Protein AF-A0A7V9SX04-F1 (afdb_monomer)

Secondary structure (DSSP, 8-state):
-HHHHHHHHHHHHHHHHTSBHHHHS-HHHHHHHHHHHHHHHHHHHTSHHHHHHHHHHHHHHHHHHHH--SBGGGGS-HHHHHHHHHHHHHHHHHHHHHHHHHHHSHHHHHHHHHHHHHHHHHHHHTS-HHHHTTS-HHHHHHHHHHIIIIIHHHHHHHHHHSHHHHHHHHHHHHHHHHHHHTSBHHHHH----HHHHHHHHHHHHHHHHHHHT-HHHHHHHHHHHHHHHHHHTTSBHHHHHHHH-TTHHHHHHHHHHHHHHHHHTSHHHHHHHHHHHHHHHHHHHHS----GGGTS-HHHHHHHHHHHHHHHHHHHHHHHHHHHHT--HHHHHHHHHHTS-HHHHHHHHHHHHHHHHHHHHHHHHHHHHHHHHHHHHHHHHHHT-

pLDDT: mean 81.3, std 8.98, range [48.69, 94.0]

Sequence (385 aa):
TLASISSFVERRVDEFLSQRVSHVVDEEAFDKILSFLESRVHSIVKQKVLEQKVREFVSRRVEDLAHTQTSLGEMFTGDAVLLLKERAAEQINPIVHQIAEIATAERTRNQIGALIKREVQNYYENLAFIKKMFVSRENLLREVDDLVNESLPKRIEETLRGDFFADEARNFINTAIDNAMSRPLPEVIGTIAPEKLEMFKAQISKNVLALLQGEEMTTQLSAYLSDTLYKIRPHSIDAILQTVHPQAEEKLKNMLSKGLVGVLTRDETSNIVNTVLSRQIERLLATPIGRLSEHVSEEQFLIVGKNLTETIISAAREKLPQVIQDFDLGGVVREKINNYPVEKLENLVLSVAKEHLRKIELFGALFGFIIGVVQVFLSYWAFTK

Foldseek 3Di:
DLVVLLVVQLVVLVVQLQDFLCVVAPPVNLVVVLVVVLVVLLVVLPDVVVLVVLLVVLLVVLVCLLPDFDFQLVVDDPVVLVVVLVVVLVCLVVVLVVVLVVCLDPVNLVVVLVVVLVVLVVVLVPDDPVVVVVDDNVVVSVVSVCCSNPPRSVVSCCVSPDPVVSVVVSVVVSVVSVVSRRGRPNVNVDDDDPVVSSVVSVVVSVVVSCCSNPPVNSVVVSVVSVVVSVVRNRGGNQVVQCVVPVCRSVVVSVVSSCVVSVQCPDPVNVVVVVVVVVVVVVVVVVPPPPPPVVVADPVRCVVVVVVVVVVVVVVCVVVVVVVVVVDPPVVVVVVCVVPPPPVVVVVVVCVVVVVVVVVVVVVVVVVVVVVVVVVVVVVVVVVVD

Mean predicted aligned error: 20.15 Å

Radius of gyration: 53.55 Å; Cα contacts (8 Å, |Δi|>4): 169; chains: 1; bounding box: 108×53×193 Å

Structure (mmCIF, N/CA/C/O backbone):
data_AF-A0A7V9SX04-F1
#
_entry.id   AF-A0A7V9SX04-F1
#
loop_
_atom_site.group_PDB
_atom_site.id
_atom_site.type_symbol
_atom_site.label_atom_id
_atom_site.label_alt_id
_atom_site.label_comp_id
_atom_site.label_asym_id
_atom_site.label_entity_id
_atom_site.label_seq_id
_atom_site.pdbx_PDB_ins_code
_atom_site.Cartn_x
_atom_site.Cartn_y
_atom_site.Cartn_z
_atom_site.occupancy
_atom_site.B_iso_or_equiv
_atom_site.auth_seq_id
_atom_site.auth_comp_id
_atom_site.auth_asym_id
_atom_site.auth_atom_id
_atom_site.pdbx_PDB_model_num
ATOM 1 N N . THR A 1 1 ? 21.087 6.106 -52.531 1.00 64.31 1 THR A N 1
ATOM 2 C CA . THR A 1 1 ? 22.139 6.258 -51.499 1.00 64.31 1 THR A CA 1
ATOM 3 C C . THR A 1 1 ? 21.548 6.246 -50.097 1.00 64.31 1 THR A C 1
ATOM 5 O O . THR A 1 1 ? 21.906 5.368 -49.329 1.00 64.31 1 THR A O 1
ATOM 8 N N . LEU A 1 2 ? 20.584 7.117 -49.781 1.00 64.62 2 LEU A N 1
ATOM 9 C CA . LEU A 1 2 ? 19.925 7.179 -48.462 1.00 64.62 2 LEU A CA 1
ATOM 10 C C . LEU A 1 2 ? 19.087 5.927 -48.119 1.00 64.62 2 LEU A C 1
ATOM 12 O O . LEU A 1 2 ? 19.200 5.397 -47.018 1.00 64.62 2 LEU A O 1
ATOM 16 N N . ALA A 1 3 ? 18.334 5.392 -49.088 1.00 69.56 3 ALA A N 1
ATOM 17 C CA . ALA A 1 3 ? 17.557 4.157 -48.912 1.00 69.56 3 ALA A CA 1
ATOM 18 C C . ALA A 1 3 ? 18.443 2.933 -48.598 1.00 69.56 3 ALA A C 1
ATOM 20 O O . ALA A 1 3 ? 18.130 2.149 -47.706 1.00 69.56 3 ALA A O 1
ATOM 21 N N . SER A 1 4 ? 19.596 2.808 -49.265 1.00 75.81 4 SER A N 1
ATOM 22 C CA . SER A 1 4 ? 20.553 1.724 -49.009 1.00 75.81 4 SER A CA 1
ATOM 23 C C . SER A 1 4 ? 21.174 1.822 -47.613 1.00 75.81 4 SER A C 1
ATOM 25 O O . SER A 1 4 ? 21.299 0.805 -46.937 1.00 75.81 4 SER A O 1
ATOM 27 N N . ILE A 1 5 ? 21.503 3.034 -47.148 1.00 75.75 5 ILE A N 1
ATOM 28 C CA . ILE A 1 5 ? 22.012 3.263 -45.785 1.00 75.75 5 ILE A CA 1
ATOM 29 C C . ILE A 1 5 ? 20.944 2.898 -44.748 1.00 75.75 5 ILE A C 1
ATOM 31 O O . ILE A 1 5 ? 21.258 2.185 -43.800 1.00 75.75 5 ILE A O 1
ATOM 35 N N . SER A 1 6 ? 19.684 3.300 -44.956 1.00 77.88 6 SER A N 1
ATOM 36 C CA . SER A 1 6 ? 18.574 2.928 -44.064 1.00 77.88 6 SER A CA 1
ATOM 37 C C . SER A 1 6 ? 18.402 1.413 -43.978 1.00 77.88 6 SER A C 1
ATOM 39 O O . SER A 1 6 ? 18.413 0.863 -42.883 1.00 77.88 6 SER A O 1
ATOM 41 N N . SER A 1 7 ? 18.364 0.721 -45.123 1.00 80.50 7 SER A N 1
ATOM 42 C CA . SER A 1 7 ? 18.221 -0.743 -45.158 1.00 80.50 7 SER A CA 1
ATOM 43 C C . SER A 1 7 ? 19.389 -1.481 -44.488 1.00 80.50 7 SER A C 1
ATOM 45 O O . SER A 1 7 ? 19.200 -2.511 -43.844 1.00 80.50 7 SER A O 1
ATOM 47 N N . PHE A 1 8 ? 20.610 -0.944 -44.598 1.00 81.12 8 PHE A N 1
ATOM 48 C CA . PHE A 1 8 ? 21.787 -1.505 -43.943 1.00 81.12 8 PHE A CA 1
ATOM 49 C C . PHE A 1 8 ? 21.735 -1.307 -42.424 1.00 81.12 8 PHE A C 1
ATOM 51 O O . PHE A 1 8 ? 22.030 -2.242 -41.680 1.00 81.12 8 PHE A O 1
ATOM 58 N N . VAL A 1 9 ? 21.346 -0.111 -41.971 1.00 83.88 9 VAL A N 1
ATOM 59 C CA . VAL A 1 9 ? 21.195 0.211 -40.547 1.00 83.88 9 VAL A CA 1
ATOM 60 C C . VAL A 1 9 ? 20.090 -0.633 -39.920 1.00 83.88 9 VAL A C 1
ATOM 62 O O . VAL A 1 9 ? 20.337 -1.246 -38.889 1.00 83.88 9 VAL A O 1
ATOM 65 N N . GLU A 1 10 ? 18.919 -0.729 -40.551 1.00 84.31 10 GLU A N 1
ATOM 66 C CA . GLU A 1 10 ? 17.801 -1.549 -40.064 1.00 84.31 10 GLU A CA 1
ATOM 67 C C . GLU A 1 10 ? 18.207 -3.015 -39.912 1.00 84.31 10 GLU A C 1
ATOM 69 O O . GLU A 1 10 ? 18.032 -3.595 -38.843 1.00 84.31 10 GLU A O 1
ATOM 74 N N . ARG A 1 11 ? 18.860 -3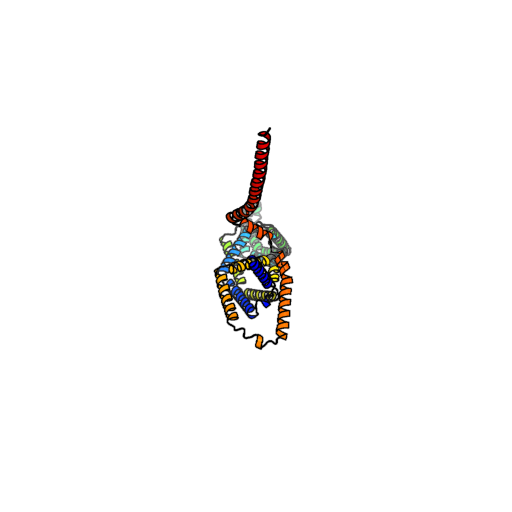.592 -40.931 1.00 84.62 11 ARG A N 1
ATOM 75 C CA . ARG A 1 11 ? 19.355 -4.973 -40.865 1.00 84.62 11 ARG A CA 1
ATOM 76 C C . ARG A 1 11 ? 20.391 -5.171 -39.757 1.00 84.62 11 ARG A C 1
ATOM 78 O O . ARG A 1 11 ? 20.416 -6.225 -39.130 1.00 84.62 11 ARG A O 1
ATOM 85 N N . ARG A 1 12 ? 21.257 -4.182 -39.512 1.00 83.12 12 ARG A N 1
ATOM 86 C CA . ARG A 1 12 ? 22.281 -4.271 -38.461 1.00 83.12 12 ARG A CA 1
ATOM 87 C C . ARG A 1 12 ? 21.695 -4.101 -37.060 1.00 83.12 12 ARG A C 1
ATOM 89 O O . ARG A 1 12 ? 22.191 -4.726 -36.128 1.00 83.12 12 ARG A O 1
ATOM 96 N N . VAL A 1 13 ? 20.658 -3.276 -36.917 1.00 83.50 13 VAL A N 1
ATOM 97 C CA . VAL A 1 13 ? 19.882 -3.140 -35.678 1.00 83.50 13 VAL A CA 1
ATOM 98 C C . VAL A 1 13 ? 19.147 -4.446 -35.379 1.00 83.50 13 VAL A C 1
ATOM 100 O O . VAL A 1 13 ? 19.228 -4.914 -34.249 1.00 83.50 13 VAL A O 1
ATOM 103 N N . ASP A 1 14 ? 18.530 -5.078 -36.379 1.00 82.94 14 ASP A N 1
ATOM 104 C CA . ASP A 1 14 ? 17.896 -6.396 -36.222 1.00 82.94 14 ASP A CA 1
ATOM 105 C C . ASP A 1 14 ? 18.898 -7.465 -35.787 1.00 82.94 14 ASP A C 1
ATOM 107 O O . ASP A 1 14 ? 18.695 -8.151 -34.789 1.00 82.94 14 ASP A O 1
ATOM 111 N N . GLU A 1 15 ? 20.032 -7.557 -36.482 1.00 82.56 15 GLU A N 1
ATOM 112 C CA . GLU A 1 15 ? 21.091 -8.508 -36.140 1.00 82.56 15 GLU A CA 1
ATOM 113 C C . GLU A 1 15 ? 21.616 -8.299 -34.710 1.00 82.56 15 GLU A C 1
ATOM 115 O O . GLU A 1 15 ? 21.926 -9.266 -34.021 1.00 82.56 15 GLU A O 1
ATOM 120 N N . PHE A 1 16 ? 21.697 -7.049 -34.246 1.00 81.31 16 PHE A N 1
ATOM 121 C CA . PHE A 1 16 ? 22.108 -6.724 -32.882 1.00 81.31 16 PHE A CA 1
ATOM 122 C C . PHE A 1 16 ? 21.055 -7.118 -31.836 1.00 81.31 16 PHE A C 1
ATOM 124 O O . PHE A 1 16 ? 21.411 -7.663 -30.794 1.00 81.31 16 PHE A O 1
ATOM 131 N N . LEU A 1 17 ? 19.770 -6.863 -32.098 1.00 81.19 17 LEU A N 1
ATOM 132 C CA . LEU A 1 17 ? 18.684 -7.184 -31.164 1.00 81.19 17 LEU A CA 1
ATOM 133 C C . LEU A 1 17 ? 18.470 -8.698 -31.010 1.00 81.19 17 LEU A C 1
ATOM 135 O O . LEU A 1 17 ? 18.138 -9.154 -29.914 1.00 81.19 17 LEU A O 1
ATOM 139 N N . SER A 1 18 ? 18.734 -9.472 -32.063 1.00 82.31 18 SER A N 1
ATOM 140 C CA . SER A 1 18 ? 18.651 -10.936 -32.035 1.00 82.31 18 SER A CA 1
ATOM 141 C C . SER A 1 18 ? 19.880 -11.627 -31.436 1.00 82.31 18 SER A C 1
ATOM 143 O O . SER A 1 18 ? 19.867 -12.842 -31.220 1.00 82.31 18 SER A O 1
ATOM 145 N N . GLN A 1 19 ? 20.955 -10.893 -31.131 1.00 82.62 19 GLN A N 1
ATOM 146 C CA . GLN A 1 19 ? 22.083 -11.460 -30.395 1.00 82.62 19 GLN A CA 1
ATOM 147 C C . GLN A 1 19 ? 21.741 -11.644 -28.914 1.00 82.62 19 GLN A C 1
ATOM 149 O O . GLN A 1 19 ? 21.030 -10.850 -28.295 1.00 82.62 19 GLN A O 1
ATOM 154 N N . ARG A 1 20 ? 22.284 -12.715 -28.325 1.00 80.62 20 ARG A N 1
ATOM 155 C CA . ARG A 1 20 ? 22.182 -12.958 -26.881 1.00 80.62 20 ARG A CA 1
ATOM 156 C C . ARG A 1 20 ? 22.918 -11.865 -26.124 1.00 80.62 20 ARG A C 1
ATOM 158 O O . ARG A 1 20 ? 24.028 -11.494 -26.510 1.00 80.62 20 ARG A O 1
ATOM 165 N N . VAL A 1 21 ? 22.354 -11.432 -25.000 1.00 77.12 21 VAL A N 1
ATOM 166 C CA . VAL A 1 21 ? 22.986 -10.431 -24.129 1.00 77.12 21 VAL A CA 1
ATOM 167 C C . VAL A 1 21 ? 24.400 -10.870 -23.734 1.00 77.12 21 VAL A C 1
ATOM 169 O O . VAL A 1 21 ? 25.318 -10.060 -23.778 1.00 77.12 21 VAL A O 1
ATOM 172 N N . SER A 1 22 ? 24.610 -12.166 -23.481 1.00 74.50 22 SER A N 1
ATOM 173 C CA . SER A 1 22 ? 25.922 -12.756 -23.174 1.00 74.50 22 SER A CA 1
ATOM 174 C C . SER A 1 22 ? 26.991 -12.630 -24.269 1.00 74.50 22 SER A C 1
ATOM 176 O O . SER A 1 22 ? 28.159 -12.878 -23.994 1.00 74.50 22 SER A O 1
ATOM 178 N N . HIS A 1 23 ? 26.603 -12.361 -25.518 1.00 75.56 23 HIS A N 1
ATOM 179 C CA . HIS A 1 23 ? 27.521 -12.230 -26.656 1.00 75.56 23 HIS A CA 1
ATOM 180 C C . HIS A 1 23 ? 27.844 -10.760 -26.969 1.00 75.56 23 HIS A C 1
ATOM 182 O O . HIS A 1 23 ? 28.874 -10.459 -27.567 1.00 75.56 23 HIS A O 1
ATOM 188 N N . VAL A 1 24 ? 26.957 -9.844 -26.572 1.00 73.62 24 VAL A N 1
ATOM 189 C CA . VAL A 1 24 ? 27.121 -8.393 -26.747 1.00 73.62 24 VAL A CA 1
ATOM 190 C C . VAL A 1 24 ? 27.809 -7.765 -25.536 1.00 73.62 24 VAL A C 1
ATOM 192 O O . VAL A 1 24 ? 28.595 -6.831 -25.680 1.00 73.62 24 VAL A O 1
ATOM 195 N N . VAL A 1 25 ? 27.501 -8.276 -24.346 1.00 76.19 25 VAL A N 1
ATOM 196 C CA . VAL A 1 25 ? 28.039 -7.826 -23.066 1.00 76.19 25 VAL A CA 1
ATOM 197 C C . VAL A 1 25 ? 28.861 -8.971 -22.491 1.00 76.19 25 VAL A C 1
ATOM 199 O O . VAL A 1 25 ? 28.328 -10.045 -22.197 1.00 76.19 25 VAL A O 1
ATOM 202 N N . ASP A 1 26 ? 30.166 -8.749 -22.367 1.00 81.00 26 ASP A N 1
ATOM 203 C CA . ASP A 1 26 ? 31.061 -9.693 -21.711 1.00 81.00 26 ASP A CA 1
ATOM 204 C C . ASP A 1 26 ? 30.797 -9.752 -20.196 1.00 81.00 26 ASP A C 1
ATOM 206 O O . ASP A 1 26 ? 30.036 -8.966 -19.628 1.00 81.00 26 ASP A O 1
ATOM 210 N N . GLU A 1 27 ? 31.387 -10.744 -19.534 1.00 79.62 27 GLU A N 1
ATOM 211 C CA . GLU A 1 27 ? 31.180 -10.976 -18.101 1.00 79.62 27 GLU A CA 1
ATOM 212 C C . GLU A 1 27 ? 31.592 -9.766 -17.253 1.00 79.62 27 GLU A C 1
ATOM 214 O O . GLU A 1 27 ? 30.856 -9.346 -16.365 1.00 79.62 27 GLU A O 1
ATOM 219 N N . GLU A 1 28 ? 32.709 -9.128 -17.606 1.00 82.69 28 GLU A N 1
ATOM 220 C CA . GLU A 1 28 ? 33.219 -7.967 -16.883 1.00 82.69 28 GLU A CA 1
ATOM 221 C C . GLU A 1 28 ? 32.308 -6.735 -17.034 1.00 82.69 28 GLU A C 1
ATOM 223 O O . GLU A 1 28 ? 32.060 -6.020 -16.058 1.00 82.69 28 GLU A O 1
ATOM 228 N N . ALA A 1 29 ? 31.782 -6.457 -18.234 1.00 82.62 29 ALA A N 1
ATOM 229 C CA . ALA A 1 29 ? 30.834 -5.363 -18.430 1.00 82.62 29 ALA A CA 1
ATOM 230 C C . ALA A 1 29 ? 29.486 -5.652 -17.763 1.00 82.62 29 ALA A C 1
ATOM 232 O O . ALA A 1 29 ? 28.866 -4.732 -17.226 1.00 82.62 29 ALA A O 1
ATOM 233 N N . PHE A 1 30 ? 29.044 -6.910 -17.757 1.00 82.00 30 PHE A N 1
ATOM 234 C CA . PHE A 1 30 ? 27.809 -7.314 -17.096 1.00 82.00 30 PHE A CA 1
ATOM 235 C C . PHE A 1 30 ? 27.887 -7.087 -15.579 1.00 82.00 30 PHE A C 1
ATOM 237 O O . PHE A 1 30 ? 27.004 -6.441 -15.013 1.00 82.00 30 PHE A O 1
ATOM 244 N N . ASP A 1 31 ? 28.982 -7.499 -14.940 1.00 84.75 31 ASP A N 1
ATOM 245 C CA . ASP A 1 31 ? 29.207 -7.289 -13.504 1.00 84.75 31 ASP A CA 1
ATOM 246 C C . ASP A 1 31 ? 29.336 -5.797 -13.146 1.00 84.75 31 ASP A C 1
ATOM 248 O O . ASP A 1 31 ? 28.844 -5.336 -12.108 1.00 84.75 31 ASP A O 1
ATOM 252 N N . LYS A 1 32 ? 29.931 -4.987 -14.033 1.00 86.25 32 LYS A N 1
ATOM 253 C CA . LYS A 1 32 ? 29.955 -3.519 -13.890 1.00 86.25 32 LYS A CA 1
ATOM 254 C C . LYS A 1 32 ? 28.558 -2.905 -13.972 1.00 86.25 32 LYS A C 1
ATOM 256 O O . LYS A 1 32 ? 28.248 -2.000 -13.201 1.00 86.25 32 LYS A O 1
ATOM 261 N N . ILE A 1 33 ? 27.709 -3.378 -14.884 1.00 83.88 33 ILE A N 1
ATOM 262 C CA . ILE A 1 33 ? 26.313 -2.926 -14.982 1.00 83.88 33 ILE A CA 1
ATOM 263 C C . ILE A 1 33 ? 25.545 -3.329 -13.724 1.00 83.88 33 ILE A C 1
ATOM 265 O O . ILE A 1 33 ? 24.818 -2.505 -13.169 1.00 83.88 33 ILE A O 1
ATOM 269 N N . LEU A 1 34 ? 25.733 -4.561 -13.251 1.00 84.00 34 LEU A N 1
ATOM 270 C CA . LEU A 1 34 ? 25.060 -5.065 -12.063 1.00 84.00 34 LEU A CA 1
ATOM 271 C C . LEU A 1 34 ? 25.412 -4.230 -10.830 1.00 84.00 34 LEU A C 1
ATOM 273 O O . LEU A 1 34 ? 24.529 -3.653 -10.198 1.00 84.00 34 LEU A O 1
ATOM 277 N N . SER A 1 35 ? 26.706 -4.075 -10.554 1.00 85.25 35 SER A N 1
ATOM 278 C CA . SER A 1 35 ? 27.195 -3.268 -9.431 1.00 85.25 35 SER A CA 1
ATOM 279 C C . SER A 1 35 ? 26.781 -1.794 -9.534 1.00 85.25 35 SER A C 1
ATOM 281 O O . SER A 1 35 ? 26.432 -1.171 -8.526 1.00 85.25 35 SER A O 1
ATOM 283 N N . PHE A 1 36 ? 26.745 -1.224 -10.744 1.00 88.94 36 PHE A N 1
ATOM 284 C CA . PHE A 1 36 ? 26.217 0.121 -10.971 1.00 88.94 36 PHE A CA 1
ATOM 285 C C . PHE A 1 36 ? 24.731 0.225 -10.604 1.00 88.94 36 PHE A C 1
ATOM 287 O O . PHE A 1 36 ? 24.330 1.182 -9.936 1.00 88.94 36 PHE A O 1
ATOM 294 N N . LEU A 1 37 ? 23.909 -0.745 -11.015 1.00 85.44 37 LEU A N 1
ATOM 295 C CA . LEU A 1 37 ? 22.477 -0.756 -10.721 1.00 85.44 37 LEU A CA 1
ATOM 296 C C . LEU A 1 37 ? 22.204 -0.978 -9.227 1.00 85.44 37 LEU A C 1
ATOM 298 O O . LEU A 1 37 ? 21.396 -0.246 -8.659 1.00 85.44 37 LEU A O 1
ATOM 302 N N . GLU A 1 38 ? 22.914 -1.894 -8.568 1.00 84.31 38 GLU A N 1
ATOM 303 C CA . GLU A 1 38 ? 22.819 -2.107 -7.116 1.00 84.31 38 GLU A CA 1
ATOM 304 C C . GLU A 1 38 ? 23.195 -0.839 -6.332 1.00 84.31 38 GLU A C 1
ATOM 306 O O . GLU A 1 38 ? 22.445 -0.377 -5.465 1.00 84.31 38 GLU A O 1
ATOM 311 N N . SER A 1 39 ? 24.315 -0.203 -6.692 1.00 85.69 39 SER A N 1
ATOM 312 C CA . SER A 1 39 ? 24.740 1.071 -6.099 1.00 85.69 39 SER A CA 1
ATOM 313 C C . SER A 1 39 ? 23.700 2.172 -6.321 1.00 85.69 39 SER A C 1
ATOM 315 O O . SER A 1 39 ? 23.390 2.961 -5.419 1.00 85.69 39 SER A O 1
ATOM 317 N N . ARG A 1 40 ? 23.097 2.210 -7.516 1.00 85.56 40 ARG A N 1
ATOM 318 C CA . ARG A 1 40 ? 22.062 3.183 -7.858 1.00 85.56 40 ARG A CA 1
ATOM 319 C C . ARG A 1 40 ? 20.790 2.974 -7.043 1.00 85.56 40 ARG A C 1
ATOM 321 O O . ARG A 1 40 ? 20.247 3.962 -6.553 1.00 85.56 40 ARG A O 1
ATOM 328 N N . VAL A 1 41 ? 20.341 1.732 -6.868 1.00 83.69 41 VAL A N 1
ATOM 329 C CA . VAL A 1 41 ? 19.195 1.382 -6.014 1.00 83.69 41 VAL A CA 1
ATOM 330 C C . VAL A 1 41 ? 19.451 1.856 -4.585 1.00 83.69 41 VAL A C 1
ATOM 332 O O . VAL A 1 41 ? 18.645 2.606 -4.032 1.00 83.69 41 VAL A O 1
ATOM 335 N N . HIS A 1 42 ? 20.614 1.523 -4.025 1.00 82.25 42 HIS A N 1
ATOM 336 C CA . HIS A 1 42 ? 20.973 1.915 -2.664 1.00 82.25 42 HIS A CA 1
ATOM 337 C C . HIS A 1 42 ? 21.052 3.443 -2.489 1.00 82.25 42 HIS A C 1
ATOM 339 O O . HIS A 1 42 ? 20.626 3.992 -1.470 1.00 82.25 42 HIS A O 1
ATOM 345 N N . SER A 1 43 ? 21.553 4.152 -3.505 1.00 84.88 43 SER A N 1
ATOM 346 C CA . SER A 1 43 ? 21.589 5.615 -3.522 1.00 84.88 43 SER A CA 1
ATOM 347 C C . SER A 1 43 ? 20.186 6.224 -3.570 1.00 84.88 43 SER A C 1
ATOM 349 O O . SER A 1 43 ? 19.894 7.123 -2.784 1.00 84.88 43 SER A O 1
ATOM 351 N N . ILE A 1 44 ? 19.302 5.736 -4.449 1.00 84.94 44 ILE A N 1
ATOM 352 C CA . ILE A 1 44 ? 17.937 6.265 -4.616 1.00 84.94 44 ILE A CA 1
ATOM 353 C C . ILE A 1 44 ? 17.125 6.111 -3.328 1.00 84.94 44 ILE A C 1
ATOM 355 O O . ILE A 1 44 ? 16.431 7.046 -2.933 1.00 84.94 44 ILE A O 1
ATOM 359 N N . VAL A 1 45 ? 17.252 4.971 -2.645 1.00 84.38 45 VAL A N 1
ATOM 360 C CA . VAL A 1 45 ? 16.540 4.690 -1.389 1.00 84.38 45 VAL A CA 1
ATOM 361 C C . VAL A 1 45 ? 16.860 5.718 -0.293 1.00 84.38 45 VAL A C 1
ATOM 363 O O . VAL A 1 45 ? 15.990 6.099 0.495 1.00 84.38 45 VAL A O 1
ATOM 366 N N . LYS A 1 46 ? 18.092 6.238 -0.282 1.00 82.56 46 LYS A N 1
ATOM 367 C CA . LYS A 1 46 ? 18.576 7.230 0.692 1.00 82.56 46 LYS A CA 1
ATOM 368 C C . LYS A 1 46 ? 18.365 8.685 0.260 1.00 82.56 46 LYS A C 1
ATOM 370 O O . LYS A 1 46 ? 18.666 9.601 1.025 1.00 82.56 46 LYS A O 1
ATOM 375 N N . GLN A 1 47 ? 17.880 8.937 -0.955 1.00 88.44 47 GLN A N 1
ATOM 376 C CA . GLN A 1 47 ? 17.682 10.299 -1.447 1.00 88.44 47 GLN A CA 1
ATOM 377 C C . GLN A 1 47 ? 16.424 10.942 -0.857 1.00 88.44 47 GLN A C 1
ATOM 379 O O . GLN A 1 47 ? 15.347 10.348 -0.834 1.00 88.44 47 GLN A O 1
ATOM 384 N N . LYS A 1 48 ? 16.529 12.234 -0.515 1.00 87.94 48 LYS A N 1
ATOM 385 C CA . LYS A 1 48 ? 15.386 13.064 -0.086 1.00 87.94 48 LYS A CA 1
ATOM 386 C C . LYS A 1 48 ? 14.253 13.113 -1.118 1.00 87.94 48 LYS A C 1
ATOM 388 O O . LYS A 1 48 ? 13.096 13.293 -0.759 1.00 87.94 48 LYS A O 1
ATOM 393 N N . VAL A 1 49 ? 14.579 12.929 -2.398 1.00 89.81 49 VAL A N 1
ATOM 394 C CA . VAL A 1 49 ? 13.593 12.888 -3.486 1.00 89.81 49 VAL A CA 1
ATOM 395 C C . VAL A 1 49 ? 12.643 11.699 -3.331 1.00 89.81 49 VAL A C 1
ATOM 397 O O . VAL A 1 49 ? 11.445 11.855 -3.556 1.00 89.81 49 VAL A O 1
ATOM 400 N N . LEU A 1 50 ? 13.144 10.524 -2.929 1.00 87.75 50 LEU A N 1
ATOM 401 C CA . LEU A 1 50 ? 12.283 9.368 -2.680 1.00 87.75 50 LEU A CA 1
ATOM 402 C C . LEU A 1 50 ? 11.382 9.624 -1.473 1.00 87.75 50 LEU A C 1
ATOM 404 O O . LEU A 1 50 ? 10.187 9.367 -1.552 1.00 87.75 50 LEU A O 1
ATOM 408 N N . GLU A 1 51 ? 11.931 10.191 -0.396 1.00 89.12 51 GLU A N 1
ATOM 409 C CA . GLU A 1 51 ? 11.149 10.584 0.778 1.00 89.12 51 GLU A CA 1
ATOM 410 C C . GLU A 1 51 ? 9.981 11.504 0.408 1.00 89.12 51 GLU A C 1
ATOM 412 O O . GLU A 1 51 ? 8.842 11.242 0.800 1.00 89.12 51 GLU A O 1
ATOM 417 N N . GLN A 1 52 ? 10.239 12.541 -0.389 1.00 91.56 52 GLN A N 1
ATOM 418 C CA . GLN A 1 52 ? 9.192 13.445 -0.850 1.00 91.56 52 GLN A CA 1
ATOM 419 C C . GLN A 1 52 ? 8.148 12.714 -1.703 1.00 91.56 52 GLN A C 1
ATOM 421 O O . GLN A 1 52 ? 6.953 12.864 -1.458 1.00 91.56 52 GLN A O 1
ATOM 426 N N . LYS A 1 53 ? 8.577 11.873 -2.653 1.00 91.88 53 LYS A N 1
ATOM 427 C CA . LYS A 1 53 ? 7.655 11.104 -3.503 1.00 91.88 53 LYS A CA 1
ATOM 428 C C . LYS A 1 53 ? 6.795 10.126 -2.712 1.00 91.88 53 LYS A C 1
ATOM 430 O O . LYS A 1 53 ? 5.618 9.983 -3.023 1.00 91.88 53 LYS A O 1
ATOM 435 N N . VAL A 1 54 ? 7.352 9.463 -1.699 1.00 92.19 54 VAL A N 1
ATOM 436 C CA . VAL A 1 54 ? 6.591 8.557 -0.827 1.00 92.19 54 VAL A CA 1
ATOM 437 C C . VAL A 1 54 ? 5.575 9.345 -0.008 1.00 92.19 54 VAL A C 1
ATOM 439 O O . VAL A 1 54 ? 4.419 8.942 0.046 1.00 92.19 54 VAL A O 1
ATOM 442 N N . ARG A 1 55 ? 5.962 10.489 0.570 1.00 92.12 55 ARG A N 1
ATOM 443 C CA . ARG A 1 55 ? 5.028 11.368 1.293 1.00 92.12 55 ARG A CA 1
ATOM 444 C C . ARG A 1 55 ? 3.891 11.855 0.394 1.00 92.12 55 ARG A C 1
ATOM 446 O O . ARG A 1 55 ? 2.734 11.769 0.787 1.00 92.12 55 ARG A O 1
ATOM 453 N N . GLU A 1 56 ? 4.200 12.315 -0.817 1.00 93.44 56 GLU A N 1
ATOM 454 C CA . GLU A 1 56 ? 3.195 12.741 -1.800 1.00 93.44 56 GLU A CA 1
ATOM 455 C C . GLU A 1 56 ? 2.276 11.584 -2.215 1.00 93.44 56 GLU A C 1
ATOM 457 O O . GLU A 1 56 ? 1.059 11.753 -2.264 1.00 93.44 56 GLU A O 1
ATOM 462 N N . PHE A 1 57 ? 2.840 10.401 -2.473 1.00 92.44 57 PHE A N 1
ATOM 463 C CA . PHE A 1 57 ? 2.080 9.203 -2.822 1.00 92.44 57 PHE A CA 1
ATOM 464 C C . PHE A 1 57 ? 1.126 8.788 -1.698 1.00 92.44 57 PHE A C 1
ATOM 466 O O . PHE A 1 57 ? -0.056 8.565 -1.949 1.00 92.44 57 PHE A O 1
ATOM 473 N N . VAL A 1 58 ? 1.619 8.727 -0.458 1.00 92.56 58 VAL A N 1
ATOM 474 C CA . VAL A 1 58 ? 0.808 8.396 0.719 1.00 92.56 58 VAL A CA 1
ATOM 475 C C . VAL A 1 58 ? -0.265 9.454 0.949 1.00 92.56 58 VAL A C 1
ATOM 477 O O . VAL A 1 58 ? -1.414 9.085 1.165 1.00 92.56 58 VAL A O 1
ATOM 480 N N . SER A 1 59 ? 0.067 10.748 0.861 1.00 90.69 59 SER A N 1
ATOM 481 C CA . SER A 1 59 ? -0.911 11.828 1.049 1.00 90.69 59 SER A CA 1
ATOM 482 C C . SER A 1 59 ? -2.057 11.710 0.057 1.00 90.69 59 SER A C 1
ATOM 484 O O . SER A 1 59 ? -3.210 11.652 0.476 1.00 90.69 59 SER A O 1
ATOM 486 N N . ARG A 1 60 ? -1.736 11.582 -1.239 1.00 91.00 60 ARG A N 1
ATOM 487 C CA . ARG A 1 60 ? -2.738 11.406 -2.295 1.00 91.00 60 ARG A CA 1
ATOM 488 C C . ARG A 1 60 ? -3.570 10.159 -2.065 1.00 91.00 60 ARG A C 1
ATOM 490 O O . ARG A 1 60 ? -4.785 10.227 -2.124 1.00 91.00 60 ARG A O 1
ATOM 497 N N . ARG A 1 61 ? -2.938 9.027 -1.743 1.00 88.44 61 ARG A N 1
ATOM 498 C CA . ARG A 1 61 ? -3.678 7.779 -1.557 1.00 88.44 61 ARG A CA 1
ATOM 499 C C . ARG A 1 61 ? -4.611 7.836 -0.350 1.00 88.44 61 ARG A C 1
ATOM 501 O O . ARG A 1 61 ? -5.718 7.323 -0.427 1.00 88.44 61 ARG A O 1
ATOM 508 N N . VAL A 1 62 ? -4.183 8.454 0.749 1.00 86.81 62 VAL A N 1
ATOM 509 C CA . VAL A 1 62 ? -5.025 8.654 1.936 1.00 86.81 62 VAL A CA 1
ATOM 510 C C . VAL A 1 62 ? -6.167 9.629 1.638 1.00 86.81 62 VAL A C 1
ATOM 512 O O . VAL A 1 62 ? -7.289 9.370 2.057 1.00 86.81 62 VAL A O 1
ATOM 515 N N . GLU A 1 63 ? -5.909 10.714 0.904 1.00 84.19 63 GLU A N 1
ATOM 516 C CA . GLU A 1 63 ? -6.941 11.663 0.460 1.00 84.19 63 GLU A CA 1
ATOM 517 C C . GLU A 1 63 ? -7.962 11.003 -0.462 1.00 84.19 63 GLU A C 1
ATOM 519 O O . GLU A 1 63 ? -9.159 11.125 -0.221 1.00 84.19 63 GLU A O 1
ATOM 524 N N . ASP A 1 64 ? -7.501 10.247 -1.460 1.00 85.69 64 ASP A N 1
ATOM 525 C CA . ASP A 1 64 ? -8.365 9.492 -2.362 1.00 85.69 64 ASP A CA 1
ATOM 526 C C . ASP A 1 64 ? -9.303 8.606 -1.543 1.00 85.69 64 ASP A C 1
ATOM 528 O O . ASP A 1 64 ? -10.520 8.708 -1.673 1.00 85.69 64 ASP A O 1
ATOM 532 N N . LEU A 1 65 ? -8.757 7.797 -0.628 1.00 82.75 65 LEU A N 1
ATOM 533 C CA . LEU A 1 65 ? -9.546 6.912 0.231 1.00 82.75 65 LEU A CA 1
ATOM 534 C C . LEU A 1 65 ? -10.513 7.677 1.146 1.00 82.75 65 LEU A C 1
ATOM 536 O O . LEU A 1 65 ? -11.639 7.231 1.347 1.00 82.75 65 LEU A O 1
ATOM 540 N N . ALA A 1 66 ? -10.111 8.841 1.656 1.00 78.00 66 ALA A N 1
ATOM 541 C CA . ALA A 1 66 ? -10.959 9.708 2.472 1.00 78.00 66 ALA A CA 1
ATOM 542 C C . ALA A 1 66 ? -12.079 10.409 1.678 1.00 78.00 66 ALA A C 1
ATOM 544 O O . ALA A 1 66 ? -12.991 10.974 2.280 1.00 78.00 66 ALA A O 1
ATOM 545 N N . HIS A 1 67 ? -12.036 10.372 0.345 1.00 79.75 67 HIS A N 1
ATOM 546 C CA . HIS A 1 67 ? -13.065 10.931 -0.535 1.00 79.75 67 HIS A CA 1
ATOM 547 C C . HIS A 1 67 ? -13.781 9.875 -1.381 1.00 79.75 67 HIS A C 1
ATOM 549 O O . HIS A 1 67 ? -14.728 10.201 -2.101 1.00 79.75 67 HIS A O 1
ATOM 555 N N . THR A 1 68 ? -13.356 8.613 -1.307 1.00 79.12 68 THR A N 1
ATOM 556 C CA . THR A 1 68 ? -13.953 7.551 -2.110 1.00 79.12 68 THR A CA 1
ATOM 557 C C . THR A 1 68 ? -15.306 7.143 -1.521 1.00 79.12 68 THR A C 1
ATOM 559 O O . THR A 1 68 ? -15.452 6.969 -0.314 1.00 79.12 68 THR A O 1
ATOM 562 N N . GLN A 1 69 ? -16.297 6.967 -2.395 1.00 78.88 69 GLN A N 1
ATOM 563 C CA . GLN A 1 69 ? -17.643 6.483 -2.054 1.00 78.88 69 GLN A CA 1
ATOM 564 C C . GLN A 1 69 ? -17.734 4.945 -2.004 1.00 78.88 69 GLN A C 1
ATOM 566 O O . GLN A 1 69 ? -18.808 4.399 -1.773 1.00 78.88 69 GLN A O 1
ATOM 571 N N . THR A 1 70 ? -16.632 4.236 -2.259 1.00 82.50 70 THR A N 1
ATOM 572 C CA . THR A 1 70 ? -16.585 2.771 -2.230 1.00 82.50 70 THR A CA 1
ATOM 573 C C . THR A 1 70 ? -16.807 2.277 -0.808 1.00 82.50 70 THR A C 1
ATOM 575 O O . THR A 1 70 ? -16.281 2.861 0.146 1.00 82.50 70 THR A O 1
ATOM 578 N N . SER A 1 71 ? -17.582 1.204 -0.666 1.00 84.69 71 SER A N 1
ATOM 579 C CA . SER A 1 71 ? -17.838 0.612 0.644 1.00 84.69 71 SER A CA 1
ATOM 580 C C . SER A 1 71 ? -16.549 0.046 1.238 1.00 84.69 71 SER A C 1
ATOM 582 O O . SER A 1 71 ? -15.674 -0.443 0.516 1.00 84.69 71 SER A O 1
ATOM 584 N N . LEU A 1 72 ? -16.417 0.098 2.565 1.00 84.75 72 LEU A N 1
ATOM 585 C CA . LEU A 1 72 ? -15.232 -0.427 3.237 1.00 84.75 72 LEU A CA 1
ATOM 586 C C . LEU A 1 72 ? -15.045 -1.926 2.954 1.00 84.75 72 LEU A C 1
ATOM 588 O O . LEU A 1 72 ? -13.923 -2.377 2.751 1.00 84.75 72 LEU A O 1
ATOM 592 N N . GLY A 1 73 ? -16.140 -2.682 2.863 1.00 83.81 73 GLY A N 1
ATOM 593 C CA . GLY A 1 73 ? -16.129 -4.112 2.565 1.00 83.81 73 GLY A CA 1
ATOM 594 C C . GLY A 1 73 ? -15.552 -4.455 1.191 1.00 83.81 73 GLY A C 1
ATOM 595 O O . GLY A 1 73 ? -14.882 -5.471 1.067 1.00 83.81 73 GLY A O 1
ATOM 596 N N . GLU A 1 74 ? -15.726 -3.602 0.178 1.00 85.50 74 GLU A N 1
ATOM 597 C CA . GLU A 1 74 ? -15.137 -3.803 -1.158 1.00 85.50 74 GLU A CA 1
ATOM 598 C C . GLU A 1 74 ? -13.622 -3.540 -1.192 1.00 85.50 74 GLU A C 1
ATOM 600 O O . GLU A 1 74 ? -12.937 -3.953 -2.129 1.00 85.50 74 GLU A O 1
ATOM 605 N N . MET A 1 75 ? -13.080 -2.859 -0.177 1.00 82.31 75 MET A N 1
ATOM 606 C CA . MET A 1 75 ? -11.641 -2.609 -0.046 1.00 82.31 75 MET A CA 1
ATOM 607 C C . MET A 1 75 ? -10.884 -3.781 0.589 1.00 82.31 75 MET A C 1
ATOM 609 O O . MET A 1 75 ? -9.654 -3.829 0.505 1.00 82.31 75 MET A O 1
ATOM 613 N N . PHE A 1 76 ? -11.595 -4.712 1.227 1.00 84.12 76 PHE A N 1
ATOM 614 C CA . PHE A 1 76 ? -11.025 -5.872 1.904 1.00 84.12 76 PHE A CA 1
ATOM 615 C C . PHE A 1 76 ? -11.470 -7.171 1.231 1.00 84.12 76 PHE A C 1
ATOM 617 O O . PHE A 1 76 ? -12.545 -7.268 0.647 1.00 84.12 76 PHE A O 1
ATOM 624 N N . THR A 1 77 ? -10.641 -8.209 1.325 1.00 88.19 77 THR A N 1
ATOM 625 C CA . THR A 1 77 ? -11.071 -9.557 0.944 1.00 88.19 77 THR A CA 1
ATOM 626 C C . THR A 1 77 ? -12.021 -10.119 2.004 1.00 88.19 77 THR A C 1
ATOM 628 O O . THR A 1 77 ? -11.922 -9.768 3.182 1.00 88.19 77 THR A O 1
ATOM 631 N N . GLY A 1 78 ? -12.914 -11.034 1.611 1.00 87.62 78 GLY A N 1
ATOM 632 C CA . GLY A 1 78 ? -13.808 -11.714 2.558 1.00 87.62 78 GLY A CA 1
ATOM 633 C C . GLY A 1 78 ? -13.046 -12.380 3.711 1.00 87.62 78 GLY A C 1
ATOM 634 O O . GLY A 1 78 ? -13.443 -12.251 4.867 1.00 87.62 78 GLY A O 1
ATOM 635 N N . ASP A 1 79 ? -11.892 -12.982 3.415 1.00 89.06 79 ASP A N 1
ATOM 636 C CA . ASP A 1 79 ? -11.011 -13.599 4.414 1.00 89.06 79 ASP A CA 1
ATOM 637 C C . ASP A 1 79 ? -10.451 -12.583 5.419 1.00 89.06 79 ASP A C 1
ATOM 639 O O . ASP A 1 79 ? -10.363 -12.871 6.611 1.00 89.06 79 ASP A O 1
ATOM 643 N N . ALA A 1 80 ? -10.110 -11.369 4.969 1.00 88.75 80 ALA A N 1
ATOM 644 C CA . ALA A 1 80 ? -9.634 -10.312 5.858 1.00 88.75 80 ALA A CA 1
ATOM 645 C C . ALA A 1 80 ? -10.739 -9.839 6.815 1.00 88.75 80 ALA A C 1
ATOM 647 O O . ALA A 1 80 ? -10.473 -9.603 7.994 1.00 88.75 80 ALA A O 1
ATOM 648 N N . VAL A 1 81 ? -11.984 -9.744 6.334 1.00 89.25 81 VAL A N 1
ATOM 649 C CA . VAL A 1 81 ? -13.140 -9.398 7.176 1.00 89.25 81 VAL A CA 1
ATOM 650 C C . VAL A 1 81 ? -13.428 -10.508 8.190 1.00 89.25 81 VAL A C 1
ATOM 652 O O . VAL A 1 81 ? -13.681 -10.212 9.358 1.00 89.25 81 VAL A O 1
ATOM 655 N N . LEU A 1 82 ? -13.345 -11.777 7.780 1.00 90.44 82 LEU A N 1
ATOM 656 C CA . LEU A 1 82 ? -13.505 -12.924 8.680 1.00 90.44 82 LEU A CA 1
ATOM 657 C C . LEU A 1 82 ? -12.439 -12.937 9.779 1.00 90.44 82 LEU A C 1
ATOM 659 O O . LEU A 1 82 ? -12.789 -13.046 10.953 1.00 90.44 82 LEU A O 1
ATOM 663 N N . LEU A 1 83 ? -11.168 -12.735 9.419 1.00 92.62 83 LEU A N 1
ATOM 664 C CA . LEU A 1 83 ? -10.074 -12.629 10.385 1.00 92.62 83 LEU A CA 1
ATOM 665 C C . LEU A 1 83 ? -10.314 -11.486 11.380 1.00 92.62 83 LEU A C 1
ATOM 667 O O . LEU A 1 83 ? -10.054 -11.628 12.573 1.00 92.62 83 LEU A O 1
ATOM 671 N N . LEU A 1 84 ? -10.831 -10.349 10.909 1.00 90.31 84 LEU A N 1
ATOM 672 C CA . LEU A 1 84 ? -11.135 -9.203 11.762 1.00 90.31 84 LEU A CA 1
ATOM 673 C C . LEU A 1 84 ? -12.257 -9.525 12.759 1.00 90.31 84 LEU A C 1
ATOM 675 O O . LEU A 1 84 ? -12.131 -9.187 13.936 1.00 90.31 84 LEU A O 1
ATOM 679 N N . LYS A 1 85 ? -13.313 -10.228 12.326 1.00 92.25 85 LYS A N 1
ATOM 680 C CA . LYS A 1 85 ? -14.388 -10.708 13.212 1.00 92.25 85 LYS A CA 1
ATOM 681 C C . LYS A 1 85 ? -13.884 -11.713 14.244 1.00 92.25 85 LYS A C 1
ATOM 683 O O . LYS A 1 85 ? -14.242 -11.608 15.413 1.00 92.25 85 LYS A O 1
ATOM 688 N N . GLU A 1 86 ? -13.031 -12.650 13.839 1.00 92.56 86 GLU A N 1
ATOM 689 C CA . GLU A 1 86 ? -12.429 -13.634 14.743 1.00 92.56 86 GLU A CA 1
ATOM 690 C C . GLU A 1 86 ? -11.568 -12.948 15.812 1.00 92.56 86 GLU A C 1
ATOM 692 O O . GLU A 1 86 ? -11.779 -13.151 17.007 1.00 92.56 86 GLU A O 1
ATOM 697 N N . ARG A 1 87 ? -10.681 -12.033 15.401 1.00 91.88 87 ARG A N 1
ATOM 698 C CA . ARG A 1 87 ? -9.871 -11.237 16.334 1.00 91.88 87 ARG A CA 1
ATOM 699 C C . ARG A 1 87 ? -10.715 -10.361 17.248 1.00 91.88 87 ARG A C 1
ATOM 701 O O . ARG A 1 87 ? -10.402 -10.246 18.428 1.00 91.88 87 ARG A O 1
ATOM 708 N N . ALA A 1 88 ? -11.787 -9.756 16.741 1.00 91.31 88 ALA A N 1
ATOM 709 C CA . ALA A 1 88 ? -12.700 -8.984 17.574 1.00 91.31 88 ALA A CA 1
ATOM 710 C C . ALA A 1 88 ? -13.411 -9.878 18.605 1.00 91.31 88 ALA A C 1
ATOM 712 O O . ALA A 1 88 ? -13.537 -9.488 19.764 1.00 91.31 88 ALA A O 1
ATOM 713 N N . ALA A 1 89 ? -13.804 -11.095 18.217 1.00 89.56 89 ALA A N 1
ATOM 714 C CA . ALA A 1 89 ? -14.424 -12.068 19.109 1.00 89.56 89 ALA A CA 1
ATOM 715 C C . ALA A 1 89 ? -13.474 -12.556 20.216 1.00 89.56 89 ALA A C 1
ATOM 717 O O . ALA A 1 89 ? -13.912 -12.730 21.353 1.00 89.56 89 ALA A O 1
ATOM 718 N N . GLU A 1 90 ? -12.183 -12.735 19.918 1.00 90.38 90 GLU A N 1
ATOM 719 C CA . GLU A 1 90 ? -11.157 -13.069 20.919 1.00 90.38 90 GLU A CA 1
ATOM 720 C C . GLU A 1 90 ? -11.009 -11.979 21.994 1.00 90.38 90 GLU A C 1
ATOM 722 O O . GLU A 1 90 ? -10.726 -12.285 23.153 1.00 90.38 90 GLU A O 1
ATOM 727 N N . GLN A 1 91 ? -11.232 -10.710 2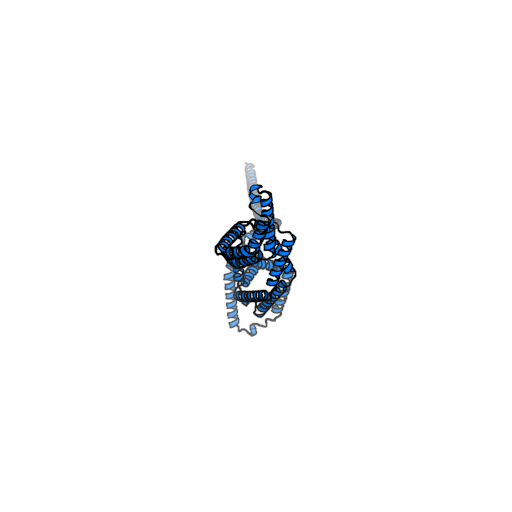1.635 1.00 89.38 91 GLN A N 1
ATOM 728 C CA . GLN A 1 91 ? -11.120 -9.578 22.561 1.00 89.38 91 GLN A CA 1
ATOM 729 C C . GLN A 1 91 ? -12.353 -9.382 23.453 1.00 89.38 91 GLN A C 1
ATOM 731 O O . GLN A 1 91 ? -12.273 -8.636 24.429 1.00 89.38 91 GLN A O 1
ATOM 736 N N . ILE A 1 92 ? -13.469 -10.071 23.189 1.00 89.19 92 ILE A N 1
ATOM 737 C CA . ILE A 1 92 ? -14.698 -9.928 23.985 1.00 89.19 92 ILE A CA 1
ATOM 738 C C . ILE A 1 92 ? -14.443 -10.303 25.443 1.00 89.19 92 ILE A C 1
ATOM 740 O O . ILE A 1 92 ? -14.691 -9.489 26.326 1.00 89.19 92 ILE A O 1
ATOM 744 N N . ASN A 1 93 ? -13.889 -11.487 25.709 1.00 86.50 93 ASN A N 1
ATOM 745 C CA . ASN A 1 93 ? -13.665 -11.956 27.080 1.00 86.50 93 ASN A CA 1
ATOM 746 C C . ASN A 1 93 ? -12.738 -11.024 27.896 1.00 86.50 93 ASN A C 1
ATOM 748 O O . ASN A 1 93 ? -13.114 -10.651 29.010 1.00 86.50 93 ASN A O 1
ATOM 752 N N . PRO A 1 94 ? -11.571 -10.584 27.375 1.00 88.75 94 PRO A N 1
ATOM 753 C CA . PRO A 1 94 ? -10.745 -9.572 28.038 1.00 88.75 94 PRO A CA 1
ATOM 754 C C . PRO A 1 94 ? -11.488 -8.265 28.342 1.00 88.75 94 PRO A C 1
ATOM 756 O O . PRO A 1 94 ? -11.380 -7.740 29.450 1.00 88.75 94 PRO A O 1
ATOM 759 N N . ILE A 1 95 ? -12.263 -7.748 27.382 1.00 88.19 95 ILE A N 1
ATOM 760 C CA . ILE A 1 95 ? -13.013 -6.494 27.541 1.00 88.19 95 ILE A CA 1
ATOM 761 C C . ILE A 1 95 ? -14.112 -6.652 28.594 1.00 88.19 95 ILE A C 1
ATOM 763 O O . ILE A 1 95 ? -14.259 -5.795 29.462 1.00 88.19 95 ILE A O 1
ATOM 767 N N . VAL A 1 96 ? -14.854 -7.758 28.563 1.00 86.56 96 VAL A N 1
ATOM 768 C CA . VAL A 1 96 ? -15.878 -8.100 29.560 1.00 86.56 96 VAL A CA 1
ATOM 769 C C . VAL A 1 96 ? -15.276 -8.113 30.965 1.00 86.56 96 VAL A C 1
ATOM 771 O O . VAL A 1 96 ? -15.861 -7.550 31.891 1.00 86.56 96 VAL A O 1
ATOM 774 N N . HIS A 1 97 ? -14.084 -8.694 31.123 1.00 84.75 97 HIS A N 1
ATOM 775 C CA . HIS A 1 97 ? -13.389 -8.715 32.405 1.00 84.75 97 HIS A CA 1
ATOM 776 C C . HIS A 1 97 ? -13.009 -7.307 32.883 1.00 84.75 97 HIS A C 1
ATOM 778 O O . HIS A 1 97 ? -13.282 -6.960 34.031 1.00 84.75 97 HIS A O 1
ATOM 784 N N . GLN A 1 98 ? -12.472 -6.466 31.993 1.00 87.25 98 GLN A N 1
ATOM 785 C CA . GLN A 1 98 ? -12.164 -5.067 32.312 1.00 87.25 98 GLN A CA 1
ATOM 786 C C . GLN A 1 98 ? -13.419 -4.259 32.667 1.00 87.25 98 GLN A C 1
ATOM 788 O O . GLN A 1 98 ? -13.394 -3.462 33.601 1.00 87.25 98 GLN A O 1
ATOM 793 N N . ILE A 1 99 ? -14.536 -4.469 31.964 1.00 88.19 99 ILE A N 1
ATOM 794 C CA . ILE A 1 99 ? -15.811 -3.806 32.275 1.00 88.19 99 ILE A CA 1
ATOM 795 C C . ILE A 1 99 ? -16.306 -4.234 33.657 1.00 88.19 99 ILE A C 1
ATOM 797 O O . ILE A 1 99 ? -16.736 -3.381 34.433 1.00 88.19 99 ILE A O 1
ATOM 801 N N . ALA A 1 100 ? -16.217 -5.525 33.991 1.00 86.62 100 ALA A N 1
ATOM 802 C CA . ALA A 1 100 ? -16.581 -6.021 35.314 1.00 86.62 100 ALA A CA 1
ATOM 803 C C . ALA A 1 100 ? -15.701 -5.392 36.408 1.00 86.62 100 ALA A C 1
ATOM 805 O O . ALA A 1 100 ? -16.215 -4.925 37.423 1.00 86.62 100 ALA A O 1
ATOM 806 N N . GLU A 1 101 ? -14.390 -5.298 36.190 1.00 87.88 101 GLU A N 1
ATOM 807 C CA . GLU A 1 101 ? -13.459 -4.653 37.123 1.00 87.88 101 GLU A CA 1
ATOM 808 C C . GLU A 1 101 ? -13.795 -3.164 37.328 1.00 87.88 101 GLU A C 1
ATOM 810 O O . GLU A 1 101 ? -13.928 -2.692 38.458 1.00 87.88 101 GLU A O 1
ATOM 815 N N . ILE A 1 102 ? -14.043 -2.426 36.242 1.00 89.81 102 ILE A N 1
ATOM 816 C CA . ILE A 1 102 ? -14.444 -1.013 36.302 1.00 89.81 102 ILE A CA 1
ATOM 817 C C . ILE A 1 102 ? -15.795 -0.846 37.014 1.00 89.81 102 ILE A C 1
ATOM 819 O O . ILE A 1 102 ? -15.967 0.093 37.794 1.00 89.81 102 ILE A O 1
ATOM 823 N N . ALA A 1 103 ? -16.758 -1.734 36.768 1.00 85.88 103 ALA A N 1
ATOM 824 C CA . ALA A 1 103 ? -18.089 -1.676 37.365 1.00 85.88 103 ALA A CA 1
ATOM 825 C C . ALA A 1 103 ? -18.083 -2.020 38.867 1.00 85.88 103 ALA A C 1
ATOM 827 O O . ALA A 1 103 ? -18.883 -1.478 39.631 1.00 85.88 103 ALA A O 1
ATOM 828 N N . THR A 1 104 ? -17.156 -2.878 39.298 1.00 86.56 104 THR A N 1
ATOM 829 C CA . THR A 1 104 ? -16.962 -3.265 40.706 1.00 86.56 104 THR A CA 1
ATOM 830 C C . THR A 1 104 ? -16.024 -2.332 41.478 1.00 86.56 104 THR A C 1
ATOM 832 O O . THR A 1 104 ? -16.001 -2.362 42.712 1.00 86.56 104 THR A O 1
ATOM 835 N N . ALA A 1 105 ? -15.304 -1.445 40.787 1.00 91.25 105 ALA A N 1
ATOM 836 C CA . ALA A 1 105 ? -14.421 -0.464 41.402 1.00 91.25 105 ALA A CA 1
ATOM 837 C C . ALA A 1 105 ? -15.159 0.453 42.396 1.00 91.25 105 ALA A C 1
ATOM 839 O O . ALA A 1 105 ? -16.288 0.890 42.168 1.00 91.25 105 ALA A O 1
ATOM 840 N N . GLU A 1 106 ? -14.489 0.807 43.497 1.00 89.94 106 GLU A N 1
ATOM 841 C CA . GLU A 1 106 ? -15.051 1.637 44.576 1.00 89.94 106 GLU A CA 1
ATOM 842 C C . GLU A 1 106 ? -15.626 2.970 44.074 1.00 89.94 106 GLU A C 1
ATOM 844 O O . GLU A 1 106 ? -16.733 3.354 44.445 1.00 89.94 106 GLU A O 1
ATOM 849 N N . ARG A 1 107 ? -14.923 3.648 43.159 1.00 92.44 107 ARG A N 1
ATOM 850 C CA . ARG A 1 107 ? -15.393 4.902 42.555 1.00 92.44 107 ARG A CA 1
ATOM 851 C C . ARG A 1 107 ? -16.737 4.730 41.844 1.00 92.44 107 ARG A C 1
ATOM 853 O O . ARG A 1 107 ? -17.633 5.550 42.035 1.00 92.44 107 ARG A O 1
ATOM 860 N N . THR A 1 108 ? -16.866 3.689 41.026 1.00 90.44 108 THR A N 1
ATOM 861 C CA . THR A 1 108 ? -18.077 3.412 40.247 1.00 90.44 108 THR A CA 1
ATOM 862 C C . THR A 1 108 ? -19.223 3.010 41.166 1.00 90.44 108 THR A C 1
ATOM 864 O O . THR A 1 108 ? -20.320 3.545 41.030 1.00 90.44 108 THR A O 1
ATOM 867 N N . ARG A 1 109 ? -18.955 2.167 42.174 1.00 88.56 109 ARG A N 1
ATOM 868 C CA . ARG A 1 109 ? -19.930 1.805 43.215 1.00 88.56 109 ARG A CA 1
ATOM 869 C C . ARG A 1 109 ? -20.463 3.037 43.940 1.00 88.56 109 ARG A C 1
ATOM 871 O O . ARG A 1 109 ? -21.674 3.208 44.024 1.00 88.56 109 ARG A O 1
ATOM 878 N N . ASN A 1 110 ? -19.589 3.947 44.366 1.00 90.19 110 ASN A N 1
ATOM 879 C CA . ASN A 1 110 ? -19.995 5.185 45.033 1.00 90.19 110 ASN A CA 1
ATOM 880 C C . ASN A 1 110 ? -20.831 6.097 44.119 1.00 90.19 110 ASN A C 1
ATOM 882 O O . ASN A 1 110 ? -21.810 6.690 44.575 1.00 90.19 110 ASN A O 1
ATOM 886 N N . GLN A 1 111 ? -20.492 6.196 42.828 1.00 91.00 111 GLN A N 1
ATOM 887 C CA . GLN A 1 111 ? -21.286 6.959 41.857 1.00 91.00 111 GLN A CA 1
ATOM 888 C C . GLN A 1 111 ? -22.667 6.338 41.619 1.00 91.00 111 GLN A C 1
ATOM 890 O O . GLN A 1 111 ? -23.668 7.054 41.661 1.00 91.00 111 GLN A O 1
ATOM 895 N N . ILE A 1 112 ? -22.735 5.019 41.416 1.00 89.69 112 ILE A N 1
ATOM 896 C CA . ILE A 1 112 ? -23.996 4.281 41.265 1.00 89.69 112 ILE A CA 1
ATOM 897 C C . ILE A 1 112 ? -24.842 4.437 42.533 1.00 89.69 112 ILE A C 1
ATOM 899 O O . ILE A 1 112 ? -26.014 4.793 42.446 1.00 89.69 112 ILE A O 1
ATOM 903 N N . GLY A 1 113 ? -24.244 4.261 43.713 1.00 90.31 113 GLY A N 1
ATOM 904 C CA . GLY A 1 113 ? -24.920 4.431 44.995 1.00 90.31 113 GLY A CA 1
ATOM 905 C C . GLY A 1 113 ? -25.466 5.842 45.187 1.00 90.31 113 GLY A C 1
ATOM 906 O O . GLY A 1 113 ? -26.624 5.997 45.562 1.00 90.31 113 GLY A O 1
ATOM 907 N N . ALA A 1 114 ? -24.698 6.882 44.857 1.00 91.94 114 ALA A N 1
ATOM 908 C CA . ALA A 1 114 ? -25.174 8.264 44.920 1.00 91.94 114 ALA A CA 1
ATOM 909 C C . ALA A 1 114 ? -26.356 8.526 43.968 1.00 91.94 114 ALA A C 1
ATOM 911 O O . ALA A 1 114 ? -27.315 9.199 44.352 1.00 91.94 114 ALA A O 1
ATOM 912 N N . LEU A 1 115 ? -26.315 7.977 42.747 1.00 92.69 115 LEU A N 1
ATOM 913 C CA . LEU A 1 115 ? -27.410 8.087 41.778 1.00 92.69 115 LEU A CA 1
ATOM 914 C C . LEU A 1 115 ? -28.674 7.376 42.269 1.00 92.69 115 LEU A C 1
ATOM 916 O O . LEU A 1 115 ? -29.746 7.979 42.259 1.00 92.69 115 LEU A O 1
ATOM 920 N N . ILE A 1 116 ? -28.550 6.137 42.754 1.00 91.56 116 ILE A N 1
ATOM 921 C CA . ILE A 1 116 ? -29.682 5.371 43.289 1.00 91.56 116 ILE A CA 1
ATOM 922 C C . ILE A 1 116 ? -30.251 6.069 44.526 1.00 91.56 116 ILE A C 1
ATOM 924 O O . ILE A 1 116 ? -31.461 6.246 44.613 1.00 91.56 116 ILE A O 1
ATOM 928 N N . LYS A 1 117 ? -29.408 6.545 45.452 1.00 91.75 117 LYS A N 1
ATOM 929 C CA . LYS A 1 117 ? -29.853 7.316 46.626 1.00 91.75 117 LYS A CA 1
ATOM 930 C C . LYS A 1 117 ? -30.631 8.567 46.231 1.00 91.75 117 LYS A C 1
ATOM 932 O O . LYS A 1 117 ? -31.641 8.866 46.862 1.00 91.75 117 LYS A O 1
ATOM 937 N N . ARG A 1 118 ? -30.197 9.286 45.188 1.00 92.94 118 ARG A N 1
ATOM 938 C CA . ARG A 1 118 ? -30.925 10.451 44.661 1.00 92.94 118 ARG A CA 1
ATOM 939 C C . ARG A 1 118 ? -32.288 10.054 44.097 1.00 92.94 118 ARG A C 1
ATOM 941 O O . ARG A 1 118 ? -33.272 10.739 44.353 1.00 92.94 118 ARG A O 1
ATOM 948 N N . GLU A 1 119 ? -32.359 8.952 43.361 1.00 91.00 119 GLU A N 1
ATOM 949 C CA . GLU A 1 119 ? -33.619 8.475 42.788 1.00 91.00 119 GLU A CA 1
ATOM 950 C C . GLU A 1 119 ? -34.590 7.987 43.872 1.00 91.00 119 GLU A C 1
ATOM 952 O O . GLU A 1 119 ? -35.764 8.348 43.877 1.00 91.00 119 GLU A O 1
ATOM 957 N N . VAL A 1 120 ? -34.082 7.249 44.860 1.00 90.44 120 VAL A N 1
ATOM 958 C CA . VAL A 1 120 ? -34.840 6.808 46.038 1.00 90.44 120 VAL A CA 1
ATOM 959 C C . VAL A 1 120 ? -35.331 8.003 46.853 1.00 90.44 120 VAL A C 1
ATOM 961 O O . VAL A 1 120 ? -36.472 7.995 47.313 1.00 90.44 120 VAL A O 1
ATOM 964 N N . GLN A 1 121 ? -34.516 9.052 46.989 1.00 88.38 121 GLN A N 1
ATOM 965 C CA . GLN A 1 121 ? -34.913 10.302 47.632 1.00 88.38 121 GLN A CA 1
ATOM 966 C C . GLN A 1 121 ? -36.089 10.962 46.904 1.00 88.38 121 GLN A C 1
ATOM 968 O O . GLN A 1 121 ? -37.103 11.260 47.533 1.00 88.38 121 GLN A O 1
ATOM 973 N N . ASN A 1 122 ? -35.981 11.137 45.585 1.00 90.31 122 ASN A N 1
ATOM 974 C CA . ASN A 1 122 ? -37.044 11.718 44.763 1.00 90.31 122 ASN A CA 1
ATOM 975 C C . ASN A 1 122 ? -38.328 10.878 44.827 1.00 90.31 122 ASN A C 1
ATOM 977 O O . ASN A 1 122 ? -39.434 11.409 44.947 1.00 90.31 122 ASN A O 1
ATOM 981 N N . TYR A 1 123 ? -38.196 9.552 44.776 1.00 87.81 123 TYR A N 1
ATOM 982 C CA . TYR A 1 123 ? -39.321 8.633 44.915 1.00 87.81 123 TYR A CA 1
ATOM 983 C C . TYR A 1 123 ? -39.991 8.764 46.288 1.00 87.81 123 TYR A C 1
ATOM 985 O O . TYR A 1 123 ? -41.218 8.841 46.379 1.00 87.81 123 TYR A O 1
ATOM 993 N N . TYR A 1 124 ? -39.195 8.846 47.356 1.00 87.12 124 TYR A N 1
ATOM 994 C CA . TYR A 1 124 ? -39.698 9.046 48.709 1.00 87.12 124 TYR A CA 1
ATOM 995 C C . TYR A 1 124 ? -40.415 10.391 48.852 1.00 87.12 124 TYR A C 1
ATOM 997 O O . TYR A 1 124 ? -41.487 10.448 49.444 1.00 87.12 124 TYR A O 1
ATOM 1005 N N . GLU A 1 125 ? -39.886 11.475 48.284 1.00 87.38 125 GLU A N 1
ATOM 1006 C CA . GLU A 1 125 ? -40.518 12.800 48.314 1.00 87.38 125 GLU A CA 1
ATOM 1007 C C . GLU A 1 125 ? -41.895 12.802 47.641 1.00 87.38 125 GLU A C 1
ATOM 1009 O O . GLU A 1 125 ? -42.849 13.339 48.213 1.00 87.38 125 GLU A O 1
ATOM 1014 N N . ASN A 1 126 ? -42.027 12.100 46.516 1.00 89.12 126 ASN A N 1
ATOM 1015 C CA . ASN A 1 126 ? -43.275 11.962 45.762 1.00 89.12 126 ASN A CA 1
ATOM 1016 C C . ASN A 1 126 ? -44.241 10.905 46.329 1.00 89.12 126 ASN A C 1
ATOM 1018 O O . ASN A 1 126 ? -45.360 10.741 45.836 1.00 89.12 126 ASN A O 1
ATOM 1022 N N . LEU A 1 127 ? -43.844 10.179 47.376 1.00 87.50 127 LEU A N 1
ATOM 1023 C CA . LEU A 1 127 ? -44.662 9.135 47.980 1.00 87.50 127 LEU A CA 1
ATOM 1024 C C . LEU A 1 127 ? -45.865 9.732 48.736 1.00 87.50 127 LEU A C 1
ATOM 1026 O O . LEU A 1 127 ? -45.733 10.692 49.504 1.00 87.50 127 LEU A O 1
ATOM 1030 N N . ALA A 1 128 ? -47.044 9.122 48.575 1.00 88.19 128 ALA A N 1
ATOM 1031 C CA . ALA A 1 128 ? -48.249 9.507 49.311 1.00 88.19 128 ALA A CA 1
ATOM 1032 C C . ALA A 1 128 ? -48.042 9.397 50.836 1.00 88.19 128 ALA A C 1
ATOM 1034 O O . ALA A 1 128 ? -47.420 8.445 51.312 1.00 88.19 128 ALA A O 1
ATOM 1035 N N . PHE A 1 129 ? -48.615 10.333 51.604 1.00 83.88 129 PHE A N 1
ATOM 1036 C CA . PHE A 1 129 ? -48.418 10.457 53.059 1.00 83.88 129 PHE A CA 1
ATOM 1037 C C . PHE A 1 129 ? -48.627 9.141 53.826 1.00 83.88 129 PHE A C 1
ATOM 1039 O O . PHE A 1 129 ? -47.803 8.777 54.660 1.00 83.88 129 PHE A O 1
ATOM 1046 N N . ILE A 1 130 ? -49.675 8.381 53.486 1.00 82.50 130 ILE A N 1
ATOM 1047 C CA . ILE A 1 130 ? -49.971 7.093 54.131 1.00 82.50 130 ILE A CA 1
ATOM 1048 C C . ILE A 1 130 ? -48.804 6.111 53.971 1.00 82.50 130 ILE A C 1
ATOM 1050 O O . ILE A 1 130 ? -48.449 5.433 54.925 1.00 82.50 130 ILE A O 1
ATOM 1054 N N . LYS A 1 131 ? -48.156 6.063 52.802 1.00 79.75 131 LYS A N 1
ATOM 1055 C CA . LYS A 1 131 ? -47.033 5.148 52.551 1.00 79.75 131 LYS A CA 1
ATOM 1056 C C . LYS A 1 131 ? -45.745 5.591 53.262 1.00 79.75 131 LYS A C 1
ATOM 1058 O O . LYS A 1 131 ? -44.974 4.733 53.677 1.00 79.75 131 LYS A O 1
ATOM 1063 N N . LYS A 1 132 ? -45.538 6.900 53.471 1.00 81.25 132 LYS A N 1
ATOM 1064 C CA . LYS A 1 132 ? -44.399 7.446 54.243 1.00 81.25 132 LYS A CA 1
ATOM 1065 C C . LYS A 1 132 ? -44.441 7.060 55.724 1.00 81.25 132 LYS A C 1
ATOM 1067 O O . LYS A 1 132 ? -43.399 6.994 56.356 1.00 81.25 132 LYS A O 1
ATOM 1072 N N . MET A 1 133 ? -45.623 6.773 56.278 1.00 79.94 133 MET A N 1
ATOM 1073 C CA . MET A 1 133 ? -45.737 6.286 57.661 1.00 79.94 133 MET A CA 1
ATOM 1074 C C . MET A 1 133 ? -45.229 4.849 57.847 1.00 79.94 133 MET A C 1
ATOM 1076 O O . MET A 1 133 ? -44.864 4.484 58.959 1.00 79.94 133 MET A O 1
ATOM 1080 N N . PHE A 1 134 ? -45.195 4.039 56.783 1.00 80.75 134 PHE A N 1
ATOM 1081 C CA . PHE A 1 134 ? -44.778 2.632 56.850 1.00 80.75 134 PHE A CA 1
ATOM 1082 C C . PHE A 1 134 ? -43.370 2.381 56.302 1.00 80.75 134 PHE A C 1
ATOM 1084 O O . PHE A 1 134 ? -42.825 1.299 56.500 1.00 80.75 134 PHE A O 1
ATOM 1091 N N . VAL A 1 135 ? -42.776 3.356 55.612 1.00 80.50 135 VAL A N 1
ATOM 1092 C CA . VAL A 1 135 ? -41.470 3.214 54.964 1.00 80.50 135 VAL A CA 1
ATOM 1093 C C . VAL A 1 135 ? -40.537 4.299 55.484 1.00 80.50 135 VAL A C 1
ATOM 1095 O O . VAL A 1 135 ? -40.827 5.481 55.351 1.00 80.50 135 VAL A O 1
ATOM 1098 N N . SER A 1 136 ? -39.411 3.898 56.072 1.00 86.94 136 SER A N 1
ATOM 1099 C CA . SER A 1 136 ? -38.404 4.824 56.598 1.00 86.94 136 SER A CA 1
ATOM 1100 C C . SER A 1 136 ? -37.403 5.217 55.512 1.00 86.94 136 SER A C 1
ATOM 1102 O O . SER A 1 136 ? -36.807 4.352 54.868 1.00 86.94 136 SER A O 1
ATOM 1104 N N . ARG A 1 137 ? -37.181 6.527 55.351 1.00 85.12 137 ARG A N 1
ATOM 1105 C CA . ARG A 1 137 ? -36.160 7.093 54.457 1.00 85.12 137 ARG A CA 1
ATOM 1106 C C . ARG A 1 137 ? -34.763 6.564 54.789 1.00 85.12 137 ARG A C 1
ATOM 1108 O O . ARG A 1 137 ? -34.070 6.091 53.894 1.00 85.12 137 ARG A O 1
ATOM 1115 N N . GLU A 1 138 ? -34.366 6.616 56.059 1.00 85.44 138 GLU A N 1
ATOM 1116 C CA . GLU A 1 138 ? -33.072 6.107 56.526 1.00 85.44 138 GLU A CA 1
ATOM 1117 C C . GLU A 1 138 ? -32.893 4.620 56.202 1.00 85.44 138 GLU A C 1
ATOM 1119 O O . GLU A 1 138 ? -31.822 4.221 55.749 1.00 85.44 138 GLU A O 1
ATOM 1124 N N . ASN A 1 139 ? -33.945 3.810 56.377 1.00 87.06 139 ASN A N 1
ATOM 1125 C CA . ASN A 1 139 ? -33.869 2.379 56.079 1.00 87.06 139 ASN A CA 1
ATOM 1126 C C . ASN A 1 139 ? -33.654 2.137 54.583 1.00 87.06 139 ASN A C 1
ATOM 1128 O O . ASN A 1 139 ? -32.790 1.345 54.229 1.00 87.06 139 ASN A O 1
ATOM 1132 N N . LEU A 1 140 ? -34.371 2.862 53.716 1.00 85.81 140 LEU A N 1
ATOM 1133 C CA . LEU A 1 140 ? -34.192 2.760 52.266 1.00 85.81 140 LEU A CA 1
ATOM 1134 C C . LEU A 1 140 ? -32.776 3.156 51.830 1.00 85.81 140 LEU A C 1
ATOM 1136 O O . LEU A 1 140 ? -32.172 2.475 51.009 1.00 85.81 140 LEU A O 1
ATOM 1140 N N . LEU A 1 141 ? -32.230 4.249 52.373 1.00 87.56 141 LEU A N 1
ATOM 1141 C CA . LEU A 1 141 ? -30.879 4.700 52.025 1.00 87.56 141 LEU A CA 1
ATOM 1142 C C . LEU A 1 141 ? -29.805 3.712 52.495 1.00 87.56 141 LEU A C 1
ATOM 1144 O O . LEU A 1 141 ? -28.842 3.485 51.764 1.00 87.56 141 LEU A O 1
ATOM 1148 N N . ARG A 1 142 ? -29.987 3.109 53.677 1.00 89.00 142 ARG A N 1
ATOM 1149 C CA . ARG A 1 142 ? -29.091 2.067 54.191 1.00 89.00 142 ARG A CA 1
ATOM 1150 C C . ARG A 1 142 ? -29.162 0.797 53.348 1.00 89.00 142 ARG A C 1
ATOM 1152 O O . ARG A 1 142 ? -28.135 0.231 53.009 1.00 89.00 142 ARG A O 1
ATOM 1159 N N . GLU A 1 143 ? -30.362 0.396 52.946 1.00 89.31 143 GLU A N 1
ATOM 1160 C CA . GLU A 1 143 ? -30.567 -0.781 52.100 1.00 89.31 143 GLU A CA 1
ATOM 1161 C C . GLU A 1 143 ? -29.956 -0.598 50.702 1.00 89.31 143 GLU A C 1
ATOM 1163 O O . GLU A 1 143 ? -29.408 -1.541 50.137 1.00 89.31 143 GLU A O 1
ATOM 1168 N N . VAL A 1 144 ? -29.947 0.630 50.171 1.00 89.44 144 VAL A N 1
ATOM 1169 C CA . VAL A 1 144 ? -29.191 0.964 48.952 1.00 89.44 144 VAL A CA 1
ATOM 1170 C C . VAL A 1 144 ? -27.683 0.816 49.165 1.00 89.44 144 VAL A C 1
ATOM 1172 O O . VAL A 1 144 ? -27.012 0.275 48.288 1.00 89.44 144 VAL A O 1
ATOM 1175 N N . ASP A 1 145 ? -27.139 1.275 50.297 1.00 89.44 145 ASP A N 1
ATOM 1176 C CA . ASP A 1 145 ? -25.711 1.112 50.606 1.00 89.44 145 ASP A CA 1
ATOM 1177 C C . ASP A 1 145 ? -25.308 -0.360 50.699 1.00 89.44 145 ASP A C 1
ATOM 1179 O O . ASP A 1 145 ? -24.304 -0.760 50.103 1.00 89.44 145 ASP A O 1
ATOM 1183 N N . ASP A 1 146 ? -26.110 -1.169 51.385 1.00 90.06 146 ASP A N 1
ATOM 1184 C CA . ASP A 1 146 ? -25.880 -2.607 51.522 1.00 90.06 146 ASP A CA 1
ATOM 1185 C C . ASP A 1 146 ? -25.947 -3.291 50.139 1.00 90.06 146 ASP A C 1
ATOM 1187 O O . ASP A 1 146 ? -25.061 -4.061 49.750 1.00 90.06 146 ASP A O 1
ATOM 1191 N N . LEU A 1 147 ? -26.946 -2.933 49.322 1.00 89.81 147 LEU A N 1
ATOM 1192 C CA . LEU A 1 147 ? -27.137 -3.483 47.980 1.00 89.81 147 LEU A CA 1
ATOM 119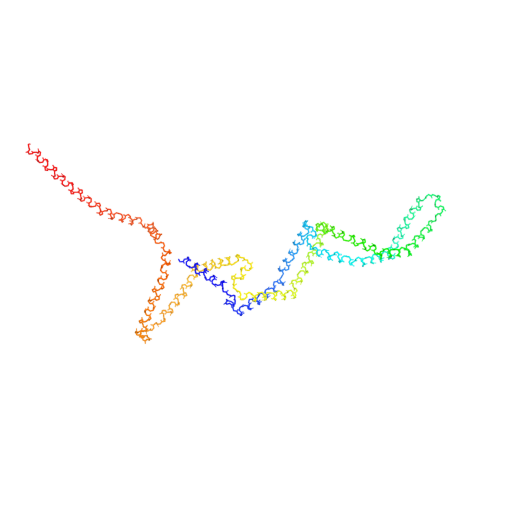3 C C . LEU A 1 147 ? -25.968 -3.136 47.045 1.00 89.81 147 LEU A C 1
ATOM 1195 O O . LEU A 1 147 ? -25.491 -4.015 46.321 1.00 89.81 147 LEU A O 1
ATOM 1199 N N . VAL A 1 148 ? -25.485 -1.892 47.077 1.00 89.88 148 VAL A N 1
ATOM 1200 C CA . VAL A 1 148 ? -24.388 -1.393 46.230 1.00 89.88 148 VAL A CA 1
ATOM 1201 C C . VAL A 1 148 ? -23.032 -1.958 46.636 1.00 89.88 148 VAL A C 1
ATOM 1203 O O . VAL A 1 148 ? -22.216 -2.271 45.765 1.00 89.88 148 VAL A O 1
ATOM 1206 N N . ASN A 1 149 ? -22.783 -2.112 47.934 1.00 87.44 149 ASN A N 1
ATOM 1207 C CA . ASN A 1 149 ? -21.481 -2.553 48.419 1.00 87.44 149 ASN A CA 1
ATOM 1208 C C . ASN A 1 149 ? -21.318 -4.072 48.407 1.00 87.44 149 ASN A C 1
ATOM 1210 O O . ASN A 1 149 ? -20.219 -4.541 48.105 1.00 87.44 149 ASN A O 1
ATOM 1214 N N . GLU A 1 150 ? -22.383 -4.832 48.679 1.00 86.12 150 GLU A N 1
ATOM 1215 C CA . GLU A 1 150 ? -22.290 -6.289 48.821 1.00 86.12 150 GLU A CA 1
ATOM 1216 C C . GLU A 1 150 ? -22.845 -7.062 47.622 1.00 86.12 150 GLU A C 1
ATOM 1218 O O . GLU A 1 150 ? -22.218 -8.016 47.152 1.00 86.12 150 GLU A O 1
ATOM 1223 N N . SER A 1 151 ? -24.026 -6.682 47.127 1.00 87.25 151 SER A N 1
ATOM 1224 C CA . SER A 1 151 ? -24.775 -7.522 46.181 1.00 87.25 151 SER A CA 1
ATOM 1225 C C . SER A 1 151 ? -24.536 -7.165 44.713 1.00 87.25 151 SER A C 1
ATOM 1227 O O . SER A 1 151 ? -24.438 -8.058 43.869 1.00 87.25 151 SER A O 1
ATOM 1229 N N . LEU A 1 152 ? -24.411 -5.870 44.405 1.00 87.25 152 LEU A N 1
ATOM 1230 C CA . LEU A 1 152 ? -24.194 -5.363 43.051 1.00 87.25 152 LEU A CA 1
ATOM 1231 C C . LEU A 1 152 ? -22.910 -5.915 42.421 1.00 87.25 152 LEU A C 1
ATOM 1233 O O . LEU A 1 152 ? -22.993 -6.389 41.290 1.00 87.25 152 LEU A O 1
ATOM 1237 N N . PRO A 1 153 ? -21.754 -5.940 43.115 1.00 86.81 153 PRO A N 1
ATOM 1238 C CA . PRO A 1 153 ? -20.512 -6.406 42.509 1.00 86.81 153 PRO A CA 1
ATOM 1239 C C . PRO A 1 153 ? -20.585 -7.869 42.076 1.00 86.81 153 PRO A C 1
ATOM 1241 O O . PRO A 1 153 ? -20.248 -8.190 40.940 1.00 86.81 153 PRO A O 1
ATOM 1244 N N . LYS A 1 154 ? -21.120 -8.730 42.950 1.00 86.75 154 LYS A N 1
ATOM 1245 C CA . LYS A 1 154 ? -21.300 -10.162 42.676 1.00 86.75 154 LYS A CA 1
ATOM 1246 C C . LYS A 1 154 ? -22.244 -10.392 41.499 1.00 86.75 154 LYS A C 1
ATOM 1248 O O . LYS A 1 154 ? -21.914 -11.139 40.589 1.00 86.75 154 LYS A O 1
ATOM 1253 N N . ARG A 1 155 ? -23.385 -9.693 41.471 1.00 85.56 155 ARG A N 1
ATOM 1254 C CA . ARG A 1 155 ? -24.369 -9.808 40.381 1.00 85.56 155 ARG A CA 1
ATOM 1255 C C . ARG A 1 155 ? -23.825 -9.316 39.044 1.00 85.56 155 ARG A C 1
ATOM 1257 O O . ARG A 1 155 ? -24.106 -9.928 38.019 1.00 85.56 155 ARG A O 1
ATOM 1264 N N . ILE A 1 156 ? -23.071 -8.217 39.044 1.00 86.06 156 ILE A N 1
ATOM 1265 C CA . ILE A 1 156 ? -22.426 -7.683 37.839 1.00 86.06 156 ILE A CA 1
ATOM 1266 C C . ILE A 1 156 ? -21.403 -8.688 37.316 1.00 86.06 156 ILE A C 1
ATOM 1268 O O . ILE A 1 156 ? -21.402 -8.991 36.129 1.00 86.06 156 ILE A O 1
ATOM 1272 N N . GLU A 1 157 ? -20.574 -9.240 38.195 1.00 83.38 157 GLU A N 1
ATOM 1273 C CA . GLU A 1 157 ? -19.566 -10.225 37.825 1.00 83.38 157 GLU A CA 1
ATOM 1274 C C . GLU A 1 157 ? -20.193 -11.517 37.282 1.00 83.38 157 GLU A C 1
ATOM 1276 O O . GLU A 1 157 ? -19.792 -11.976 36.218 1.00 83.38 157 GLU A O 1
ATOM 1281 N N . GLU A 1 158 ? -21.216 -12.060 37.944 1.00 84.81 158 GLU A N 1
ATOM 1282 C CA . GLU A 1 158 ? -21.958 -13.242 37.482 1.00 84.81 158 GLU A CA 1
ATOM 1283 C C . GLU A 1 158 ? -22.654 -13.006 36.135 1.00 84.81 158 GLU A C 1
ATOM 1285 O O . GLU A 1 158 ? -22.613 -13.865 35.258 1.00 84.81 158 GLU A O 1
ATOM 1290 N N . THR A 1 159 ? -23.262 -11.830 35.944 1.00 84.81 159 THR A N 1
ATOM 1291 C CA . THR A 1 159 ? -23.974 -11.491 34.700 1.00 84.81 159 THR A CA 1
ATOM 1292 C C . THR A 1 159 ? -23.005 -11.282 33.541 1.00 84.81 159 THR A C 1
ATOM 1294 O O . THR A 1 159 ? -23.248 -11.771 32.442 1.00 84.81 159 THR A O 1
ATOM 1297 N N . LEU A 1 160 ? -21.902 -10.565 33.777 1.00 82.81 160 LEU A N 1
ATOM 1298 C CA . LEU A 1 160 ? -20.910 -10.267 32.746 1.00 82.81 160 LEU A CA 1
ATOM 1299 C C . LEU A 1 160 ? -20.071 -11.497 32.387 1.00 82.81 160 LEU A C 1
ATOM 1301 O O . LEU A 1 160 ? -19.727 -11.663 31.225 1.00 82.81 160 LEU A O 1
ATOM 1305 N N . ARG A 1 161 ? -19.762 -12.373 33.352 1.00 74.81 161 ARG A N 1
ATOM 1306 C CA . ARG A 1 161 ? -19.029 -13.627 33.101 1.00 74.81 161 ARG A CA 1
ATOM 1307 C C . ARG A 1 161 ? -19.900 -14.754 32.547 1.00 74.81 161 ARG A C 1
ATOM 1309 O O . ARG A 1 161 ? -19.357 -15.798 32.200 1.00 74.81 161 ARG A O 1
ATOM 1316 N N . GLY A 1 162 ? -21.218 -14.580 32.501 1.00 79.31 162 GLY A N 1
ATOM 1317 C CA . GLY A 1 162 ? -22.115 -15.562 31.907 1.00 79.31 162 GLY A CA 1
ATOM 1318 C C . GLY A 1 162 ? -21.950 -15.642 30.388 1.00 79.31 162 GLY A C 1
ATOM 1319 O O . GLY A 1 162 ? -21.775 -14.620 29.723 1.00 79.31 162 GLY A O 1
ATOM 1320 N N . ASP A 1 163 ? -22.089 -16.851 29.835 1.00 77.88 163 ASP A N 1
ATOM 1321 C CA . ASP A 1 163 ? -21.972 -17.111 28.389 1.00 77.88 163 ASP A CA 1
ATOM 1322 C C . ASP A 1 163 ? -22.933 -16.237 27.560 1.00 77.88 163 ASP A C 1
ATOM 1324 O O . ASP A 1 163 ? -22.588 -15.754 26.485 1.00 77.88 163 ASP A O 1
ATOM 1328 N N . PHE A 1 164 ? -24.111 -15.931 28.119 1.00 83.38 164 PHE A N 1
ATOM 1329 C CA . PHE A 1 164 ? -25.133 -15.102 27.480 1.00 83.38 164 PHE A CA 1
ATOM 1330 C C . PHE A 1 164 ? -24.640 -13.695 27.105 1.00 83.38 164 PHE A C 1
ATOM 1332 O O . PHE A 1 164 ? -24.911 -13.222 26.004 1.00 83.38 164 PHE A O 1
ATOM 1339 N N . PHE A 1 165 ? -23.914 -13.012 27.999 1.00 85.81 165 PHE A N 1
ATOM 1340 C CA . PHE A 1 165 ? -23.440 -11.654 27.714 1.00 85.81 165 PHE A CA 1
ATOM 1341 C C . PHE A 1 165 ? -22.336 -11.659 26.653 1.00 85.81 165 PHE A C 1
ATOM 1343 O O . PHE A 1 165 ? -22.310 -10.785 25.787 1.00 85.81 165 PHE A O 1
ATOM 1350 N N . ALA A 1 166 ? -21.446 -12.654 26.693 1.00 83.88 166 ALA A N 1
ATOM 1351 C CA . ALA A 1 166 ? -20.389 -12.812 25.702 1.00 83.88 166 ALA A CA 1
ATOM 1352 C C . ALA A 1 166 ? -20.957 -13.096 24.299 1.00 83.88 166 ALA A C 1
ATOM 1354 O O . ALA A 1 166 ? -20.488 -12.510 23.320 1.00 83.88 166 ALA A O 1
ATOM 1355 N N . ASP A 1 167 ? -21.994 -13.931 24.201 1.00 87.75 167 ASP A N 1
ATOM 1356 C CA . ASP A 1 167 ? -22.683 -14.216 22.940 1.00 87.75 167 ASP A CA 1
ATOM 1357 C C . ASP A 1 167 ? -23.428 -12.989 22.396 1.00 87.75 167 ASP A C 1
ATOM 1359 O O . ASP A 1 167 ? -23.322 -12.673 21.206 1.00 87.75 167 ASP A O 1
ATOM 1363 N N . GLU A 1 168 ? -24.116 -12.237 23.260 1.00 89.81 168 GLU A N 1
ATOM 1364 C CA . GLU A 1 168 ? -24.783 -10.990 22.871 1.00 89.81 168 GLU A CA 1
ATOM 1365 C C . GLU A 1 168 ? -23.764 -9.942 22.392 1.00 89.81 168 GLU A C 1
ATOM 1367 O O . GLU A 1 168 ? -23.937 -9.327 21.337 1.00 89.81 168 GLU A O 1
ATOM 1372 N N . ALA A 1 169 ? -22.642 -9.795 23.104 1.00 90.00 169 ALA A N 1
ATOM 1373 C CA . ALA A 1 169 ? -21.545 -8.915 22.708 1.00 90.00 169 ALA A CA 1
ATOM 1374 C C . ALA A 1 169 ? -20.930 -9.337 21.364 1.00 90.00 169 ALA A C 1
ATOM 1376 O O . ALA A 1 169 ? -20.616 -8.482 20.533 1.00 90.00 169 ALA A O 1
ATOM 1377 N N . ARG A 1 170 ? -20.800 -10.645 21.110 1.00 90.25 170 ARG A N 1
ATOM 1378 C CA . ARG A 1 170 ? -20.297 -11.176 19.836 1.00 90.25 170 ARG A CA 1
ATOM 1379 C C . ARG A 1 170 ? -21.233 -10.844 18.685 1.00 90.25 170 ARG A C 1
ATOM 1381 O O . ARG A 1 170 ? -20.772 -10.362 17.651 1.00 90.25 170 ARG A O 1
ATOM 1388 N N . ASN A 1 171 ? -22.533 -11.054 18.864 1.00 92.12 171 ASN A N 1
ATOM 1389 C CA . ASN A 1 171 ? -23.534 -10.722 17.853 1.00 92.12 171 ASN A CA 1
ATOM 1390 C C . ASN A 1 171 ? -23.579 -9.217 17.578 1.00 92.12 171 ASN A C 1
ATOM 1392 O O . ASN A 1 171 ? -23.610 -8.801 16.415 1.00 92.12 171 ASN A O 1
ATOM 1396 N N . PHE A 1 172 ? -23.504 -8.402 18.632 1.00 92.69 172 PHE A N 1
ATOM 1397 C CA . PHE A 1 172 ? -23.425 -6.952 18.516 1.00 92.69 172 PHE A CA 1
ATOM 1398 C C . PHE A 1 172 ? -22.186 -6.508 17.725 1.00 92.69 172 PHE A C 1
ATOM 1400 O O . PHE A 1 172 ? -22.322 -5.752 16.763 1.00 92.69 172 PHE A O 1
ATOM 1407 N N . ILE A 1 173 ? -20.991 -7.008 18.067 1.00 92.69 173 ILE A N 1
ATOM 1408 C CA . ILE A 1 173 ? -19.742 -6.665 17.367 1.00 92.69 173 ILE A CA 1
ATOM 1409 C C . ILE A 1 173 ? -19.780 -7.127 15.910 1.00 92.69 173 ILE A C 1
ATOM 1411 O O . ILE A 1 173 ? -19.428 -6.349 15.027 1.00 92.69 173 ILE A O 1
ATOM 1415 N N . ASN A 1 174 ? -20.245 -8.347 15.634 1.00 93.38 174 ASN A N 1
ATOM 1416 C CA . ASN A 1 174 ? -20.372 -8.846 14.263 1.00 93.38 174 ASN A CA 1
ATOM 1417 C C . ASN A 1 174 ? -21.282 -7.945 13.424 1.00 93.38 174 ASN A C 1
ATOM 1419 O O . ASN A 1 174 ? -20.899 -7.534 12.331 1.00 93.38 174 ASN A O 1
ATOM 1423 N N . THR A 1 175 ? -22.440 -7.576 13.972 1.00 94.00 175 THR A N 1
ATOM 1424 C CA . THR A 1 175 ? -23.397 -6.677 13.315 1.00 94.00 175 THR A CA 1
ATOM 1425 C C . THR A 1 175 ? -22.814 -5.275 13.124 1.00 94.00 175 THR A C 1
ATOM 1427 O O . THR A 1 175 ? -23.025 -4.646 12.088 1.00 94.00 175 THR A O 1
ATOM 1430 N N . ALA A 1 176 ? -22.057 -4.767 14.099 1.00 91.44 176 ALA A N 1
ATOM 1431 C CA . ALA A 1 176 ? -21.380 -3.479 13.997 1.00 91.44 176 ALA A CA 1
ATOM 1432 C C . ALA A 1 176 ? -20.295 -3.490 12.908 1.00 91.44 176 ALA A C 1
ATOM 1434 O O . ALA A 1 176 ? -20.223 -2.545 12.123 1.00 91.44 176 ALA A O 1
ATOM 1435 N N . ILE A 1 177 ? -19.503 -4.565 12.821 1.00 92.50 177 ILE A N 1
ATOM 1436 C CA . ILE A 1 177 ? -18.509 -4.763 11.760 1.00 92.50 177 ILE A CA 1
ATOM 1437 C C . ILE A 1 177 ? -19.208 -4.819 10.401 1.00 92.50 177 ILE A C 1
ATOM 1439 O O . ILE A 1 177 ? -18.807 -4.090 9.502 1.00 92.50 177 ILE A O 1
ATOM 1443 N N . ASP A 1 178 ? -20.275 -5.605 10.251 1.00 92.69 178 ASP A N 1
ATOM 1444 C CA . ASP A 1 178 ? -21.007 -5.715 8.981 1.00 92.69 178 ASP A CA 1
ATOM 1445 C C . ASP A 1 178 ? -21.593 -4.373 8.531 1.00 92.69 178 ASP A C 1
ATOM 1447 O O . ASP A 1 178 ? -21.432 -3.962 7.379 1.00 92.69 178 ASP A O 1
ATOM 1451 N N . ASN A 1 179 ? -22.193 -3.629 9.460 1.00 91.31 179 ASN A N 1
ATOM 1452 C CA . ASN A 1 179 ? -22.700 -2.292 9.179 1.00 91.31 179 ASN A CA 1
ATOM 1453 C C . ASN A 1 179 ? -21.579 -1.314 8.802 1.00 91.31 179 ASN A C 1
ATOM 1455 O O . ASN A 1 179 ? -21.764 -0.516 7.885 1.00 91.31 179 ASN A O 1
ATOM 1459 N N . ALA A 1 180 ? -20.419 -1.370 9.459 1.00 89.94 180 ALA A N 1
ATOM 1460 C CA . ALA A 1 180 ? -19.272 -0.539 9.096 1.00 89.94 180 ALA A CA 1
ATOM 1461 C C . ALA A 1 180 ? -18.726 -0.911 7.708 1.00 89.94 180 ALA A C 1
ATOM 1463 O O . ALA A 1 180 ? -18.428 -0.026 6.912 1.00 89.94 180 ALA A O 1
ATOM 1464 N N . MET A 1 181 ? -18.664 -2.205 7.385 1.00 90.19 181 MET A N 1
ATOM 1465 C CA . MET A 1 181 ? -18.213 -2.699 6.082 1.00 90.19 181 MET A CA 1
ATOM 1466 C C . MET A 1 181 ? -19.158 -2.297 4.941 1.00 90.19 181 MET A C 1
ATOM 1468 O O . MET A 1 181 ? -18.699 -2.048 3.830 1.00 90.19 181 MET A O 1
ATOM 1472 N N . SER A 1 182 ? -20.461 -2.170 5.205 1.00 90.00 182 SER A N 1
ATOM 1473 C CA . SER A 1 182 ? -21.443 -1.731 4.201 1.00 90.00 182 SER A CA 1
ATOM 1474 C C . SER A 1 182 ? -21.380 -0.241 3.844 1.00 90.00 182 SER A C 1
ATOM 1476 O O . SER A 1 182 ? -21.988 0.174 2.858 1.00 90.00 182 SER A O 1
ATOM 1478 N N . ARG A 1 183 ? -20.675 0.574 4.637 1.00 88.75 183 ARG A N 1
ATOM 1479 C CA . ARG A 1 183 ? -20.645 2.032 4.479 1.00 88.75 183 ARG A CA 1
ATOM 1480 C C . ARG A 1 183 ? -19.322 2.498 3.871 1.00 88.75 183 ARG A C 1
ATOM 1482 O O . ARG A 1 183 ? -18.294 1.842 4.060 1.00 88.75 183 ARG A O 1
ATOM 1489 N N . PRO A 1 184 ? -19.315 3.634 3.160 1.00 86.00 184 PRO A N 1
ATOM 1490 C CA . PRO A 1 184 ? -18.084 4.262 2.706 1.00 86.00 184 PRO A CA 1
ATOM 1491 C C . PRO A 1 184 ? -17.166 4.644 3.872 1.00 86.00 184 PRO A C 1
ATOM 1493 O O . PRO A 1 184 ? -17.630 5.097 4.923 1.00 86.00 184 PRO A O 1
ATOM 1496 N N . LEU A 1 185 ? -15.849 4.537 3.667 1.00 82.25 185 LEU A N 1
ATOM 1497 C CA . LEU A 1 185 ? -14.840 4.938 4.658 1.00 82.25 185 LEU A CA 1
ATOM 1498 C C . LEU A 1 185 ? -15.071 6.355 5.240 1.00 82.25 185 LEU A C 1
ATOM 1500 O O . LEU A 1 185 ? -14.946 6.507 6.458 1.00 82.25 185 LEU A O 1
ATOM 1504 N N . PRO A 1 186 ? -15.454 7.378 4.444 1.00 81.31 186 PRO A N 1
ATOM 1505 C CA . PRO A 1 186 ? -15.698 8.723 4.969 1.00 81.31 186 PRO A CA 1
ATOM 1506 C C . PRO A 1 186 ? -16.871 8.789 5.959 1.00 81.31 186 PRO A C 1
ATOM 1508 O O . PRO A 1 186 ? -16.841 9.586 6.894 1.00 81.31 186 PRO A O 1
ATOM 1511 N N . GLU A 1 187 ? -17.887 7.937 5.798 1.00 82.81 187 GLU A N 1
ATOM 1512 C CA . GLU A 1 187 ? -19.023 7.862 6.725 1.00 82.81 187 GLU A CA 1
ATOM 1513 C C . GLU A 1 187 ? -18.661 7.132 8.020 1.00 82.81 187 GLU A C 1
ATOM 1515 O O . GLU A 1 187 ? -19.138 7.501 9.092 1.00 82.81 187 GLU A O 1
ATOM 1520 N N . VAL A 1 188 ? -17.812 6.102 7.928 1.00 80.50 188 VAL A N 1
ATOM 1521 C CA . VAL A 1 188 ? -17.369 5.309 9.085 1.00 80.50 188 VAL A CA 1
ATOM 1522 C C . VAL A 1 188 ? -16.399 6.100 9.957 1.00 80.50 188 VAL A C 1
ATOM 1524 O O . VAL A 1 188 ? -16.517 6.072 11.181 1.00 80.50 188 VAL A O 1
ATOM 1527 N N . ILE A 1 189 ? -15.445 6.812 9.348 1.00 72.69 189 ILE A N 1
ATOM 1528 C CA . ILE A 1 189 ? -14.483 7.621 10.105 1.00 72.69 189 ILE A CA 1
ATOM 1529 C C . ILE A 1 189 ? -15.094 8.973 10.529 1.00 72.69 189 ILE A C 1
ATOM 1531 O O . ILE A 1 189 ? -14.699 9.545 11.548 1.00 72.69 189 ILE A O 1
ATOM 1535 N N . GLY A 1 190 ? -16.083 9.480 9.789 1.00 73.69 190 GLY A N 1
ATOM 1536 C CA . GLY A 1 190 ? -16.705 10.774 10.054 1.00 73.69 190 GLY A CA 1
ATOM 1537 C C . GLY A 1 190 ? -15.757 11.950 9.788 1.00 73.69 190 GLY A C 1
ATOM 1538 O O . GLY A 1 190 ? -14.823 11.871 8.989 1.00 73.69 190 GLY A O 1
ATOM 1539 N N . THR A 1 191 ? -15.987 13.082 10.458 1.00 65.94 191 THR A N 1
ATOM 1540 C CA . THR A 1 191 ? -15.150 14.281 10.304 1.00 65.94 191 THR A CA 1
ATOM 1541 C C . THR A 1 191 ? -13.835 14.133 11.071 1.00 65.94 191 THR A C 1
ATOM 1543 O O . THR A 1 191 ? -13.766 14.412 12.270 1.00 65.94 191 THR A O 1
ATOM 1546 N N . ILE A 1 192 ? -12.772 13.719 10.382 1.00 71.38 192 ILE A N 1
ATOM 1547 C CA . ILE A 1 192 ? -11.413 13.742 10.935 1.00 71.38 192 ILE A CA 1
ATOM 1548 C C . ILE A 1 192 ? -10.949 15.198 11.012 1.00 71.38 192 ILE A C 1
ATOM 1550 O O . ILE A 1 192 ? -10.967 15.913 10.010 1.00 71.38 192 ILE A O 1
ATOM 1554 N N . ALA A 1 193 ? -10.492 15.641 12.186 1.00 80.25 193 ALA A N 1
ATOM 1555 C CA . ALA A 1 193 ? -9.836 16.940 12.307 1.00 80.25 193 ALA A CA 1
ATOM 1556 C C . ALA A 1 193 ? -8.627 16.999 11.347 1.00 80.25 193 ALA A C 1
ATOM 1558 O O . ALA A 1 193 ? -7.806 16.076 11.391 1.00 80.25 193 ALA A O 1
ATOM 1559 N N . PRO A 1 194 ? -8.463 18.058 10.527 1.00 79.75 194 PRO A N 1
ATOM 1560 C CA . PRO A 1 194 ? -7.390 18.135 9.530 1.00 79.75 194 PRO A CA 1
ATOM 1561 C C . PRO A 1 194 ? -6.000 17.828 10.105 1.00 79.75 194 PRO A C 1
ATOM 1563 O O . PRO A 1 194 ? -5.220 17.097 9.506 1.00 79.75 194 PRO A O 1
ATOM 1566 N N . GLU A 1 195 ? -5.730 18.280 11.331 1.00 84.62 195 GLU A N 1
ATOM 1567 C CA . GLU A 1 195 ? -4.476 18.011 12.044 1.00 84.62 195 GLU A CA 1
ATOM 1568 C C . GLU A 1 195 ? -4.223 16.513 12.286 1.00 84.62 195 GLU A C 1
ATOM 1570 O O . GLU A 1 195 ? -3.101 16.033 12.127 1.00 84.62 195 GLU A O 1
ATOM 1575 N N . LYS A 1 196 ? -5.259 15.744 12.646 1.00 84.94 196 LYS A N 1
ATOM 1576 C CA . LYS A 1 196 ? -5.142 14.298 12.895 1.00 84.94 196 LYS A CA 1
ATOM 1577 C C . LYS A 1 196 ? -4.908 13.523 11.604 1.00 84.94 196 LYS A C 1
ATOM 1579 O O . LYS A 1 196 ? -4.151 12.554 11.616 1.00 84.94 196 LYS A O 1
ATOM 1584 N N . LEU A 1 197 ? -5.517 13.966 10.504 1.00 83.44 197 LEU A N 1
ATOM 1585 C CA . LEU A 1 197 ? -5.298 13.381 9.185 1.00 83.44 197 LEU A CA 1
ATOM 1586 C C . LEU A 1 197 ? -3.849 13.587 8.726 1.00 83.44 197 LEU A C 1
ATOM 1588 O O . LEU A 1 197 ? -3.209 12.640 8.274 1.00 83.44 197 LEU A O 1
ATOM 1592 N N . GLU A 1 198 ? -3.303 14.787 8.916 1.00 86.75 198 GLU A N 1
ATOM 1593 C CA . GLU A 1 198 ? -1.904 15.079 8.587 1.00 86.75 198 GLU A CA 1
ATOM 1594 C C . GLU A 1 198 ? -0.922 14.279 9.453 1.00 86.75 198 GLU A C 1
ATOM 1596 O O . GLU A 1 198 ? 0.038 13.702 8.936 1.00 86.75 198 GLU A O 1
ATOM 1601 N N . MET A 1 199 ? -1.192 14.142 10.758 1.00 88.94 199 MET A N 1
ATOM 1602 C CA . MET A 1 199 ? -0.403 13.260 11.628 1.00 88.94 199 MET A CA 1
ATOM 1603 C C . MET A 1 199 ? -0.427 11.804 11.143 1.00 88.94 199 MET A C 1
ATOM 1605 O O . MET A 1 199 ? 0.609 11.136 11.131 1.00 88.94 199 MET A O 1
ATOM 1609 N N . PHE A 1 200 ? -1.593 11.310 10.725 1.00 87.44 200 PHE A N 1
ATOM 1610 C CA . PHE A 1 200 ? -1.749 9.950 10.217 1.00 87.44 200 PHE A CA 1
ATOM 1611 C C . PHE A 1 200 ? -0.983 9.731 8.904 1.00 87.44 200 PHE A C 1
ATOM 1613 O O . PHE A 1 200 ? -0.209 8.776 8.797 1.00 87.44 200 PHE A O 1
ATOM 1620 N N . LYS A 1 201 ? -1.110 10.653 7.939 1.00 90.12 201 LYS A N 1
ATOM 1621 C CA . LYS A 1 201 ? -0.337 10.641 6.684 1.00 90.12 201 LYS A CA 1
ATOM 1622 C C . LYS A 1 201 ? 1.168 10.634 6.949 1.00 90.12 201 LYS A C 1
ATOM 1624 O O . LYS A 1 201 ? 1.901 9.855 6.333 1.00 90.12 201 LYS A O 1
ATOM 1629 N N . ALA A 1 202 ? 1.633 11.464 7.884 1.00 91.56 202 ALA A N 1
ATOM 1630 C CA . ALA A 1 202 ? 3.040 11.525 8.267 1.00 91.56 202 ALA A CA 1
ATOM 1631 C C . ALA A 1 202 ? 3.527 10.201 8.876 1.00 91.56 202 ALA A C 1
ATOM 1633 O O . ALA A 1 202 ? 4.614 9.732 8.530 1.00 91.56 202 ALA A O 1
ATOM 1634 N N . GLN A 1 203 ? 2.716 9.568 9.728 1.00 93.00 203 GLN A N 1
ATOM 1635 C CA . GLN A 1 203 ? 3.055 8.294 10.362 1.00 93.00 203 GLN A CA 1
ATOM 1636 C C . GLN A 1 203 ? 3.135 7.148 9.347 1.00 93.00 203 GLN A C 1
ATOM 1638 O O . GLN A 1 203 ? 4.109 6.394 9.358 1.00 93.00 203 GLN A O 1
ATOM 1643 N N . ILE A 1 204 ? 2.164 7.039 8.432 1.00 92.31 204 ILE A N 1
ATOM 1644 C CA . ILE A 1 204 ? 2.214 6.043 7.351 1.00 92.31 204 ILE A CA 1
ATOM 1645 C C . ILE A 1 204 ? 3.449 6.279 6.486 1.00 92.31 204 ILE A C 1
ATOM 1647 O O . ILE A 1 204 ? 4.206 5.344 6.240 1.00 92.31 204 ILE A O 1
ATOM 1651 N N . SER A 1 205 ? 3.688 7.525 6.072 1.00 93.12 205 SER A N 1
ATOM 1652 C CA . SER A 1 205 ? 4.84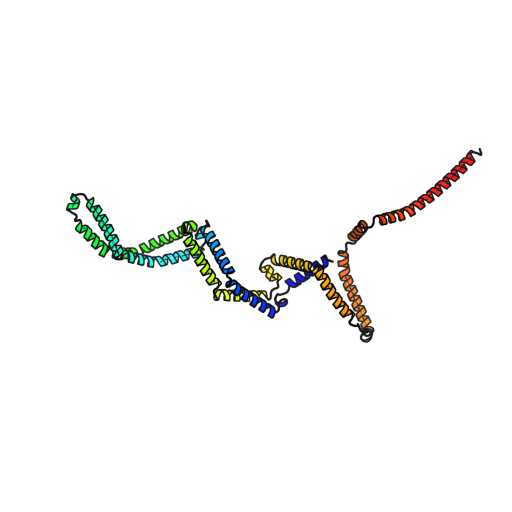5 7.871 5.240 1.00 93.12 205 SER A CA 1
ATOM 1653 C C . SER A 1 205 ? 6.152 7.461 5.909 1.00 93.12 205 SER A C 1
ATOM 1655 O O . SER A 1 205 ? 7.005 6.852 5.271 1.00 93.12 205 SER A O 1
ATOM 1657 N N . LYS A 1 206 ? 6.293 7.738 7.211 1.00 93.06 206 LYS A N 1
ATOM 1658 C CA . LYS A 1 206 ? 7.466 7.352 7.997 1.00 93.06 206 LYS A CA 1
ATOM 1659 C C . LYS A 1 206 ? 7.645 5.835 8.050 1.00 93.06 206 LYS A C 1
ATOM 1661 O O . LYS A 1 206 ? 8.760 5.363 7.854 1.00 93.06 206 LYS A O 1
ATOM 1666 N N . ASN A 1 207 ? 6.576 5.079 8.290 1.00 92.00 207 ASN A N 1
ATOM 1667 C CA . ASN A 1 207 ? 6.642 3.619 8.362 1.00 92.00 207 ASN A CA 1
ATOM 1668 C C . ASN A 1 207 ? 6.988 2.998 7.002 1.00 92.00 207 ASN A C 1
ATOM 1670 O O . ASN A 1 207 ? 7.856 2.134 6.926 1.00 92.00 207 ASN A O 1
ATOM 1674 N N . VAL A 1 208 ? 6.364 3.475 5.921 1.00 90.56 208 VAL A N 1
ATOM 1675 C CA . VAL A 1 208 ? 6.679 3.037 4.553 1.00 90.56 208 VAL A CA 1
ATOM 1676 C C . VAL A 1 208 ? 8.133 3.357 4.214 1.00 90.56 208 VAL A C 1
ATOM 1678 O O . VAL A 1 208 ? 8.838 2.505 3.683 1.00 90.56 208 VAL A O 1
ATOM 1681 N N . LEU A 1 209 ? 8.616 4.551 4.568 1.00 90.00 209 LEU A N 1
ATOM 1682 C CA . LEU A 1 209 ? 10.015 4.919 4.360 1.00 90.00 209 LEU A CA 1
ATOM 1683 C C . LEU A 1 209 ? 10.970 4.045 5.162 1.00 90.00 209 LEU A C 1
ATOM 1685 O O . LEU A 1 209 ? 11.973 3.614 4.609 1.00 90.00 209 LEU A O 1
ATOM 1689 N N . ALA A 1 210 ? 10.650 3.740 6.419 1.00 90.19 210 ALA A N 1
ATOM 1690 C CA . ALA A 1 210 ? 11.464 2.856 7.243 1.00 90.19 210 ALA A CA 1
ATOM 1691 C C . ALA A 1 210 ? 11.573 1.446 6.640 1.00 90.19 210 ALA A C 1
ATOM 1693 O O . ALA A 1 210 ? 12.657 0.873 6.648 1.00 90.19 210 ALA A O 1
ATOM 1694 N N . LEU A 1 211 ? 10.485 0.916 6.068 1.00 88.12 211 LEU A N 1
ATOM 1695 C CA . LEU A 1 211 ? 10.502 -0.369 5.365 1.00 88.12 211 LEU A CA 1
ATOM 1696 C C . LEU A 1 211 ? 11.330 -0.304 4.074 1.00 88.12 211 LEU A C 1
ATOM 1698 O O . LEU A 1 211 ? 12.174 -1.163 3.844 1.00 88.12 211 LEU A O 1
ATOM 1702 N N . LEU A 1 212 ? 11.139 0.735 3.254 1.00 87.81 212 LEU A N 1
ATOM 1703 C CA . LEU A 1 212 ? 11.882 0.912 1.999 1.00 87.81 212 LEU A CA 1
ATOM 1704 C C . LEU A 1 212 ? 13.380 1.152 2.222 1.00 87.81 212 LEU A C 1
ATOM 1706 O O . LEU A 1 212 ? 14.197 0.722 1.412 1.00 87.81 212 LEU A O 1
ATOM 1710 N N . GLN A 1 213 ? 13.734 1.846 3.304 1.00 86.88 213 GLN A N 1
ATOM 1711 C CA . GLN A 1 213 ? 15.111 2.131 3.714 1.00 86.88 213 GLN A CA 1
ATOM 1712 C C . GLN A 1 213 ? 15.711 1.039 4.605 1.00 86.88 213 GLN A C 1
ATOM 1714 O O . GLN A 1 213 ? 16.875 1.146 4.994 1.00 86.88 213 GLN A O 1
ATOM 1719 N N . GLY A 1 214 ? 14.934 0.003 4.922 1.00 89.25 214 GLY A N 1
ATOM 1720 C CA . GLY A 1 214 ? 15.385 -1.135 5.702 1.00 89.25 214 GLY A CA 1
ATOM 1721 C C . GLY A 1 214 ? 16.470 -1.914 4.966 1.00 89.25 214 GLY A C 1
ATOM 1722 O O . GLY A 1 214 ? 16.376 -2.162 3.762 1.00 89.25 214 GLY A O 1
ATOM 1723 N N . GLU A 1 215 ? 17.494 -2.334 5.707 1.00 85.38 215 GLU A N 1
ATOM 1724 C CA . GLU A 1 215 ? 18.614 -3.110 5.167 1.00 85.38 215 GLU A CA 1
ATOM 1725 C C . GLU A 1 215 ? 18.128 -4.406 4.500 1.00 85.38 215 GLU A C 1
ATOM 1727 O O . GLU A 1 215 ? 18.564 -4.742 3.397 1.00 85.38 215 GLU A O 1
ATOM 1732 N N . GLU A 1 216 ? 17.132 -5.058 5.102 1.00 87.75 216 GLU A N 1
ATOM 1733 C CA . GLU A 1 216 ? 16.482 -6.253 4.567 1.00 87.75 216 GLU A CA 1
ATOM 1734 C C . GLU A 1 216 ? 15.864 -6.012 3.179 1.00 87.75 216 GLU A C 1
ATOM 1736 O O . GLU A 1 216 ? 16.196 -6.724 2.233 1.00 87.75 216 GLU A O 1
ATOM 1741 N N . MET A 1 217 ? 15.038 -4.971 3.016 1.00 85.25 217 MET A N 1
ATOM 1742 C CA . MET A 1 217 ? 14.393 -4.652 1.734 1.00 85.25 217 MET A CA 1
ATOM 1743 C C . MET A 1 217 ? 15.424 -4.298 0.658 1.00 85.25 217 MET A C 1
ATOM 1745 O O . MET A 1 217 ? 15.305 -4.735 -0.486 1.00 85.25 217 MET A O 1
ATOM 1749 N N . THR A 1 218 ? 16.468 -3.539 1.013 1.00 83.75 218 THR A N 1
ATOM 1750 C CA . THR A 1 218 ? 17.536 -3.208 0.057 1.00 83.75 218 THR A CA 1
ATOM 1751 C C . THR A 1 218 ? 18.314 -4.444 -0.388 1.00 83.75 218 THR A C 1
ATOM 1753 O O . THR A 1 218 ? 18.616 -4.576 -1.570 1.00 83.75 218 THR A O 1
ATOM 1756 N N . THR A 1 219 ? 18.571 -5.377 0.530 1.00 86.12 219 THR A N 1
ATOM 1757 C CA . THR A 1 219 ? 19.272 -6.632 0.237 1.00 86.12 219 THR A CA 1
ATOM 1758 C C . THR A 1 219 ? 18.421 -7.539 -0.646 1.00 86.12 219 THR A C 1
ATOM 1760 O O . THR A 1 219 ? 18.913 -8.062 -1.644 1.00 86.12 219 THR A O 1
ATOM 1763 N N . GLN A 1 220 ? 17.129 -7.679 -0.332 1.00 86.81 220 GLN A N 1
ATOM 1764 C CA . GLN A 1 220 ? 16.190 -8.449 -1.148 1.00 86.81 220 GLN A CA 1
ATOM 1765 C C . GLN A 1 220 ? 16.051 -7.861 -2.556 1.00 86.81 220 GLN A C 1
ATOM 1767 O O . GLN A 1 220 ? 16.036 -8.605 -3.535 1.00 86.81 220 GLN A O 1
ATOM 1772 N N . LEU A 1 221 ? 16.000 -6.531 -2.678 1.00 85.81 221 LEU A N 1
ATOM 1773 C CA . LEU A 1 221 ? 15.903 -5.863 -3.972 1.00 85.81 221 LEU A CA 1
ATOM 1774 C C . LEU A 1 221 ? 17.169 -6.059 -4.818 1.00 85.81 221 LEU A C 1
ATOM 1776 O O . LEU A 1 221 ? 17.049 -6.343 -6.008 1.00 85.81 221 LEU A O 1
ATOM 1780 N N . SER A 1 222 ? 18.361 -5.966 -4.221 1.00 84.94 222 SER A N 1
ATOM 1781 C CA . SER A 1 222 ? 19.620 -6.279 -4.913 1.00 84.94 222 SER A CA 1
ATOM 1782 C C . SER A 1 222 ? 19.692 -7.748 -5.332 1.00 84.94 222 SER A C 1
ATOM 1784 O O . SER A 1 222 ? 20.048 -8.040 -6.470 1.00 84.94 222 SER A O 1
ATOM 1786 N N . ALA A 1 223 ? 19.278 -8.680 -4.467 1.00 87.06 223 ALA A N 1
ATOM 1787 C CA . ALA A 1 223 ? 19.243 -10.105 -4.795 1.00 87.06 223 ALA A CA 1
ATOM 1788 C C . ALA A 1 223 ? 18.277 -10.406 -5.953 1.00 87.06 223 ALA A C 1
ATOM 1790 O O . ALA A 1 223 ? 18.637 -11.119 -6.888 1.00 87.06 223 ALA A O 1
ATOM 1791 N N . TYR A 1 224 ? 17.077 -9.819 -5.929 1.00 86.06 224 TYR A N 1
ATOM 1792 C CA . TYR A 1 224 ? 16.100 -9.948 -7.010 1.00 86.06 224 TYR A CA 1
ATOM 1793 C C . TYR A 1 224 ? 16.608 -9.338 -8.321 1.00 86.06 224 TYR A C 1
ATOM 1795 O O . TYR A 1 224 ? 16.433 -9.925 -9.390 1.00 86.06 224 TYR A O 1
ATOM 1803 N N . LEU A 1 225 ? 17.247 -8.167 -8.251 1.00 85.75 225 LEU A N 1
ATOM 1804 C CA . LEU A 1 225 ? 17.845 -7.501 -9.404 1.00 85.75 225 LEU A CA 1
ATOM 1805 C C . LEU A 1 225 ? 18.955 -8.360 -10.018 1.00 85.75 225 LEU A C 1
ATOM 1807 O O . LEU A 1 225 ? 18.937 -8.588 -11.225 1.00 85.75 225 LEU A O 1
ATOM 1811 N N . SER A 1 226 ? 19.865 -8.870 -9.189 1.00 85.94 226 SER A N 1
ATOM 1812 C CA . SER A 1 226 ? 20.927 -9.791 -9.591 1.00 85.94 226 SER A CA 1
ATOM 1813 C C . SER A 1 226 ? 20.354 -11.034 -10.266 1.00 85.94 226 SER A C 1
ATOM 1815 O O . SER A 1 226 ? 20.681 -11.309 -11.417 1.00 85.94 226 SER A O 1
ATOM 1817 N N . ASP A 1 227 ? 19.439 -11.744 -9.608 1.00 86.75 227 ASP A N 1
ATOM 1818 C CA . ASP A 1 227 ? 18.821 -12.962 -10.143 1.00 86.75 227 ASP A CA 1
ATOM 1819 C C . ASP A 1 227 ? 18.081 -12.707 -11.468 1.00 86.75 227 ASP A C 1
ATOM 1821 O O . ASP A 1 227 ? 18.245 -13.445 -12.440 1.00 86.75 227 ASP A O 1
ATOM 1825 N N . THR A 1 228 ? 17.328 -11.607 -11.557 1.00 83.69 228 THR A N 1
ATOM 1826 C CA . THR A 1 228 ? 16.642 -11.211 -12.796 1.00 83.69 228 THR A CA 1
ATOM 1827 C C . THR A 1 228 ? 17.641 -10.905 -13.910 1.00 83.69 228 THR A C 1
ATOM 1829 O O . THR A 1 228 ? 17.464 -11.370 -15.037 1.00 83.69 228 THR A O 1
ATOM 1832 N N . LEU A 1 229 ? 18.713 -10.163 -13.614 1.00 82.69 229 LEU A N 1
ATOM 1833 C CA . LEU A 1 229 ? 19.746 -9.830 -14.592 1.00 82.69 229 LEU A CA 1
ATOM 1834 C C . LEU A 1 229 ? 20.479 -11.089 -15.086 1.00 82.69 229 LEU A C 1
ATOM 1836 O O . LEU A 1 229 ? 20.707 -11.242 -16.288 1.00 82.69 229 LEU A O 1
ATOM 1840 N N . TYR A 1 230 ? 20.796 -12.034 -14.200 1.00 83.31 230 TYR A N 1
ATOM 1841 C CA . TYR A 1 230 ? 21.399 -13.309 -14.597 1.00 83.31 230 TYR A CA 1
ATOM 1842 C C . TYR A 1 230 ? 20.455 -14.155 -15.459 1.00 83.31 230 TYR A C 1
ATOM 1844 O O . TYR A 1 230 ? 20.897 -14.767 -16.433 1.00 83.31 230 TYR A O 1
ATOM 1852 N N . LYS A 1 231 ? 19.148 -14.143 -15.167 1.00 82.75 231 LYS A N 1
ATOM 1853 C CA . LYS A 1 231 ? 18.128 -14.845 -15.964 1.00 82.75 231 LYS A CA 1
ATOM 1854 C C . LYS A 1 231 ? 17.965 -14.275 -17.371 1.00 82.75 231 LYS A C 1
ATOM 1856 O O . LYS A 1 231 ? 17.676 -15.037 -18.292 1.00 82.75 231 LYS A O 1
ATOM 1861 N N . ILE A 1 232 ? 18.178 -12.974 -17.577 1.00 81.19 232 ILE A N 1
ATOM 1862 C CA . ILE A 1 232 ? 18.090 -12.368 -18.917 1.00 81.19 232 ILE A CA 1
ATOM 1863 C C . ILE A 1 232 ? 19.376 -12.524 -19.742 1.00 81.19 232 ILE A C 1
ATOM 1865 O O . ILE A 1 232 ? 19.298 -12.520 -20.965 1.00 81.19 232 ILE A O 1
ATOM 1869 N N . ARG A 1 233 ? 20.544 -12.730 -19.114 1.00 77.56 233 ARG A N 1
ATOM 1870 C CA . ARG A 1 233 ? 21.845 -12.906 -19.797 1.00 77.56 233 ARG A CA 1
ATOM 1871 C C . ARG A 1 233 ? 21.833 -13.935 -20.953 1.00 77.56 233 ARG A C 1
ATOM 1873 O O . ARG A 1 233 ? 22.404 -13.624 -22.001 1.00 77.56 233 ARG A O 1
ATOM 1880 N N . PRO A 1 234 ? 21.219 -15.132 -20.826 1.00 80.25 234 PRO A N 1
ATOM 1881 C CA . PRO A 1 234 ? 21.172 -16.113 -21.915 1.00 80.25 234 PRO A CA 1
ATOM 1882 C C . PRO A 1 234 ? 20.134 -15.809 -23.009 1.00 80.25 234 PRO A C 1
ATOM 1884 O O . PRO A 1 234 ? 20.153 -16.475 -24.047 1.00 80.25 234 PRO A O 1
ATOM 1887 N N . HIS A 1 235 ? 19.244 -14.835 -22.801 1.00 81.31 235 HIS A N 1
ATOM 1888 C CA . HIS A 1 235 ? 18.203 -14.457 -23.754 1.00 81.31 235 HIS A CA 1
ATOM 1889 C C . HIS A 1 235 ? 18.700 -13.358 -24.707 1.00 81.31 235 HIS A C 1
ATOM 1891 O O . HIS A 1 235 ? 19.661 -12.639 -24.420 1.00 81.31 235 HIS A O 1
ATOM 1897 N N . SER A 1 236 ? 18.075 -13.256 -25.876 1.00 79.06 236 SER A N 1
ATOM 1898 C CA . SER A 1 236 ? 18.291 -12.164 -26.827 1.00 79.06 236 SER A CA 1
ATOM 1899 C C . SER A 1 236 ? 17.480 -10.927 -26.441 1.00 79.06 236 SER A C 1
ATOM 1901 O O . SER A 1 236 ? 16.487 -11.011 -25.711 1.00 79.06 236 SER A O 1
ATOM 1903 N N . ILE A 1 237 ? 17.948 -9.754 -26.874 1.00 77.69 237 ILE A N 1
ATOM 1904 C CA . ILE A 1 237 ? 17.348 -8.468 -26.494 1.00 77.69 237 ILE A CA 1
ATOM 1905 C C . ILE A 1 237 ? 15.907 -8.379 -27.020 1.00 77.69 237 ILE A C 1
ATOM 1907 O O . ILE A 1 237 ? 15.031 -7.905 -26.299 1.00 77.69 237 ILE A O 1
ATOM 1911 N N . ASP A 1 238 ? 15.640 -8.901 -28.219 1.00 73.56 238 ASP A N 1
ATOM 1912 C CA . ASP A 1 238 ? 14.290 -9.042 -28.784 1.00 73.56 238 ASP A CA 1
ATOM 1913 C C . ASP A 1 238 ? 13.341 -9.859 -27.875 1.00 73.56 238 ASP A C 1
ATOM 1915 O O . ASP A 1 238 ? 12.276 -9.373 -27.490 1.00 73.56 238 ASP A O 1
ATOM 1919 N N . ALA A 1 239 ? 13.759 -11.040 -27.416 1.00 76.19 239 ALA A N 1
ATOM 1920 C CA . ALA A 1 239 ? 12.973 -11.924 -26.556 1.00 76.19 239 ALA A CA 1
ATOM 1921 C C . ALA A 1 239 ? 12.663 -11.293 -25.184 1.00 76.19 239 ALA A C 1
ATOM 1923 O O . ALA A 1 239 ? 11.558 -11.439 -24.647 1.00 76.19 239 ALA A O 1
ATOM 1924 N N . ILE A 1 240 ? 13.617 -10.544 -24.621 1.00 78.00 240 ILE A N 1
ATOM 1925 C CA . ILE A 1 240 ? 13.420 -9.804 -23.366 1.00 78.00 240 ILE A CA 1
ATOM 1926 C C . ILE A 1 240 ? 12.383 -8.688 -23.567 1.00 78.00 240 ILE A C 1
ATOM 1928 O O . ILE A 1 240 ? 11.481 -8.521 -22.744 1.00 78.00 240 ILE A O 1
ATOM 1932 N N . LEU A 1 241 ? 12.475 -7.939 -24.669 1.00 74.94 241 LEU A N 1
ATOM 1933 C CA . LEU A 1 241 ? 11.574 -6.819 -24.956 1.00 74.94 241 LEU A CA 1
ATOM 1934 C C . LEU A 1 241 ? 10.136 -7.274 -25.221 1.00 74.94 241 LEU A C 1
ATOM 1936 O O . LEU A 1 241 ? 9.204 -6.626 -24.738 1.00 74.94 241 LEU A O 1
ATOM 1940 N N . GLN A 1 242 ? 9.949 -8.404 -25.905 1.00 73.25 242 GLN A N 1
ATOM 1941 C CA . GLN A 1 242 ? 8.627 -8.996 -26.137 1.00 73.25 242 GLN A CA 1
ATOM 1942 C C . GLN A 1 242 ? 7.935 -9.435 -24.840 1.00 73.25 242 GLN A C 1
ATOM 1944 O O . GLN A 1 242 ? 6.714 -9.326 -24.731 1.00 73.25 242 GLN A O 1
ATOM 1949 N N . THR A 1 243 ? 8.707 -9.867 -23.837 1.00 73.00 243 THR A N 1
ATOM 1950 C CA . THR A 1 243 ? 8.180 -10.278 -22.525 1.00 73.00 243 THR A CA 1
ATOM 1951 C C . THR A 1 243 ? 7.644 -9.087 -21.720 1.00 73.00 243 THR A C 1
ATOM 1953 O O . THR A 1 243 ? 6.679 -9.228 -20.973 1.00 73.00 243 THR A O 1
ATOM 1956 N N . VAL A 1 244 ? 8.242 -7.899 -21.877 1.00 74.44 244 VAL A N 1
ATOM 1957 C CA . VAL A 1 244 ? 7.823 -6.681 -21.159 1.00 74.44 244 VAL A CA 1
ATOM 1958 C C . VAL A 1 244 ? 6.643 -5.999 -21.852 1.00 74.44 244 VAL A C 1
ATOM 1960 O O . VAL A 1 244 ? 5.692 -5.593 -21.185 1.00 74.44 244 VAL A O 1
ATOM 1963 N N . HIS A 1 245 ? 6.689 -5.845 -23.180 1.00 73.94 245 HIS A N 1
ATOM 1964 C CA . HIS A 1 245 ? 5.570 -5.303 -23.951 1.00 73.94 245 HIS A CA 1
ATOM 1965 C C . HIS A 1 245 ? 5.697 -5.652 -25.449 1.00 73.94 245 HIS A C 1
ATOM 1967 O O . HIS A 1 245 ? 6.729 -5.338 -26.046 1.00 73.94 245 HIS A O 1
ATOM 1973 N N . PRO A 1 246 ? 4.634 -6.143 -26.124 1.00 72.06 246 PRO A N 1
ATOM 1974 C CA . PRO A 1 246 ? 4.697 -6.585 -27.527 1.00 72.06 246 PRO A CA 1
ATOM 1975 C C . PRO A 1 246 ? 5.178 -5.520 -28.528 1.00 72.06 246 PRO A C 1
ATOM 1977 O O . PRO A 1 246 ? 5.685 -5.842 -29.591 1.00 72.06 246 PRO A O 1
ATOM 1980 N N . GLN A 1 247 ? 5.013 -4.232 -28.204 1.00 77.06 247 GLN A N 1
ATOM 1981 C CA . GLN A 1 247 ? 5.419 -3.106 -29.064 1.00 77.06 247 GLN A CA 1
ATOM 1982 C C . GLN A 1 247 ? 6.779 -2.479 -28.696 1.00 77.06 247 GLN A C 1
ATOM 1984 O O . GLN A 1 247 ? 7.172 -1.486 -29.312 1.00 77.06 247 GLN A O 1
ATOM 1989 N N . ALA A 1 248 ? 7.464 -2.956 -27.650 1.00 78.94 248 ALA A N 1
ATOM 1990 C CA . ALA A 1 248 ? 8.713 -2.342 -27.188 1.00 78.94 248 ALA A CA 1
ATOM 1991 C C . ALA A 1 248 ? 9.869 -2.570 -28.173 1.00 78.94 248 ALA A C 1
ATOM 1993 O O . ALA A 1 248 ? 10.641 -1.645 -28.428 1.00 78.94 248 ALA A O 1
ATOM 1994 N N . GLU A 1 249 ? 9.936 -3.763 -28.763 1.00 76.25 249 GLU A N 1
ATOM 1995 C CA . GLU A 1 249 ? 10.924 -4.136 -29.777 1.00 76.25 249 GLU A CA 1
ATOM 1996 C C . GLU A 1 249 ? 10.832 -3.228 -31.010 1.00 76.25 249 GLU A C 1
ATOM 1998 O O . GLU A 1 249 ? 11.791 -2.535 -31.344 1.00 76.25 249 GLU A O 1
ATOM 2003 N N . GLU A 1 250 ? 9.643 -3.126 -31.610 1.00 80.19 250 GLU A N 1
ATOM 2004 C CA . GLU A 1 250 ? 9.388 -2.275 -32.778 1.00 80.19 250 GLU A CA 1
ATOM 2005 C C . GLU A 1 250 ? 9.694 -0.795 -32.510 1.00 80.19 250 GLU A C 1
ATOM 2007 O O . GLU A 1 250 ? 10.271 -0.099 -33.351 1.00 80.19 250 GLU A O 1
ATOM 2012 N N . LYS A 1 251 ? 9.352 -0.283 -31.319 1.00 82.19 251 LYS A N 1
ATOM 2013 C CA . LYS A 1 251 ? 9.685 1.099 -30.938 1.00 82.19 251 LYS A CA 1
ATOM 2014 C C . LYS A 1 251 ? 11.191 1.307 -30.807 1.00 82.19 251 LYS A C 1
ATOM 2016 O O . LYS A 1 251 ? 11.697 2.319 -31.295 1.00 82.19 251 LYS A O 1
ATOM 2021 N N . LEU A 1 252 ? 11.902 0.376 -30.171 1.00 80.50 252 LEU A N 1
ATOM 2022 C CA . LEU A 1 252 ? 13.351 0.460 -30.004 1.00 80.50 252 LEU A CA 1
ATOM 2023 C C . LEU A 1 252 ? 14.066 0.358 -31.354 1.00 80.50 252 LEU A C 1
ATOM 2025 O O . LEU A 1 252 ? 14.909 1.201 -31.652 1.00 80.50 252 LEU A O 1
ATOM 2029 N N . LYS A 1 253 ? 13.676 -0.601 -32.198 1.00 83.19 253 LYS A N 1
ATOM 2030 C CA . LYS A 1 253 ? 14.190 -0.769 -33.562 1.00 83.19 253 LYS A CA 1
ATOM 2031 C C . LYS A 1 253 ? 14.028 0.504 -34.381 1.00 83.19 253 LYS A C 1
ATOM 2033 O O . LYS A 1 253 ? 14.996 0.988 -34.969 1.00 83.19 253 LYS A O 1
ATOM 2038 N N . ASN A 1 254 ? 12.834 1.094 -34.370 1.00 84.69 254 ASN A N 1
ATOM 2039 C CA . ASN A 1 254 ? 12.565 2.343 -35.076 1.00 84.69 254 ASN A CA 1
ATOM 2040 C C . ASN A 1 254 ? 13.380 3.519 -34.520 1.00 84.69 254 ASN A C 1
ATOM 2042 O O . ASN A 1 254 ? 13.883 4.334 -35.294 1.00 84.69 254 ASN A O 1
ATOM 2046 N N . MET A 1 255 ? 13.530 3.619 -33.196 1.00 84.62 255 MET A N 1
ATOM 2047 C CA . MET A 1 255 ? 14.319 4.678 -32.561 1.00 84.62 255 MET A CA 1
ATOM 2048 C C . MET A 1 255 ? 15.810 4.556 -32.900 1.00 84.62 255 MET A C 1
ATOM 2050 O O . MET A 1 255 ? 16.425 5.547 -33.295 1.00 84.62 255 MET A O 1
ATOM 2054 N N . LEU A 1 256 ? 16.378 3.351 -32.790 1.00 83.94 256 LEU A N 1
ATOM 2055 C CA . LEU A 1 256 ? 17.780 3.079 -33.111 1.00 83.94 256 LEU A CA 1
ATOM 2056 C C . LEU A 1 256 ? 18.054 3.289 -34.599 1.00 83.94 256 LEU A C 1
ATOM 2058 O O . LEU A 1 256 ? 19.010 3.978 -34.944 1.00 83.94 256 LEU A O 1
ATOM 2062 N N . SER A 1 257 ? 17.188 2.777 -35.475 1.00 85.88 257 SER A N 1
ATOM 2063 C CA . SER A 1 257 ? 17.362 2.905 -36.925 1.00 85.88 257 SER A CA 1
ATOM 2064 C C . SER A 1 257 ? 17.308 4.367 -37.363 1.00 85.88 257 SER A C 1
ATOM 2066 O O . SER A 1 257 ? 18.227 4.848 -38.023 1.00 85.88 257 SER A O 1
ATOM 2068 N N . LYS A 1 258 ? 16.298 5.126 -36.915 1.00 85.12 258 LYS A N 1
ATOM 2069 C CA . LYS A 1 258 ? 16.193 6.561 -37.226 1.00 85.12 258 LYS A CA 1
ATOM 2070 C C . LYS A 1 258 ? 17.337 7.373 -36.625 1.00 85.12 258 LYS A C 1
ATOM 2072 O O . LYS A 1 258 ? 17.854 8.265 -37.291 1.00 85.12 258 LYS A O 1
ATOM 2077 N N . GLY A 1 259 ? 17.742 7.070 -35.391 1.00 81.81 259 GLY A N 1
ATOM 2078 C CA . GLY A 1 259 ? 18.849 7.751 -34.721 1.00 81.81 259 GLY A CA 1
ATOM 2079 C C . GLY A 1 259 ? 20.186 7.527 -35.428 1.00 81.81 259 GLY A C 1
ATOM 2080 O O . GLY A 1 259 ? 20.897 8.487 -35.715 1.00 81.81 259 GLY A O 1
ATOM 2081 N N . LEU 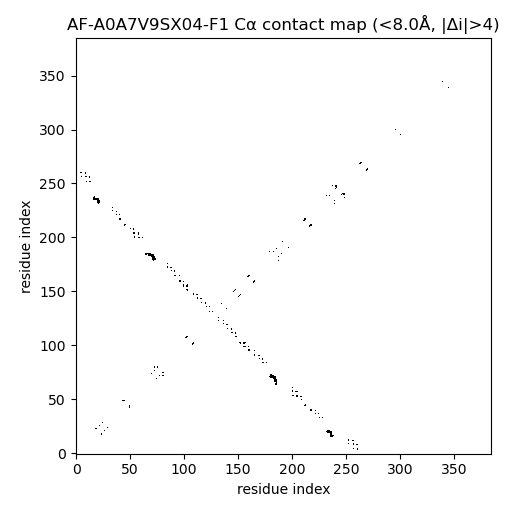A 1 260 ? 20.506 6.275 -35.762 1.00 82.69 260 LEU A N 1
ATOM 2082 C CA . LEU A 1 260 ? 21.744 5.909 -36.451 1.00 82.69 260 LEU A CA 1
ATOM 2083 C C . LEU A 1 260 ? 21.781 6.442 -37.883 1.00 82.69 260 LEU A C 1
ATOM 2085 O O . LEU A 1 260 ? 22.799 7.006 -38.276 1.00 82.69 260 LEU A O 1
ATOM 2089 N N . VAL A 1 261 ? 20.682 6.335 -38.640 1.00 84.88 261 VAL A N 1
ATOM 2090 C CA . VAL A 1 261 ? 20.580 6.970 -39.964 1.00 84.88 261 VAL A CA 1
ATOM 2091 C C . VAL A 1 261 ? 20.792 8.473 -39.827 1.00 84.88 261 VAL A C 1
ATOM 2093 O O . VAL A 1 261 ? 21.635 9.021 -40.526 1.00 84.88 261 VAL A O 1
ATOM 2096 N N . GLY A 1 262 ? 20.116 9.115 -38.870 1.00 82.69 262 GLY A N 1
ATOM 2097 C CA . GLY A 1 262 ? 20.255 10.542 -38.602 1.00 82.69 262 GLY A CA 1
ATOM 2098 C C . GLY A 1 262 ? 21.702 10.954 -38.348 1.00 82.69 262 GLY A C 1
ATOM 2099 O O . GLY A 1 262 ? 22.174 11.889 -38.985 1.00 82.69 262 GLY A O 1
ATOM 2100 N N . VAL A 1 263 ? 22.430 10.233 -37.488 1.00 82.75 263 VAL A N 1
ATOM 2101 C CA . VAL A 1 263 ? 23.852 10.493 -37.199 1.00 82.75 263 VAL A CA 1
ATOM 2102 C C . VAL A 1 263 ? 24.733 10.252 -38.426 1.00 82.75 263 VAL A C 1
ATOM 2104 O O . VAL A 1 263 ? 25.567 11.096 -38.741 1.00 82.75 263 VAL A O 1
ATOM 2107 N N . LEU A 1 264 ? 24.542 9.145 -39.147 1.00 77.75 264 LEU A N 1
ATOM 2108 C CA . LEU A 1 264 ? 25.345 8.802 -40.326 1.00 77.75 264 LEU A CA 1
ATOM 2109 C C . LEU A 1 264 ? 25.124 9.767 -41.498 1.00 77.75 264 LEU A C 1
ATOM 2111 O O . LEU A 1 264 ? 26.039 9.977 -42.289 1.00 77.75 264 LEU A O 1
ATOM 2115 N N . THR A 1 265 ? 23.941 10.376 -41.601 1.00 78.12 265 THR A N 1
ATOM 2116 C CA . THR A 1 265 ? 23.622 11.362 -42.644 1.00 78.12 265 THR A CA 1
ATOM 2117 C C . THR A 1 265 ? 24.103 12.780 -42.338 1.00 78.12 265 THR A C 1
ATOM 2119 O O . THR A 1 265 ? 23.946 13.653 -43.185 1.00 78.12 265 THR A O 1
ATOM 2122 N N . ARG A 1 266 ? 24.688 13.043 -41.159 1.00 84.50 266 ARG A N 1
ATOM 2123 C CA . ARG A 1 266 ? 25.247 14.369 -40.847 1.00 84.50 266 ARG A CA 1
ATOM 2124 C C . ARG A 1 266 ? 26.501 14.622 -41.674 1.00 84.50 266 ARG A C 1
ATOM 2126 O O . ARG A 1 266 ? 27.368 13.749 -41.775 1.00 84.50 266 ARG A O 1
ATOM 2133 N N . ASP A 1 267 ? 26.630 15.844 -42.185 1.00 75.00 267 ASP A N 1
ATOM 2134 C CA . ASP A 1 267 ? 27.793 16.272 -42.969 1.00 75.00 267 ASP A CA 1
ATOM 2135 C C . ASP A 1 267 ? 29.094 16.129 -42.164 1.00 75.00 267 ASP A C 1
ATOM 2137 O O . ASP A 1 267 ? 30.106 15.653 -42.680 1.00 75.00 267 ASP A O 1
ATOM 2141 N N . GLU A 1 268 ? 29.060 16.446 -40.864 1.00 76.50 268 GLU A N 1
ATOM 2142 C CA . GLU A 1 268 ? 30.207 16.276 -39.963 1.00 76.50 268 GLU A CA 1
ATOM 2143 C C . GLU A 1 268 ? 30.673 14.813 -39.888 1.00 76.50 268 GLU A C 1
ATOM 2145 O O . GLU A 1 268 ? 31.863 14.519 -40.020 1.00 76.50 2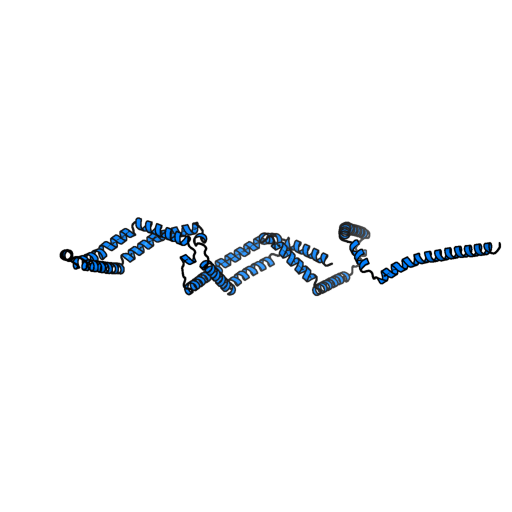68 GLU A O 1
ATOM 2150 N N . THR A 1 269 ? 29.734 13.881 -39.709 1.00 78.00 269 THR A N 1
ATOM 2151 C CA . THR A 1 269 ? 30.017 12.447 -39.588 1.00 78.00 269 THR A CA 1
ATOM 2152 C C . THR A 1 269 ? 30.493 11.865 -40.914 1.00 78.00 269 THR A C 1
ATOM 2154 O O . THR A 1 269 ? 31.471 11.119 -40.931 1.00 78.00 269 THR A O 1
ATOM 2157 N N . SER A 1 270 ? 29.878 12.262 -42.030 1.00 74.88 270 SER A N 1
ATOM 2158 C CA . SER A 1 270 ? 30.303 11.856 -43.375 1.00 74.88 270 SER A CA 1
ATOM 2159 C C . SER A 1 270 ? 31.732 12.310 -43.684 1.00 74.88 270 SER A C 1
ATOM 2161 O O . SER A 1 270 ? 32.525 11.533 -44.213 1.00 74.88 270 SER A O 1
ATOM 2163 N N . ASN A 1 271 ? 32.109 13.528 -43.285 1.00 78.94 271 ASN A N 1
ATOM 2164 C CA . ASN A 1 271 ? 33.470 14.040 -43.457 1.00 78.94 271 ASN A CA 1
ATOM 2165 C C . ASN A 1 271 ? 34.497 13.274 -42.613 1.00 78.94 271 ASN A C 1
ATOM 2167 O O . ASN A 1 271 ? 35.583 12.954 -43.102 1.00 78.94 271 ASN A O 1
ATOM 2171 N N . ILE A 1 272 ? 34.156 12.930 -41.367 1.00 77.50 272 ILE A N 1
ATOM 2172 C CA . ILE A 1 272 ? 35.017 12.111 -40.501 1.00 77.50 272 ILE A CA 1
ATOM 2173 C C . ILE A 1 272 ? 35.194 10.711 -41.097 1.00 77.50 272 ILE A C 1
ATOM 2175 O O . ILE A 1 272 ? 36.327 10.247 -41.229 1.00 77.50 272 ILE A O 1
ATOM 2179 N N . VAL A 1 273 ? 34.102 10.059 -41.507 1.00 79.12 273 VAL A N 1
ATOM 2180 C CA . VAL A 1 273 ? 34.134 8.722 -42.118 1.00 79.12 273 VAL A CA 1
ATOM 2181 C C . VAL A 1 273 ? 34.955 8.734 -43.405 1.00 79.12 273 VAL A C 1
ATOM 2183 O O . VAL A 1 273 ? 35.856 7.910 -43.546 1.00 79.12 273 VAL A O 1
ATOM 2186 N N . ASN A 1 274 ? 34.732 9.703 -44.297 1.00 80.38 274 ASN A N 1
ATOM 2187 C CA . ASN A 1 274 ? 35.522 9.859 -45.520 1.00 80.38 274 ASN A CA 1
ATOM 2188 C C . ASN A 1 274 ? 37.005 10.068 -45.209 1.00 80.38 274 ASN A C 1
ATOM 2190 O O . ASN A 1 274 ? 37.852 9.442 -45.830 1.00 80.38 274 ASN A O 1
ATOM 2194 N N . THR A 1 275 ? 37.339 10.879 -44.206 1.00 81.94 275 THR A N 1
ATOM 2195 C CA . THR A 1 275 ? 38.737 11.100 -43.812 1.00 81.94 275 THR A CA 1
ATOM 2196 C C . THR A 1 275 ? 39.394 9.816 -43.291 1.00 81.94 275 THR A C 1
ATOM 2198 O O . THR A 1 275 ? 40.557 9.547 -43.592 1.00 81.94 275 THR A O 1
ATOM 2201 N N . VAL A 1 276 ? 38.671 9.004 -42.514 1.00 81.00 276 VAL A N 1
ATOM 2202 C CA . VAL A 1 276 ? 39.166 7.719 -41.990 1.00 81.00 276 VAL A CA 1
ATOM 2203 C C . VAL A 1 276 ? 39.331 6.693 -43.114 1.00 81.00 276 VAL A C 1
ATOM 2205 O O . VAL A 1 276 ? 40.373 6.038 -43.182 1.00 81.00 276 VAL A O 1
ATOM 2208 N N . LEU A 1 277 ? 38.346 6.589 -44.012 1.00 79.94 277 LEU A N 1
ATOM 2209 C CA . LEU A 1 277 ? 38.384 5.691 -45.166 1.00 79.94 277 LEU A CA 1
ATOM 2210 C C . LEU A 1 277 ? 39.500 6.073 -46.134 1.00 79.94 277 LEU A C 1
ATOM 2212 O O . LEU A 1 277 ? 40.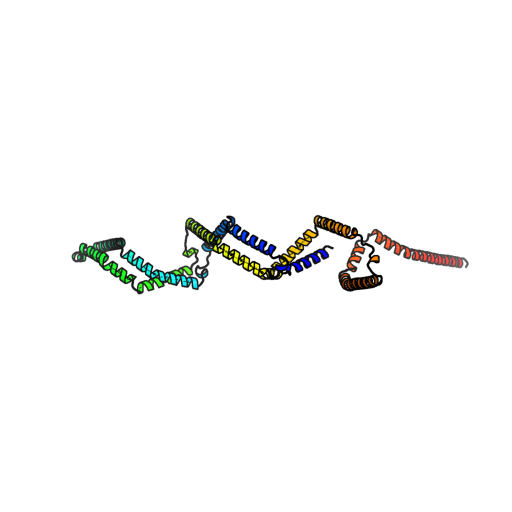278 5.204 -46.513 1.00 79.94 277 LEU A O 1
ATOM 2216 N N . SER A 1 278 ? 39.648 7.357 -46.466 1.00 83.81 278 SER A N 1
ATOM 2217 C CA . SER A 1 278 ? 40.737 7.839 -47.319 1.00 83.81 278 SER A CA 1
ATOM 2218 C C . SER A 1 278 ? 42.099 7.491 -46.729 1.00 83.81 278 SER A C 1
ATOM 2220 O O . SER A 1 278 ? 42.931 6.942 -47.438 1.00 83.81 278 SER A O 1
ATOM 2222 N N . ARG A 1 279 ? 42.313 7.673 -45.416 1.00 81.94 279 ARG A N 1
ATOM 2223 C CA . ARG A 1 279 ? 43.571 7.260 -44.764 1.00 81.94 279 ARG A CA 1
ATOM 2224 C C . ARG A 1 279 ? 43.798 5.746 -44.789 1.00 81.94 279 ARG A C 1
ATOM 2226 O O . ARG A 1 279 ? 44.943 5.311 -44.880 1.00 81.94 279 ARG A O 1
ATOM 2233 N N . GLN A 1 280 ? 42.753 4.928 -44.653 1.00 71.19 280 GLN A N 1
ATOM 2234 C CA . GLN A 1 280 ? 42.880 3.466 -44.737 1.00 71.19 280 GLN A CA 1
ATOM 2235 C C . GLN A 1 280 ? 43.170 3.004 -46.164 1.00 71.19 280 GLN A C 1
ATOM 2237 O O . GLN A 1 280 ? 44.038 2.156 -46.354 1.00 71.19 280 GLN A O 1
ATOM 2242 N N . ILE A 1 281 ? 42.505 3.595 -47.155 1.00 77.00 281 ILE A N 1
ATOM 2243 C CA . ILE A 1 281 ? 42.757 3.342 -48.573 1.00 77.00 281 ILE A CA 1
ATOM 2244 C C . ILE A 1 281 ? 44.175 3.784 -48.932 1.00 77.00 281 ILE A C 1
ATOM 2246 O O . ILE A 1 281 ? 44.915 3.000 -49.510 1.00 77.00 281 ILE A O 1
ATOM 2250 N N . GLU A 1 282 ? 44.603 4.979 -48.522 1.00 77.81 282 GLU A N 1
ATOM 2251 C CA . GLU A 1 282 ? 45.975 5.459 -48.713 1.00 77.81 282 GLU A CA 1
ATOM 2252 C C . GLU A 1 282 ? 47.000 4.533 -48.061 1.00 77.81 282 GLU A C 1
ATOM 2254 O O . GLU A 1 282 ? 48.020 4.248 -48.674 1.00 77.81 282 GLU A O 1
ATOM 2259 N N . ARG A 1 283 ? 46.736 3.997 -46.862 1.00 76.25 283 ARG A N 1
ATOM 2260 C CA . ARG A 1 283 ? 47.611 2.991 -46.234 1.00 76.25 283 ARG A CA 1
ATOM 2261 C C . ARG A 1 283 ? 47.670 1.693 -47.035 1.00 76.25 283 ARG A C 1
ATOM 2263 O O . ARG A 1 283 ? 48.760 1.164 -47.224 1.00 76.25 283 ARG A O 1
ATOM 2270 N N . LEU A 1 284 ? 46.533 1.193 -47.517 1.00 68.50 284 LEU A N 1
ATOM 2271 C CA . LEU A 1 284 ? 46.484 -0.011 -48.351 1.00 68.50 284 LEU A CA 1
ATOM 2272 C C . LEU A 1 284 ? 47.185 0.201 -49.701 1.00 68.50 284 LEU A C 1
ATOM 2274 O O . LEU A 1 284 ? 47.888 -0.692 -50.159 1.00 68.50 284 LEU A O 1
ATOM 2278 N N . LEU A 1 285 ? 47.058 1.389 -50.298 1.00 69.12 285 LEU A N 1
ATOM 2279 C CA . LEU A 1 285 ? 47.721 1.766 -51.551 1.00 69.12 285 LEU A CA 1
ATOM 2280 C C . LEU A 1 285 ? 49.217 2.066 -51.369 1.00 69.12 285 LEU A C 1
ATOM 2282 O O . LEU A 1 285 ? 50.008 1.806 -52.271 1.00 69.12 285 LEU A O 1
ATOM 2286 N N . ALA A 1 286 ? 49.616 2.597 -50.212 1.00 68.81 286 ALA A N 1
ATOM 2287 C CA . ALA A 1 286 ? 51.011 2.841 -49.845 1.00 68.81 286 ALA A CA 1
ATOM 2288 C C . ALA A 1 286 ? 51.729 1.571 -49.374 1.00 68.81 286 ALA A C 1
ATOM 2290 O O . ALA A 1 286 ? 52.946 1.589 -49.191 1.00 68.81 286 ALA A O 1
ATOM 2291 N N . THR A 1 287 ? 51.000 0.467 -49.184 1.00 58.84 287 THR A N 1
ATOM 2292 C CA . THR A 1 287 ? 51.611 -0.848 -49.018 1.00 58.84 287 THR A CA 1
ATOM 2293 C C . THR A 1 287 ? 52.028 -1.307 -50.416 1.00 58.84 287 THR A C 1
ATOM 2295 O O . THR A 1 287 ? 51.147 -1.549 -51.242 1.00 58.84 287 THR A O 1
ATOM 2298 N N . PRO A 1 288 ? 53.331 -1.392 -50.750 1.00 55.31 288 PRO A N 1
ATOM 2299 C CA . PRO A 1 288 ? 53.730 -1.844 -52.071 1.00 55.31 288 PRO A CA 1
ATOM 2300 C C . PRO A 1 288 ? 53.223 -3.272 -52.244 1.00 55.31 288 PRO A C 1
ATOM 2302 O O . PRO A 1 288 ? 53.694 -4.192 -51.574 1.00 55.31 288 PRO A O 1
ATOM 2305 N N . ILE A 1 289 ? 52.258 -3.457 -53.147 1.00 56.47 289 ILE A N 1
ATOM 2306 C CA . ILE A 1 289 ? 51.951 -4.771 -53.701 1.00 56.47 289 ILE A CA 1
ATOM 2307 C C . ILE A 1 289 ? 53.201 -5.144 -54.499 1.00 56.47 289 ILE A C 1
ATOM 2309 O O . ILE A 1 289 ? 53.340 -4.806 -55.674 1.00 56.47 289 ILE A O 1
ATOM 2313 N N . GLY A 1 290 ? 54.185 -5.727 -53.809 1.00 57.00 290 GLY A N 1
ATOM 2314 C CA . GLY A 1 290 ? 55.388 -6.265 -54.424 1.00 57.00 290 GLY A CA 1
ATOM 2315 C C . GLY A 1 290 ? 54.994 -7.216 -55.548 1.00 57.00 290 GLY A C 1
ATOM 2316 O O . GLY A 1 290 ? 53.892 -7.763 -55.543 1.00 57.00 290 GLY A O 1
ATOM 2317 N N . ARG A 1 291 ? 55.878 -7.378 -56.536 1.00 52.16 291 ARG A N 1
ATOM 2318 C CA . ARG A 1 291 ? 55.652 -8.175 -57.748 1.00 52.16 291 ARG A CA 1
ATOM 2319 C C . ARG A 1 291 ? 55.008 -9.529 -57.420 1.00 52.16 291 ARG A C 1
ATOM 2321 O O . ARG A 1 291 ? 55.698 -10.489 -57.086 1.00 52.16 291 ARG A O 1
ATOM 2328 N N . LEU A 1 292 ? 53.682 -9.615 -57.563 1.00 52.12 292 LEU A N 1
ATOM 2329 C CA . LEU A 1 292 ? 52.912 -10.854 -57.385 1.00 52.12 292 LEU A CA 1
ATOM 2330 C C . LEU A 1 292 ? 53.394 -11.958 -58.344 1.00 52.12 292 LEU A C 1
ATOM 2332 O O . LEU A 1 292 ? 53.169 -13.134 -58.087 1.00 52.12 292 LEU A O 1
ATOM 2336 N N . SER A 1 293 ? 54.112 -11.584 -59.408 1.00 53.19 293 SER A N 1
ATOM 2337 C CA . SER A 1 293 ? 54.757 -12.481 -60.367 1.00 53.19 293 SER A CA 1
ATOM 2338 C C . SER A 1 293 ? 55.952 -13.268 -59.817 1.00 53.19 293 SER A C 1
ATOM 2340 O O . SER A 1 293 ? 56.355 -14.234 -60.449 1.00 53.19 293 SER A O 1
ATOM 2342 N N . GLU A 1 294 ? 56.555 -12.875 -58.688 1.00 57.16 294 GLU A N 1
ATOM 2343 C CA . GLU A 1 294 ? 57.746 -13.565 -58.152 1.00 57.16 294 GLU A CA 1
ATOM 2344 C C . GLU A 1 294 ? 57.404 -14.652 -57.113 1.00 57.16 294 GLU A C 1
ATOM 2346 O O . GLU A 1 294 ? 58.256 -15.475 -56.796 1.00 57.16 294 GLU A O 1
ATOM 2351 N N . HIS A 1 295 ? 56.160 -14.707 -56.618 1.00 54.72 295 HIS A N 1
ATOM 2352 C CA . HIS A 1 295 ? 55.727 -15.676 -55.592 1.00 54.72 295 HIS A CA 1
ATOM 2353 C C . HIS A 1 295 ? 54.485 -16.494 -55.985 1.00 54.72 295 HIS A C 1
ATOM 2355 O O . HIS A 1 295 ? 53.964 -17.256 -55.171 1.00 54.72 295 HIS A O 1
ATOM 2361 N N . VAL A 1 296 ? 54.007 -16.363 -57.225 1.00 58.34 296 VAL A N 1
ATOM 2362 C CA . VAL A 1 296 ? 52.847 -17.097 -57.747 1.00 58.34 296 VAL A CA 1
ATOM 2363 C C . VAL A 1 296 ? 53.247 -17.725 -59.083 1.00 58.34 296 VAL A C 1
ATOM 2365 O O . VAL A 1 296 ? 53.606 -17.008 -60.014 1.00 58.34 296 VAL A O 1
ATOM 2368 N N . SER A 1 297 ? 53.228 -19.061 -59.181 1.00 61.66 297 SER A N 1
ATOM 2369 C CA . SER A 1 297 ? 53.517 -19.767 -60.440 1.00 61.66 297 SER A CA 1
ATOM 2370 C C . SER A 1 297 ? 52.443 -19.467 -61.498 1.00 61.66 297 SER A C 1
ATOM 2372 O O . SER A 1 297 ? 51.283 -19.245 -61.147 1.00 61.66 297 SER A O 1
ATOM 2374 N N . GLU A 1 298 ? 52.790 -19.484 -62.794 1.00 60.91 298 GLU A N 1
ATOM 2375 C CA . GLU A 1 298 ? 51.839 -19.219 -63.899 1.00 60.91 298 GLU A CA 1
ATOM 2376 C C . GLU A 1 298 ? 50.570 -20.093 -63.821 1.00 60.91 298 GLU A C 1
ATOM 2378 O O . GLU A 1 298 ? 49.469 -19.616 -64.101 1.00 60.91 298 GLU A O 1
ATOM 2383 N N . GLU A 1 299 ? 50.685 -21.337 -63.341 1.00 59.34 299 GLU A N 1
ATOM 2384 C CA . GLU A 1 299 ? 49.541 -22.223 -63.076 1.00 59.34 299 GLU A CA 1
ATOM 2385 C C . GLU A 1 299 ? 48.614 -21.707 -61.965 1.00 59.34 299 GLU A C 1
ATOM 2387 O O . GLU A 1 299 ? 47.392 -21.761 -62.105 1.00 59.34 299 GLU A O 1
ATOM 2392 N N . GLN A 1 300 ? 49.160 -21.163 -60.874 1.00 59.12 300 GLN A N 1
ATOM 2393 C CA . GLN A 1 300 ? 48.353 -20.610 -59.783 1.00 59.12 300 GLN A CA 1
ATOM 2394 C C . GLN A 1 300 ? 47.659 -19.314 -60.201 1.00 59.12 300 GLN A C 1
ATOM 2396 O O . GLN A 1 300 ? 46.528 -19.071 -59.788 1.00 59.12 300 GLN A O 1
ATOM 2401 N N . PHE A 1 301 ? 48.280 -18.516 -61.072 1.00 62.72 301 PHE A N 1
ATOM 2402 C CA . PHE A 1 301 ? 47.655 -17.315 -61.622 1.00 62.72 301 PHE A CA 1
ATOM 2403 C C . PHE A 1 301 ? 46.459 -17.653 -62.526 1.00 62.72 301 PHE A C 1
ATOM 2405 O O . PHE A 1 301 ? 45.418 -17.001 -62.445 1.00 62.72 301 PHE A O 1
ATOM 2412 N N . LEU A 1 302 ? 46.564 -18.715 -63.331 1.00 61.81 302 LEU A N 1
ATOM 2413 C CA . LEU A 1 302 ? 45.461 -19.220 -64.156 1.00 61.81 302 LEU A CA 1
ATOM 2414 C C . LEU A 1 302 ? 44.311 -19.788 -63.310 1.00 61.81 302 LEU A C 1
ATOM 2416 O O . LEU A 1 302 ? 43.147 -19.517 -63.606 1.00 61.81 302 LEU A O 1
ATOM 2420 N N . ILE A 1 303 ? 44.615 -20.521 -62.233 1.00 63.72 303 ILE A N 1
ATOM 2421 C CA . ILE A 1 303 ? 43.599 -21.080 -61.323 1.00 63.72 303 ILE A CA 1
ATOM 2422 C C . ILE A 1 303 ? 42.909 -19.968 -60.524 1.00 63.72 303 ILE A C 1
ATOM 2424 O O . ILE A 1 303 ? 41.682 -19.927 -60.453 1.00 63.72 303 ILE A O 1
ATOM 2428 N N . VAL A 1 304 ? 43.674 -19.030 -59.964 1.00 65.69 304 VAL A N 1
ATOM 2429 C CA . VAL A 1 304 ? 43.140 -17.896 -59.196 1.00 65.69 304 VAL A CA 1
ATOM 2430 C C . VAL A 1 304 ? 42.357 -16.953 -60.103 1.00 65.69 304 VAL A C 1
ATOM 2432 O O . VAL A 1 304 ? 41.253 -16.554 -59.744 1.00 65.69 304 VAL A O 1
ATOM 2435 N N . GLY A 1 305 ? 42.860 -16.658 -61.303 1.00 67.19 305 GLY A N 1
ATOM 2436 C CA . GLY A 1 305 ? 42.165 -15.846 -62.297 1.00 67.19 305 GLY A CA 1
ATOM 2437 C C . GLY A 1 305 ? 40.848 -16.478 -62.743 1.00 67.19 305 GLY A C 1
ATOM 2438 O O . GLY A 1 305 ? 39.826 -15.792 -62.782 1.00 67.19 305 GLY A O 1
ATOM 2439 N N . LYS A 1 306 ? 40.830 -17.791 -63.004 1.00 70.38 306 LYS A N 1
ATOM 2440 C CA . LYS A 1 306 ? 39.604 -18.510 -63.368 1.00 70.38 306 LYS A CA 1
ATOM 2441 C C . LYS A 1 306 ? 38.605 -18.544 -62.210 1.00 70.38 306 LYS A C 1
ATOM 2443 O O . LYS A 1 306 ? 37.445 -18.214 -62.425 1.00 70.38 306 LYS A O 1
ATOM 2448 N N . ASN A 1 307 ? 39.057 -18.823 -60.988 1.00 68.94 307 ASN A N 1
ATOM 2449 C CA . ASN A 1 307 ? 38.195 -18.854 -59.804 1.00 68.94 307 ASN A CA 1
ATOM 2450 C C . ASN A 1 307 ? 37.653 -17.464 -59.436 1.00 68.94 307 ASN A C 1
ATOM 2452 O O . ASN A 1 307 ? 36.482 -17.345 -59.088 1.00 68.94 307 ASN A O 1
ATOM 2456 N N . LEU A 1 308 ? 38.454 -16.399 -59.551 1.00 69.19 308 LEU A N 1
ATOM 2457 C CA . LEU A 1 308 ? 37.995 -15.013 -59.379 1.00 69.19 308 LEU A CA 1
ATOM 2458 C C . LEU A 1 308 ? 36.986 -14.635 -60.453 1.00 69.19 308 LEU A C 1
ATOM 2460 O O . LEU A 1 308 ? 35.960 -14.045 -60.138 1.00 69.19 308 LEU A O 1
ATOM 2464 N N . THR A 1 309 ? 37.251 -15.001 -61.705 1.00 76.50 309 THR A N 1
ATOM 2465 C CA . THR A 1 309 ? 36.339 -14.719 -62.815 1.00 76.50 309 THR A CA 1
ATOM 2466 C C . THR A 1 309 ? 35.022 -15.470 -62.631 1.00 76.50 309 THR A C 1
ATOM 2468 O O . THR A 1 309 ? 33.966 -14.866 -62.764 1.00 76.50 309 THR A O 1
ATOM 2471 N N . GLU A 1 310 ? 35.050 -16.744 -62.235 1.00 75.06 310 GLU A N 1
ATOM 2472 C CA . GLU A 1 310 ? 33.844 -17.517 -61.912 1.00 75.06 310 GLU A CA 1
ATOM 2473 C C . GLU A 1 310 ? 33.115 -16.964 -60.681 1.00 75.06 310 GLU A C 1
ATOM 2475 O O . GLU A 1 310 ? 31.891 -16.850 -60.701 1.00 75.06 310 GLU A O 1
ATOM 2480 N N . THR A 1 311 ? 33.838 -16.523 -59.649 1.00 71.00 311 THR A N 1
ATOM 2481 C CA . THR A 1 311 ? 33.241 -15.912 -58.450 1.00 71.00 311 THR A CA 1
ATOM 2482 C C . THR A 1 311 ? 32.581 -14.577 -58.789 1.00 71.00 311 THR A C 1
ATOM 2484 O O . THR A 1 311 ? 31.429 -14.365 -58.424 1.00 71.00 311 THR A O 1
ATOM 2487 N N . ILE A 1 312 ? 33.249 -13.709 -59.554 1.00 74.94 312 ILE A N 1
ATOM 2488 C CA . ILE A 1 312 ? 32.710 -12.423 -60.016 1.00 74.94 312 ILE A CA 1
ATOM 2489 C C . ILE A 1 312 ? 31.519 -12.648 -60.950 1.00 74.94 312 ILE A C 1
ATOM 2491 O O . ILE A 1 312 ? 30.499 -11.985 -60.792 1.00 74.94 312 ILE A O 1
ATOM 2495 N N . ILE A 1 313 ? 31.603 -13.596 -61.890 1.00 79.50 313 ILE A N 1
ATOM 2496 C CA . ILE A 1 313 ? 30.496 -13.922 -62.799 1.00 79.50 313 ILE A CA 1
ATOM 2497 C C . ILE A 1 313 ? 29.318 -14.530 -62.030 1.00 79.50 313 ILE A C 1
ATOM 2499 O O . ILE A 1 313 ? 28.173 -14.211 -62.348 1.00 79.50 313 ILE A O 1
ATOM 2503 N N . SER A 1 314 ? 29.557 -15.367 -61.016 1.00 76.25 314 SER A N 1
ATOM 2504 C CA . SER A 1 314 ? 28.488 -15.937 -60.186 1.00 76.25 314 SER A CA 1
ATOM 2505 C C . SER A 1 314 ? 27.825 -14.869 -59.315 1.00 76.25 314 SER A C 1
ATOM 2507 O O . SER A 1 314 ? 26.603 -14.748 -59.339 1.00 76.25 314 SER A O 1
ATOM 2509 N N . ALA A 1 315 ? 28.616 -14.011 -58.664 1.00 72.38 315 ALA A N 1
ATOM 2510 C CA . ALA A 1 315 ? 28.124 -12.889 -57.877 1.00 72.38 315 ALA A CA 1
ATOM 2511 C C . ALA A 1 315 ? 27.351 -11.895 -58.756 1.00 72.38 315 ALA A C 1
ATOM 2513 O O . ALA A 1 315 ? 26.288 -11.415 -58.367 1.00 72.38 315 ALA A O 1
ATOM 2514 N N . ALA A 1 316 ? 27.834 -11.637 -59.975 1.00 74.62 316 ALA A N 1
ATOM 2515 C CA . ALA A 1 316 ? 27.124 -10.839 -60.962 1.00 74.62 316 ALA A CA 1
ATOM 2516 C C . ALA A 1 316 ? 25.812 -11.514 -61.384 1.00 74.62 316 ALA A C 1
ATOM 2518 O O . ALA A 1 316 ? 24.791 -10.845 -61.392 1.00 74.62 316 ALA A O 1
ATOM 2519 N N . ARG A 1 317 ? 25.782 -12.823 -61.674 1.00 76.25 317 ARG A N 1
ATOM 2520 C CA . ARG A 1 317 ? 24.544 -13.544 -62.036 1.00 76.25 317 ARG A CA 1
ATOM 2521 C C . ARG A 1 317 ? 23.522 -13.607 -60.907 1.00 76.25 317 ARG A C 1
ATOM 2523 O O . ARG A 1 317 ? 22.332 -13.594 -61.194 1.00 76.25 317 ARG A O 1
ATOM 2530 N N . GLU A 1 318 ? 23.963 -13.675 -59.657 1.00 76.38 318 GLU A N 1
ATOM 2531 C CA . GLU A 1 318 ? 23.071 -13.702 -58.497 1.00 76.38 318 GLU A CA 1
ATOM 2532 C C . GLU A 1 318 ? 22.507 -12.307 -58.187 1.00 76.38 318 GLU A C 1
ATOM 2534 O O . GLU A 1 318 ? 21.330 -12.168 -57.855 1.00 76.38 318 GLU A O 1
ATOM 2539 N N . LYS A 1 319 ? 23.325 -11.255 -58.332 1.00 70.56 319 LYS A N 1
ATOM 2540 C CA . LYS A 1 319 ? 22.949 -9.886 -57.949 1.00 70.56 319 LYS A CA 1
ATOM 2541 C C . LYS A 1 319 ? 22.378 -9.040 -59.091 1.00 70.56 319 LYS A C 1
ATOM 2543 O O . LYS A 1 319 ? 21.525 -8.203 -58.814 1.00 70.56 319 LYS A O 1
ATOM 2548 N N . LEU A 1 320 ? 22.765 -9.247 -60.358 1.00 71.69 320 LEU A N 1
ATOM 2549 C CA . LEU A 1 320 ? 22.222 -8.476 -61.495 1.00 71.69 320 LEU A CA 1
ATOM 2550 C C . LEU A 1 320 ? 20.697 -8.577 -61.621 1.00 71.69 320 LEU A C 1
ATOM 2552 O O . LEU A 1 320 ? 20.081 -7.540 -61.838 1.00 71.69 320 LEU A O 1
ATOM 2556 N N . PRO A 1 321 ? 20.065 -9.763 -61.520 1.00 69.56 321 PRO A N 1
ATOM 2557 C CA . PRO A 1 321 ? 18.619 -9.873 -61.687 1.00 69.56 321 PRO A CA 1
ATOM 2558 C C . PRO A 1 321 ? 17.851 -9.081 -60.625 1.00 69.56 321 PRO A C 1
ATOM 2560 O O . PRO A 1 321 ? 16.854 -8.446 -60.954 1.00 69.56 321 PRO A O 1
ATOM 2563 N N . GLN A 1 322 ? 18.352 -9.065 -59.382 1.00 64.44 322 GLN A N 1
ATOM 2564 C CA . GLN A 1 322 ? 17.793 -8.265 -58.286 1.00 64.44 322 GLN A CA 1
ATOM 2565 C C . GLN A 1 322 ? 17.967 -6.765 -58.559 1.00 64.44 322 GLN A C 1
ATOM 2567 O O . GLN A 1 322 ? 17.010 -6.007 -58.480 1.00 64.44 322 GLN A O 1
ATOM 2572 N N . VAL A 1 323 ? 19.160 -6.345 -58.996 1.00 64.69 323 VAL A N 1
ATOM 2573 C CA . VAL A 1 323 ? 19.433 -4.940 -59.340 1.00 64.69 323 VAL A CA 1
ATOM 2574 C C . VAL A 1 323 ? 18.598 -4.468 -60.536 1.00 64.69 323 VAL A C 1
ATOM 2576 O O . VAL A 1 323 ? 18.168 -3.324 -60.546 1.00 64.69 323 VAL A O 1
ATOM 2579 N N . ILE A 1 324 ? 18.346 -5.324 -61.533 1.00 66.19 324 ILE A N 1
ATOM 2580 C CA . ILE A 1 324 ? 17.546 -4.984 -62.721 1.00 66.19 324 ILE A CA 1
ATOM 2581 C C . ILE A 1 324 ? 16.045 -4.924 -62.398 1.00 66.19 324 ILE A C 1
ATOM 2583 O O . ILE A 1 324 ? 15.356 -4.085 -62.972 1.00 66.19 324 ILE A O 1
ATOM 2587 N N . GLN A 1 325 ? 15.531 -5.758 -61.484 1.00 63.66 325 GLN A N 1
ATOM 2588 C CA . GLN A 1 325 ? 14.135 -5.660 -61.024 1.00 63.66 325 GLN A CA 1
ATOM 2589 C C . GLN A 1 325 ? 13.857 -4.349 -60.278 1.00 63.66 325 GLN A C 1
ATOM 2591 O O . GLN A 1 325 ? 12.778 -3.783 -60.438 1.00 63.66 325 GLN A O 1
ATOM 2596 N N . ASP A 1 326 ? 14.842 -3.843 -59.536 1.00 57.91 326 ASP A N 1
ATOM 2597 C CA . ASP A 1 326 ? 14.733 -2.590 -58.782 1.00 57.91 326 ASP A CA 1
ATOM 2598 C C . ASP A 1 326 ? 15.066 -1.335 -59.622 1.00 57.91 326 ASP A C 1
ATOM 2600 O O . ASP A 1 326 ? 14.918 -0.205 -59.148 1.00 57.91 326 ASP A O 1
ATOM 2604 N N . PHE A 1 327 ? 15.525 -1.496 -60.871 1.00 58.16 327 PHE A N 1
ATOM 2605 C CA . PHE A 1 327 ? 15.935 -0.388 -61.737 1.00 58.16 327 PHE A CA 1
ATOM 2606 C C . PHE A 1 327 ? 14.799 0.037 -62.679 1.00 58.16 327 PHE A C 1
ATOM 2608 O O . PHE A 1 327 ? 14.650 -0.488 -63.784 1.00 58.16 327 PHE A O 1
ATOM 2615 N N . ASP A 1 328 ? 14.013 1.038 -62.271 1.00 61.91 328 ASP A N 1
ATOM 2616 C CA . ASP A 1 328 ? 12.990 1.661 -63.121 1.00 61.91 328 ASP A CA 1
ATOM 2617 C C . ASP A 1 328 ? 13.625 2.529 -64.224 1.00 61.91 328 ASP A C 1
ATOM 2619 O O . ASP A 1 328 ? 13.728 3.758 -64.148 1.00 61.91 328 ASP A O 1
ATOM 2623 N N . LEU A 1 329 ? 14.058 1.863 -65.293 1.00 64.75 329 LEU A N 1
ATOM 2624 C CA . LEU A 1 329 ? 14.558 2.496 -66.513 1.00 64.75 329 LEU A CA 1
ATOM 2625 C C . LEU A 1 329 ? 13.516 3.438 -67.141 1.00 64.75 329 LEU A C 1
ATOM 2627 O O . LEU A 1 329 ? 13.889 4.445 -67.745 1.00 64.75 329 LEU A O 1
ATOM 2631 N N . GLY A 1 330 ? 12.221 3.148 -66.979 1.00 65.06 330 GLY A N 1
ATOM 2632 C CA . GLY A 1 330 ? 11.133 3.971 -67.506 1.00 65.06 330 GLY A CA 1
ATOM 2633 C C . GLY A 1 330 ? 11.040 5.325 -66.804 1.00 65.06 330 GLY A C 1
ATOM 2634 O O . GLY A 1 330 ? 10.944 6.360 -67.471 1.00 65.06 330 GLY A O 1
ATOM 2635 N N . GLY A 1 331 ? 11.135 5.327 -65.473 1.00 72.62 331 GLY A N 1
ATOM 2636 C CA . GLY A 1 331 ? 11.179 6.530 -64.644 1.00 72.62 331 GLY A CA 1
ATOM 2637 C C . GLY A 1 331 ? 12.378 7.422 -64.965 1.00 72.62 331 GLY A C 1
ATOM 2638 O O . GLY A 1 331 ? 12.203 8.611 -65.235 1.00 72.62 331 GLY A O 1
ATOM 2639 N N . VAL A 1 332 ? 13.580 6.838 -65.051 1.00 75.75 332 VAL A N 1
ATOM 2640 C CA . VAL A 1 332 ? 14.820 7.580 -65.352 1.00 75.75 332 VAL A CA 1
ATOM 2641 C C . VAL A 1 332 ? 14.767 8.226 -66.737 1.00 75.75 332 VAL A C 1
ATOM 2643 O O . VAL A 1 332 ? 15.165 9.380 -66.897 1.00 75.75 332 VAL A O 1
ATOM 2646 N N . VAL A 1 333 ? 14.250 7.521 -67.748 1.00 74.94 333 VAL A N 1
ATOM 2647 C CA . VAL A 1 333 ? 14.100 8.074 -69.103 1.00 74.94 333 VAL A CA 1
ATOM 2648 C C . VAL A 1 333 ? 13.054 9.190 -69.127 1.00 74.94 333 VAL A C 1
ATOM 2650 O O . VAL A 1 333 ? 13.297 10.235 -69.731 1.00 74.94 333 VAL A O 1
ATOM 2653 N N . ARG A 1 334 ? 11.921 9.020 -68.435 1.00 72.75 334 ARG A N 1
ATOM 2654 C CA . ARG A 1 334 ? 10.872 10.047 -68.350 1.00 72.75 334 ARG A CA 1
ATOM 2655 C C . ARG A 1 334 ? 11.373 11.316 -67.657 1.00 72.75 334 ARG A C 1
ATOM 2657 O O . ARG A 1 334 ? 11.112 12.412 -68.144 1.00 72.75 334 ARG A O 1
ATOM 2664 N N . GLU A 1 335 ? 12.142 11.183 -66.582 1.00 76.38 335 GLU A N 1
ATOM 2665 C CA . GLU A 1 335 ? 12.763 12.317 -65.893 1.00 76.38 335 GLU A CA 1
ATOM 2666 C C . GLU A 1 335 ? 13.827 13.002 -66.764 1.00 76.38 335 GLU A C 1
ATOM 2668 O O . GLU A 1 335 ? 13.873 14.230 -66.839 1.00 76.38 335 GLU A O 1
ATOM 2673 N N . LYS A 1 336 ? 14.635 12.226 -67.500 1.00 72.44 336 LYS A N 1
ATOM 2674 C CA . LYS A 1 336 ? 15.641 12.767 -68.427 1.00 72.44 336 LYS A CA 1
ATOM 2675 C C . LYS A 1 336 ? 15.015 13.541 -69.587 1.00 72.44 336 LYS A C 1
ATOM 2677 O O . LYS A 1 336 ? 15.612 14.515 -70.032 1.00 72.44 336 LYS A O 1
ATOM 2682 N N . ILE A 1 337 ? 13.848 13.107 -70.068 1.00 73.88 337 ILE A N 1
ATOM 2683 C CA . ILE A 1 337 ? 13.074 13.798 -71.109 1.00 73.88 337 ILE A CA 1
ATOM 2684 C C . ILE A 1 337 ? 12.443 15.074 -70.545 1.00 73.88 337 ILE A C 1
ATOM 2686 O O . ILE A 1 337 ? 12.560 16.126 -71.165 1.00 73.88 337 ILE A O 1
ATOM 2690 N N . ASN A 1 338 ? 11.828 15.007 -69.361 1.00 70.06 338 ASN A N 1
ATOM 2691 C CA . ASN A 1 338 ? 11.187 16.169 -68.737 1.00 70.06 338 ASN A CA 1
ATOM 2692 C C . ASN A 1 338 ? 12.189 17.271 -68.360 1.00 70.06 338 ASN A C 1
ATOM 2694 O O . ASN A 1 338 ? 11.867 18.448 -68.474 1.00 70.06 338 ASN A O 1
ATOM 2698 N N . ASN A 1 339 ? 13.405 16.896 -67.955 1.00 73.31 339 ASN A N 1
ATOM 2699 C CA . ASN A 1 339 ? 14.489 17.829 -67.638 1.00 73.31 339 ASN A CA 1
ATOM 2700 C C . ASN A 1 339 ? 15.424 18.093 -68.830 1.00 73.31 339 ASN A C 1
ATOM 2702 O O . ASN A 1 339 ? 16.514 18.646 -68.653 1.00 73.31 339 ASN A O 1
ATOM 2706 N N . TYR A 1 340 ? 15.047 17.681 -70.044 1.00 73.69 340 TYR A N 1
ATOM 2707 C CA . TYR A 1 340 ? 15.842 17.982 -71.227 1.00 73.69 340 TYR A CA 1
ATOM 2708 C C . TYR A 1 340 ? 15.645 19.457 -71.614 1.00 73.69 340 TYR A C 1
ATOM 2710 O O . TYR A 1 340 ? 14.501 19.906 -71.690 1.00 73.69 340 TYR A O 1
ATOM 2718 N N . PRO A 1 341 ? 16.717 20.231 -71.874 1.00 72.81 341 PRO A N 1
ATOM 2719 C CA . PRO A 1 341 ? 16.589 21.646 -72.211 1.00 72.81 341 PRO A CA 1
ATOM 2720 C C . PRO A 1 341 ? 15.704 21.823 -73.444 1.00 72.81 341 PRO A C 1
ATOM 2722 O O . PRO A 1 341 ? 15.972 21.213 -74.487 1.00 72.81 341 PRO A O 1
ATOM 2725 N N . VAL A 1 342 ? 14.676 22.667 -73.332 1.00 71.75 342 VAL A N 1
ATOM 2726 C CA . VAL A 1 342 ? 13.725 22.939 -74.421 1.00 71.75 342 VAL A CA 1
ATOM 2727 C C . VAL A 1 342 ? 14.468 23.407 -75.674 1.00 71.75 342 VAL A C 1
ATOM 2729 O O . VAL A 1 342 ? 14.144 22.941 -76.764 1.00 71.75 342 VAL A O 1
ATOM 2732 N N . GLU A 1 343 ? 15.549 24.187 -75.534 1.00 73.38 343 GLU A N 1
ATOM 2733 C CA . GLU A 1 343 ? 16.339 24.649 -76.686 1.00 73.38 343 GLU A CA 1
ATOM 2734 C C . GLU A 1 343 ? 17.014 23.496 -77.448 1.00 73.38 343 GLU A C 1
ATOM 2736 O O . GLU A 1 343 ? 17.197 23.564 -78.664 1.00 73.38 343 GLU A O 1
ATOM 2741 N N . LYS A 1 344 ? 17.400 22.407 -76.770 1.00 68.69 344 LYS A N 1
ATOM 2742 C CA . LYS A 1 344 ? 17.966 21.228 -77.448 1.00 68.69 344 LYS A CA 1
ATOM 2743 C C . LYS A 1 344 ? 16.887 20.376 -78.100 1.00 68.69 344 LYS A C 1
ATOM 2745 O O . LYS A 1 344 ? 17.140 19.815 -79.163 1.00 68.69 344 LYS A O 1
ATOM 2750 N N . LEU A 1 345 ? 15.711 20.282 -77.480 1.00 74.12 345 LEU A N 1
ATOM 2751 C CA . LEU A 1 345 ? 14.567 19.569 -78.045 1.00 74.12 345 LEU A CA 1
ATOM 2752 C C . LEU A 1 345 ? 14.084 20.261 -79.326 1.00 74.12 345 LEU A C 1
ATOM 2754 O O . LEU A 1 345 ? 13.876 19.607 -80.343 1.00 74.12 345 LEU A O 1
ATOM 2758 N N . GLU A 1 346 ? 13.999 21.590 -79.293 1.00 72.69 346 GLU A N 1
ATOM 2759 C CA . GLU A 1 346 ? 13.653 22.423 -80.438 1.00 72.69 346 GLU A CA 1
ATOM 2760 C C . GLU A 1 346 ? 14.680 22.269 -81.562 1.00 72.69 346 GLU A C 1
ATOM 2762 O O . GLU A 1 346 ? 14.297 21.970 -82.689 1.00 72.69 346 GLU A O 1
ATOM 2767 N N . ASN A 1 347 ? 15.982 22.344 -81.257 1.00 77.12 347 ASN A N 1
ATOM 2768 C CA . ASN A 1 347 ? 17.041 22.107 -82.243 1.00 77.12 347 ASN A CA 1
ATOM 2769 C C . ASN A 1 347 ? 17.006 20.692 -82.841 1.00 77.12 347 ASN A C 1
ATOM 2771 O O . ASN A 1 347 ? 17.278 20.524 -84.030 1.00 77.12 347 ASN A O 1
ATOM 2775 N N . LEU A 1 348 ? 16.670 19.671 -82.047 1.00 78.06 348 LEU A N 1
ATOM 2776 C CA . LEU A 1 348 ? 16.558 18.293 -82.524 1.00 78.06 348 LEU A CA 1
ATOM 2777 C C . LEU A 1 348 ? 15.365 18.133 -83.479 1.00 78.06 348 LEU A C 1
ATOM 2779 O O . LEU A 1 348 ? 15.515 17.561 -84.558 1.00 78.06 348 LEU A O 1
ATOM 2783 N N . VAL A 1 349 ? 14.206 18.690 -83.119 1.00 75.50 349 VAL A N 1
ATOM 2784 C CA . VAL A 1 349 ? 13.003 18.678 -83.965 1.00 75.50 349 VAL A CA 1
ATOM 2785 C C . VAL A 1 349 ? 13.225 19.495 -85.241 1.00 75.50 349 VAL A C 1
ATOM 2787 O O . VAL A 1 349 ? 12.903 19.017 -86.328 1.00 75.50 349 VAL A O 1
ATOM 2790 N N . LEU A 1 350 ? 13.839 20.680 -85.146 1.00 74.81 350 LEU A N 1
ATOM 2791 C CA . LEU A 1 350 ? 14.196 21.514 -86.300 1.00 74.81 350 LEU A CA 1
ATOM 2792 C C . LEU A 1 350 ? 15.206 20.828 -87.218 1.00 74.81 350 LEU A C 1
ATOM 2794 O O . LEU A 1 350 ? 15.053 20.903 -88.433 1.00 74.81 350 LEU A O 1
ATOM 2798 N N . SER A 1 351 ? 16.214 20.152 -86.663 1.00 73.94 351 SER A N 1
ATOM 2799 C CA . SER A 1 351 ? 17.217 19.408 -87.434 1.00 73.94 351 SER A CA 1
ATOM 2800 C C . SER A 1 351 ? 16.560 18.339 -88.312 1.00 73.94 351 SER A C 1
ATOM 2802 O O . SER A 1 351 ? 16.768 18.315 -89.526 1.00 73.94 351 SER A O 1
ATOM 2804 N N . VAL A 1 352 ? 15.676 17.527 -87.721 1.00 74.00 352 VAL A N 1
ATOM 2805 C CA . VAL A 1 352 ? 14.960 16.459 -88.433 1.00 74.00 352 VAL A CA 1
ATOM 2806 C C . VAL A 1 352 ? 13.945 17.037 -89.426 1.00 74.00 352 VAL A C 1
ATOM 2808 O O . VAL A 1 352 ? 13.886 16.611 -90.580 1.00 74.00 352 VAL A O 1
ATOM 2811 N N . ALA A 1 353 ? 13.172 18.051 -89.026 1.00 73.06 353 ALA A N 1
ATOM 2812 C CA . ALA A 1 353 ? 12.182 18.677 -89.901 1.00 73.06 353 ALA A CA 1
ATOM 2813 C C . ALA A 1 353 ? 12.829 19.354 -91.122 1.00 73.06 353 ALA A C 1
ATOM 2815 O O . ALA A 1 353 ? 12.316 19.233 -92.235 1.00 73.06 353 ALA A O 1
ATOM 2816 N N . LYS A 1 354 ? 13.973 20.027 -90.947 1.00 72.12 354 LYS A N 1
ATOM 2817 C CA . LYS A 1 354 ? 14.682 20.743 -92.019 1.00 72.12 354 LYS A CA 1
ATOM 2818 C C . LYS A 1 354 ? 15.203 19.799 -93.102 1.00 72.12 354 LYS A C 1
ATOM 2820 O O . LYS A 1 354 ? 15.183 20.157 -94.279 1.00 72.12 354 LYS A O 1
ATOM 2825 N N . GLU A 1 355 ? 15.625 18.591 -92.733 1.00 71.06 355 GLU A N 1
ATOM 2826 C CA . GLU A 1 355 ? 16.112 17.598 -93.694 1.00 71.06 355 GLU A CA 1
ATOM 2827 C C . GLU A 1 355 ? 14.983 17.044 -94.581 1.00 71.06 355 GLU A C 1
ATOM 2829 O O . GLU A 1 355 ? 15.163 16.859 -95.789 1.00 71.06 355 GLU A O 1
ATOM 2834 N N . HIS A 1 356 ? 13.786 16.859 -94.016 1.00 72.00 356 HIS A N 1
ATOM 2835 C CA . HIS A 1 356 ? 12.610 16.419 -94.769 1.00 72.00 356 HIS A CA 1
ATOM 2836 C C . HIS A 1 356 ? 11.951 17.550 -95.575 1.00 72.00 356 HIS A C 1
ATOM 2838 O O . HIS A 1 356 ? 11.581 17.334 -96.731 1.00 72.00 356 HIS A O 1
ATOM 2844 N N . LEU A 1 357 ? 11.866 18.765 -95.024 1.00 76.25 357 LEU A N 1
ATOM 2845 C CA . LEU A 1 357 ? 11.312 19.937 -95.715 1.00 76.25 357 LEU A CA 1
ATOM 2846 C C . LEU A 1 357 ? 12.105 20.299 -96.976 1.00 76.25 357 LEU A C 1
ATOM 2848 O O . LEU A 1 357 ? 11.505 20.618 -97.999 1.00 76.25 357 LEU A O 1
ATOM 2852 N N . ARG A 1 358 ? 13.436 20.164 -96.957 1.00 75.69 358 ARG A N 1
ATOM 2853 C CA . ARG A 1 358 ? 14.284 20.466 -98.122 1.00 75.69 358 ARG A CA 1
ATOM 2854 C C . ARG A 1 358 ? 14.041 19.517 -99.301 1.00 75.69 358 ARG A C 1
ATOM 2856 O O . ARG A 1 358 ? 14.160 19.921 -100.454 1.00 75.69 358 ARG A O 1
ATOM 2863 N N . LYS A 1 359 ? 13.667 18.259 -99.033 1.00 78.56 359 LYS A N 1
ATOM 2864 C CA . LYS A 1 359 ? 13.258 17.318 -100.091 1.00 78.56 359 LYS A CA 1
ATOM 2865 C C . LYS A 1 359 ? 11.932 17.749 -100.709 1.00 78.56 359 LYS A C 1
ATOM 2867 O O . LYS A 1 359 ? 11.812 17.725 -101.928 1.00 78.56 359 LYS A O 1
ATOM 2872 N N 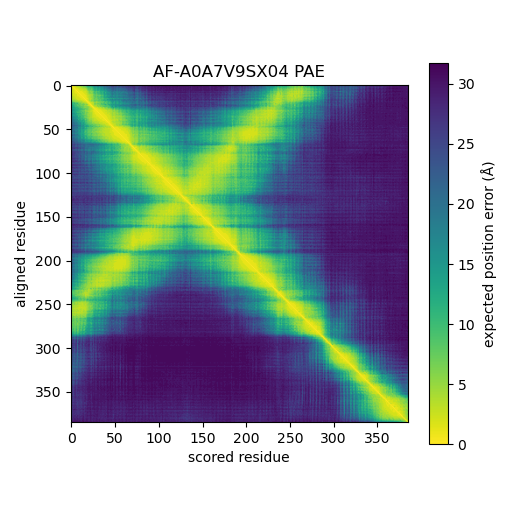. ILE A 1 360 ? 10.973 18.188 -99.891 1.00 80.75 360 ILE A N 1
ATOM 2873 C CA . ILE A 1 360 ? 9.683 18.706 -100.372 1.00 80.75 360 ILE A CA 1
ATOM 2874 C C . ILE A 1 360 ? 9.887 19.977 -101.205 1.00 80.75 360 ILE A C 1
ATOM 2876 O O . ILE A 1 360 ? 9.291 20.096 -102.269 1.00 80.75 360 ILE A O 1
ATOM 2880 N N . GLU A 1 361 ? 10.767 20.884 -100.780 1.00 82.62 361 GLU A N 1
ATOM 2881 C CA . GLU A 1 361 ? 11.135 22.084 -101.542 1.00 82.62 361 GLU A CA 1
ATOM 2882 C C . GLU A 1 361 ? 11.735 21.727 -102.911 1.00 82.62 361 GLU A C 1
ATOM 2884 O O . GLU A 1 361 ? 11.326 22.278 -103.932 1.00 82.62 361 GLU A O 1
ATOM 2889 N N . LEU A 1 362 ? 12.641 20.742 -102.957 1.00 81.19 362 LEU A N 1
ATOM 2890 C CA . LEU A 1 362 ? 13.247 20.274 -104.206 1.00 81.19 362 LEU A CA 1
ATOM 2891 C C . LEU A 1 362 ? 12.219 19.598 -105.130 1.00 81.19 362 LEU A C 1
ATOM 2893 O O . LEU A 1 362 ? 12.244 19.814 -106.341 1.00 81.19 362 LEU A O 1
ATOM 2897 N N . PHE A 1 363 ? 11.284 18.825 -104.569 1.00 84.50 363 PHE A N 1
ATOM 2898 C CA . PHE A 1 363 ? 10.158 18.272 -105.324 1.00 84.50 363 PHE A CA 1
ATOM 2899 C C . PHE A 1 363 ? 9.228 19.377 -105.837 1.00 84.50 363 PHE A C 1
ATOM 2901 O O . PHE A 1 363 ? 8.823 19.330 -106.995 1.00 84.50 363 PHE A O 1
ATOM 2908 N N . GLY A 1 364 ? 8.928 20.393 -105.026 1.00 84.56 364 GLY A N 1
ATOM 2909 C CA . GLY A 1 364 ? 8.131 21.551 -105.429 1.00 84.56 364 GLY A CA 1
ATOM 2910 C C . GLY A 1 364 ? 8.777 22.334 -106.573 1.00 84.56 364 GLY A C 1
ATOM 2911 O O . GLY A 1 364 ? 8.102 22.660 -107.547 1.00 84.56 364 GLY A O 1
ATOM 2912 N N . ALA A 1 365 ? 10.092 22.556 -106.512 1.00 87.19 365 ALA A N 1
ATOM 2913 C CA . ALA A 1 365 ? 10.853 23.180 -107.593 1.00 87.19 365 ALA A CA 1
ATOM 2914 C C . ALA A 1 365 ? 10.846 22.325 -108.872 1.00 87.19 365 ALA A C 1
ATOM 2916 O O . ALA A 1 365 ? 10.653 22.855 -109.965 1.00 87.19 365 ALA A O 1
ATOM 2917 N N . LEU A 1 366 ? 10.991 21.001 -108.744 1.00 87.00 366 LEU A N 1
ATOM 2918 C CA . LEU A 1 366 ? 10.932 20.071 -109.873 1.00 87.00 366 LEU A CA 1
ATOM 2919 C C . LEU A 1 366 ? 9.548 20.066 -110.539 1.00 87.00 366 LEU A C 1
ATOM 2921 O O . LEU A 1 366 ? 9.455 20.195 -111.758 1.00 87.00 366 LEU A O 1
ATOM 2925 N N . PHE A 1 367 ? 8.470 19.964 -109.758 1.00 88.50 367 PHE A N 1
ATOM 2926 C CA . PHE A 1 367 ? 7.106 20.009 -110.288 1.00 88.50 367 PHE A CA 1
ATOM 2927 C C . PHE A 1 367 ? 6.770 21.378 -110.883 1.00 88.50 367 PHE A C 1
ATOM 2929 O O . PHE A 1 367 ? 6.196 21.433 -111.966 1.00 88.50 367 PHE A O 1
ATOM 2936 N N . GLY A 1 368 ? 7.173 22.476 -110.238 1.00 87.25 368 GLY A N 1
ATOM 2937 C CA . GLY A 1 368 ? 7.000 23.829 -110.769 1.00 87.25 368 GLY A CA 1
ATOM 2938 C C . GLY A 1 368 ? 7.730 24.036 -112.097 1.00 87.25 368 GLY A C 1
ATOM 2939 O O . GLY A 1 368 ? 7.165 24.612 -113.025 1.00 87.25 368 GLY A O 1
ATOM 2940 N N . PHE A 1 369 ? 8.944 23.496 -112.230 1.00 90.06 369 PHE A N 1
ATOM 2941 C CA . PHE A 1 369 ? 9.691 23.518 -113.486 1.00 90.06 369 PHE A CA 1
ATOM 2942 C C . PHE A 1 369 ? 8.994 22.702 -114.582 1.00 90.06 369 PHE A C 1
ATOM 2944 O O . PHE A 1 369 ? 8.809 23.204 -115.688 1.00 90.06 369 PHE A O 1
ATOM 2951 N N . ILE A 1 370 ? 8.547 21.478 -114.278 1.00 89.00 370 ILE A N 1
ATOM 2952 C CA . ILE A 1 370 ? 7.832 20.625 -115.241 1.00 89.00 370 ILE A CA 1
ATOM 2953 C C . ILE A 1 370 ? 6.533 21.297 -115.702 1.00 89.00 370 ILE A C 1
ATOM 2955 O O . ILE A 1 370 ? 6.277 21.371 -116.903 1.00 89.00 370 ILE A O 1
ATOM 2959 N N . ILE A 1 371 ? 5.737 21.826 -114.769 1.00 89.62 371 ILE A N 1
ATOM 2960 C CA . ILE A 1 371 ? 4.496 22.541 -115.088 1.00 89.62 371 ILE A CA 1
ATOM 2961 C C . ILE A 1 371 ? 4.806 23.770 -115.945 1.00 89.62 371 ILE A C 1
ATOM 2963 O O . ILE A 1 371 ? 4.170 23.947 -116.978 1.00 89.62 371 ILE A O 1
ATOM 2967 N N . GLY A 1 372 ? 5.815 24.568 -115.584 1.00 88.31 372 GLY A N 1
ATOM 2968 C CA . GLY A 1 372 ? 6.225 25.745 -116.352 1.00 88.31 372 GLY A CA 1
ATOM 2969 C C . GLY A 1 372 ? 6.649 25.410 -117.785 1.00 88.31 372 GLY A C 1
A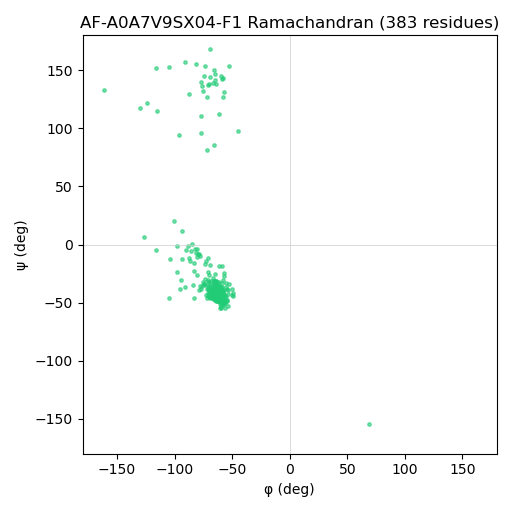TOM 2970 O O . GLY A 1 372 ? 6.213 26.075 -118.723 1.00 88.31 372 GLY A O 1
ATOM 2971 N N . VAL A 1 373 ? 7.431 24.343 -117.983 1.00 88.25 373 VAL A N 1
ATOM 2972 C CA . VAL A 1 373 ? 7.836 23.873 -119.320 1.00 88.25 373 VAL A CA 1
ATOM 2973 C C . VAL A 1 373 ? 6.625 23.427 -120.138 1.00 88.25 373 VAL A C 1
ATOM 2975 O O . VAL A 1 373 ? 6.496 23.816 -121.299 1.00 88.25 373 VAL A O 1
ATOM 2978 N N . VAL A 1 374 ? 5.707 22.663 -119.538 1.00 87.19 374 VAL A N 1
ATOM 2979 C CA . VAL A 1 374 ? 4.459 22.252 -120.200 1.00 87.19 374 VAL A CA 1
ATOM 2980 C C . VAL A 1 374 ? 3.613 23.472 -120.570 1.00 87.19 374 VAL A C 1
ATOM 2982 O O . VAL A 1 374 ? 3.066 23.528 -121.669 1.00 87.19 374 VAL A O 1
ATOM 2985 N N . GLN A 1 375 ? 3.543 24.479 -119.701 1.00 86.50 375 GLN A N 1
ATOM 2986 C CA . GLN A 1 375 ? 2.775 25.702 -119.928 1.00 86.50 375 GLN A CA 1
ATOM 2987 C C . GLN A 1 375 ? 3.354 26.540 -121.078 1.00 86.50 375 GLN A C 1
ATOM 2989 O O . GLN A 1 375 ? 2.603 27.027 -121.923 1.00 86.50 375 GLN A O 1
ATOM 2994 N N . VAL A 1 376 ? 4.685 26.651 -121.168 1.00 87.56 376 VAL A N 1
ATOM 2995 C CA . VAL A 1 376 ? 5.374 27.297 -122.298 1.00 87.56 376 VAL A CA 1
ATOM 2996 C C . VAL A 1 376 ? 5.147 26.519 -123.595 1.00 87.56 376 VAL A C 1
ATOM 2998 O O . VAL A 1 376 ? 4.841 27.125 -124.620 1.00 87.56 376 VAL A O 1
ATOM 3001 N N . PHE A 1 377 ? 5.236 25.188 -123.558 1.00 84.62 377 PHE A N 1
ATOM 3002 C CA . PHE A 1 377 ? 5.031 24.342 -124.735 1.00 84.62 377 PHE A CA 1
ATOM 3003 C C . PHE A 1 377 ? 3.590 24.415 -125.264 1.00 84.62 377 PHE A C 1
ATOM 3005 O O . PHE A 1 377 ? 3.378 24.568 -126.467 1.00 84.62 377 PHE A O 1
ATOM 3012 N N . LEU A 1 378 ? 2.594 24.379 -124.371 1.00 83.75 378 LEU A N 1
ATOM 3013 C CA . LEU A 1 378 ? 1.183 24.558 -124.727 1.00 83.75 378 LEU A CA 1
ATOM 3014 C C . LEU A 1 378 ? 0.905 25.959 -125.284 1.00 83.75 378 LEU A C 1
ATOM 3016 O O . LEU A 1 378 ? 0.190 26.082 -126.275 1.00 83.75 378 LEU A O 1
ATOM 3020 N N . SER A 1 379 ? 1.493 27.002 -124.691 1.00 81.94 379 SER A N 1
ATOM 3021 C CA . SER A 1 379 ? 1.375 28.379 -125.190 1.00 81.94 379 SER A CA 1
ATOM 3022 C C . SER A 1 379 ? 1.985 28.532 -126.590 1.00 81.94 379 SER A C 1
ATOM 3024 O O . SER A 1 379 ? 1.367 29.116 -127.477 1.00 81.94 379 SER A O 1
ATOM 3026 N N . TYR A 1 380 ? 3.154 27.930 -126.832 1.00 81.75 380 TYR A N 1
ATOM 3027 C CA . TYR A 1 380 ? 3.803 27.939 -128.144 1.00 81.75 380 TYR A CA 1
ATOM 3028 C C . TYR A 1 380 ? 2.966 27.224 -129.216 1.00 81.75 380 TYR A C 1
ATOM 3030 O O . TYR A 1 380 ? 2.789 27.761 -130.309 1.00 81.75 380 TYR A O 1
ATOM 3038 N N . TRP A 1 381 ? 2.398 26.054 -128.896 1.00 78.12 381 TRP A N 1
ATOM 3039 C CA . TRP A 1 381 ? 1.541 25.299 -129.820 1.00 78.12 381 TRP A CA 1
ATOM 3040 C C . TRP A 1 381 ? 0.205 26.004 -130.102 1.00 78.12 381 TRP A C 1
ATOM 3042 O O . TRP A 1 381 ? -0.291 25.961 -131.225 1.00 78.12 381 TRP A O 1
ATOM 3052 N N . ALA A 1 382 ? -0.362 26.701 -129.112 1.00 74.62 382 ALA A N 1
ATOM 3053 C CA . ALA A 1 382 ? -1.562 27.518 -129.292 1.00 74.62 382 ALA A CA 1
ATOM 3054 C C . ALA A 1 382 ? -1.313 28.789 -130.128 1.00 74.62 382 ALA A C 1
ATOM 3056 O O . ALA A 1 382 ? -2.239 29.271 -130.772 1.00 74.62 382 ALA A O 1
ATOM 3057 N N . PHE A 1 383 ? -0.085 29.322 -130.144 1.00 68.50 383 PHE A N 1
ATOM 3058 C CA . PHE A 1 383 ? 0.290 30.515 -130.918 1.00 68.50 383 PHE A CA 1
ATOM 3059 C C . PHE A 1 383 ? 0.716 30.204 -132.369 1.00 68.50 383 PHE A C 1
ATOM 3061 O O . PHE A 1 383 ? 0.803 31.110 -133.192 1.00 68.50 383 PHE A O 1
ATOM 3068 N N . THR A 1 384 ? 0.989 28.936 -132.704 1.00 60.38 384 THR A N 1
ATOM 3069 C CA . THR A 1 384 ? 1.393 28.490 -134.057 1.00 60.38 384 THR A CA 1
ATOM 3070 C C . THR A 1 384 ? 0.256 27.855 -134.868 1.00 60.38 384 THR A C 1
ATOM 3072 O O . THR A 1 384 ? 0.511 27.149 -135.846 1.00 60.38 384 THR A O 1
ATOM 3075 N N . LYS A 1 385 ? -1.000 28.132 -134.499 1.00 48.69 385 LYS A N 1
ATOM 3076 C CA . LYS A 1 385 ? -2.195 27.733 -135.248 1.00 48.69 385 LYS A CA 1
ATOM 3077 C C . LYS A 1 385 ? -3.005 28.924 -135.728 1.00 48.69 385 LYS A C 1
ATOM 3079 O O . LYS A 1 385 ? -3.164 29.873 -134.930 1.00 48.69 385 LYS A O 1
#

Nearest PDB structures (foldseek):
  3ja6-assembly1_H  TM=1.123E-01  e=2.537E-01  Escherichia coli
  8iyj-assembly1_W2  TM=1.117E-01  e=1.508E+00  Mus musculus
  7a0g-assembly1_FFF  TM=1.722E-01  e=5.963E+00  Serratia marcescens

Solvent-accessible surface area (backbone atoms only — not comparable to full-atom values): 20877 Å² total; per-residue (Å²): 112,69,67,60,52,46,56,51,42,43,53,51,51,51,58,56,33,66,37,35,40,59,78,78,40,50,72,70,58,45,53,51,52,49,54,50,51,45,51,47,52,60,51,48,57,72,33,69,68,47,56,51,52,45,41,52,50,41,43,51,52,53,50,49,51,58,68,38,79,58,33,41,45,80,77,46,55,73,67,57,54,51,52,50,50,53,56,53,51,66,46,44,62,61,50,44,51,51,51,40,50,54,57,52,30,68,70,43,32,53,52,51,40,52,52,50,47,52,51,52,48,55,52,57,70,74,46,57,72,78,60,54,77,78,48,58,69,70,57,54,51,50,52,46,51,51,40,44,72,63,50,44,43,54,52,47,43,56,52,51,71,31,68,66,46,53,53,51,52,42,53,51,50,50,51,51,50,52,56,47,27,70,31,24,46,38,71,69,69,45,89,67,55,68,69,59,52,52,54,49,40,52,50,52,29,50,52,54,46,50,52,60,59,26,69,65,48,49,51,52,49,42,51,52,50,50,53,52,53,60,66,45,32,82,38,24,51,44,63,56,30,47,74,75,36,81,61,48,42,62,51,49,50,52,50,51,32,53,49,50,46,54,52,60,70,32,69,71,48,43,52,51,50,50,55,53,50,52,53,50,49,50,50,60,66,68,44,77,82,63,70,64,74,80,82,44,55,74,68,54,51,53,52,49,49,49,51,50,51,50,49,51,51,48,52,44,63,66,46,46,61,58,55,54,73,72,50,62,62,67,58,56,50,51,51,53,57,72,71,44,58,64,71,57,54,50,51,52,52,48,54,58,49,52,63,55,49,54,52,54,51,52,49,49,52,50,50,50,49,52,52,50,52,50,52,53,52,52,51,52,58,62,70,76,107